Protein AF-A0A3B9WRN7-F1 (afdb_monomer)

pLDDT: mean 87.89, std 11.64, range [26.77, 98.62]

Nearest PDB structures (foldseek):
  2f5t-assembly1_X-2  TM=6.911E-01  e=8.272E-03  Thermococcus litoralis
  3f52-assembly1_A  TM=6.267E-01  e=8.620E-01  Corynebacterium glutamicum
  3f51-assembly1_A  TM=5.979E-01  e=2.015E+00  Corynebacterium glutamicum

Secondary structure (DSSP, 8-state):
-HHHHHHHHHHHT-S-HHHHHHHHTS-HHHHHHHHTTS----TTSHHHHHHHHHHHHHHHHTT-HHHHHHHHT--TTS-HHHHHHHHHHHHHTT-----------------------SHHHHHHHHHHHTT--HHHHHHHHTS-HHHHHHHHHTSS-GGG-HHHHHHHHHHHHHHHHHTT-HHHHHHHHTS-TT---HHHHHHHHHS--TT--HHHHHHHHHHHHHHT--TTS---PPPHHHHS-HHHHT---SEEEHHHHHHHHHHHHHHHHHHHT-SEEEEEE-S-THHHHS-HHHHHHHHHHHHHHHHTT-EEEEEE-----HHHHHHHHHHTHHHHTTT-EEEEE-SSPPPSSEEEEEEEETTTEEEEEEEETT-GGG-EEEEE--HHHHHHHHHHHHHHHTT-EEEEEEESS------SSEEEEE-SSS-GGGS-HHHHHHHHHHHHHHHHHHHHHHHHHHHTTSEEEEEEEPPPHHHHHHT-EEPPPPTT----EE-HHHHHHHHHHHHHHHHH-TTEEEEEESS-S-SSEEEEEETTEEEEEE-SSS--EEEE--HHHHHHHHHHHHHHHHHH---HHHHHHHHHHHH-

Foldseek 3Di:
DLLVLLVVLVVVLVDQLVQLCVQLVHDSVVVVCSNVVVDDDDLPDNNLLSSLRSSCQSCLLVVNNVVLCVSLVHDPLDFSVSSSNSSSCSSCPPPPDPPDDDDDDPPPPPPVDDLQQALLSLLLVLCVLLVHDLVRLCVQLVHDSQVSVCRNLRLDHCPLPVSSLLSSLVSSVVSCVVVVNQQVNCVNLVHDSVDDDSVSSSCSNRPAGPQRDPLLSLLLSLQVLLLPDDPVPDPPQPALVVLQDPCLLPPDDFKAWFLVRVLSLLNNVLSVCLVVLFQEKEWEKPADCCSQVVDPSSVSNNVNSLVSSLVSVYAYEYEDQPPDDSNVVSVVCSVCVVNLLSLRYWYKYAPDHDDQFKIWTWIARQQAWIKTFMDGHPCRRGGMIGIDNDNVVSVVSVVVSVVRVVNIDTQKHKDLDDDADDADAEKEKAAQAQALLLADLVLQCVWDHPPSSVVSVVSVVVVVVCLVHYAYEYEHEDDAPCCQVPPAQWYGADSVRDTTGDHLVSSLNSLVSVLVCLVPRSRYFYFYRNHGSRNQWMWMAHQQWTKIFGRDPVGMIMIGRDRSSNVSSVSSSSSSCVSGGDRSSVVSVVSVVRRD

Mean predicted aligned error: 9.53 Å

Solvent-accessible surface area (backbone atoms only — not comparable to full-atom values): 32231 Å² total; per-residue (Å²): 82,44,39,56,46,48,42,50,55,49,53,72,67,73,60,62,55,52,67,38,18,61,62,27,75,47,62,41,67,58,49,53,32,32,59,70,55,79,43,79,77,56,93,85,37,72,66,47,55,28,49,37,48,5,49,50,54,49,29,54,74,68,71,41,45,61,62,53,20,64,74,46,73,38,66,82,84,56,51,62,67,53,47,39,46,38,43,56,49,50,33,46,51,85,50,88,69,80,88,74,75,87,72,79,80,77,84,67,86,68,70,83,70,79,82,58,67,47,50,7,51,36,45,41,52,50,32,59,75,49,72,47,52,52,62,62,46,13,66,76,61,71,50,57,43,67,57,42,47,23,30,38,73,42,72,40,70,49,74,69,39,61,68,56,38,52,43,50,42,50,56,51,48,54,45,23,54,75,70,68,42,49,51,63,46,10,61,74,70,75,44,60,64,93,63,70,43,73,64,60,49,38,48,67,42,72,46,78,38,100,62,50,47,75,44,19,48,52,36,50,38,50,51,49,55,57,34,70,56,48,84,80,70,64,74,88,56,61,58,57,81,72,62,52,55,69,70,52,62,68,53,79,69,46,73,27,57,17,41,70,22,46,54,51,51,50,50,23,52,40,48,47,35,35,75,69,49,36,70,45,37,44,37,36,50,65,52,83,63,57,71,52,72,75,37,70,67,58,42,43,46,52,51,20,25,53,49,44,23,42,74,62,63,18,33,36,39,35,44,43,72,71,86,65,55,73,65,58,48,44,52,54,52,60,75,42,37,78,55,52,66,64,67,33,50,44,40,27,26,48,86,65,72,78,70,90,58,51,27,44,37,41,41,34,33,80,85,60,38,33,41,42,35,69,38,52,68,94,44,52,67,77,26,64,34,35,48,46,63,54,67,70,60,43,50,52,50,50,53,51,51,49,63,52,53,76,64,33,42,62,42,42,48,62,39,75,59,96,75,82,78,92,61,92,76,34,42,38,38,40,35,48,20,61,53,57,50,57,44,46,66,72,56,36,53,69,74,46,45,78,62,43,34,53,52,30,52,54,42,27,57,51,49,52,62,41,48,76,78,24,44,36,37,42,35,24,25,60,79,49,71,66,44,39,73,75,71,29,42,57,48,54,64,42,97,79,75,59,85,50,61,33,52,58,67,57,45,32,52,33,50,53,37,50,44,49,43,57,74,73,32,92,29,47,41,75,28,64,33,90,49,50,70,37,86,30,30,34,38,46,31,22,80,68,29,28,28,45,32,34,52,45,76,63,50,39,26,42,36,31,50,38,65,74,56,5,47,12,34,43,42,31,52,49,31,55,46,72,74,43,63,61,56,70,61,58,45,46,49,54,52,40,79,75,57,108

Structure (mmCIF, N/CA/C/O backbone):
data_AF-A0A3B9WRN7-F1
#
_entry.id   AF-A0A3B9WRN7-F1
#
loop_
_atom_site.group_PDB
_atom_site.id
_atom_site.type_symbol
_atom_site.label_atom_id
_atom_site.label_alt_id
_atom_site.label_comp_id
_atom_site.label_asym_id
_atom_site.label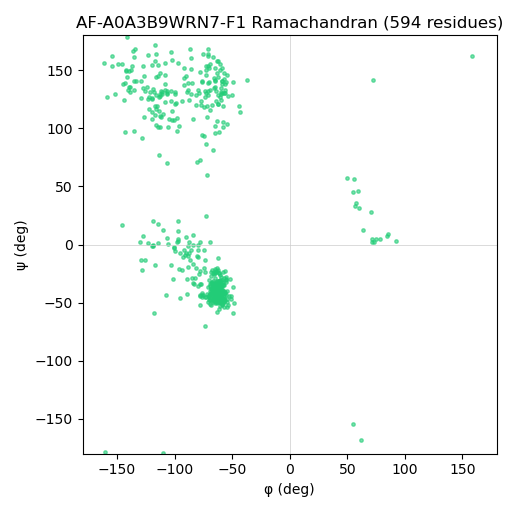_entity_id
_atom_site.label_seq_id
_atom_site.pdbx_PDB_ins_code
_atom_site.Cartn_x
_atom_site.Cartn_y
_atom_site.Cartn_z
_atom_site.occupancy
_atom_site.B_iso_or_equiv
_atom_site.auth_seq_id
_atom_site.auth_comp_id
_atom_site.auth_asym_id
_atom_site.auth_atom_id
_atom_site.pdbx_PDB_model_num
ATOM 1 N N . MET A 1 1 ? -25.344 -28.025 35.408 1.00 82.25 1 MET A N 1
ATOM 2 C CA . MET A 1 1 ? -25.678 -26.597 35.202 1.00 82.25 1 MET A CA 1
ATOM 3 C C . MET A 1 1 ? -24.617 -25.832 34.415 1.00 82.25 1 MET A C 1
ATOM 5 O O . MET A 1 1 ? -24.726 -25.884 33.202 1.00 82.25 1 MET A O 1
ATOM 9 N N . PHE A 1 2 ? -23.573 -25.210 34.998 1.00 90.25 2 PHE A N 1
ATOM 10 C CA . PHE A 1 2 ? -22.609 -24.391 34.206 1.00 90.25 2 PHE A CA 1
ATOM 11 C C . PHE A 1 2 ? -22.060 -25.098 32.955 1.00 90.25 2 PHE A C 1
ATOM 13 O O . PHE A 1 2 ? -22.238 -24.618 31.843 1.00 90.25 2 PHE A O 1
ATOM 20 N N . THR A 1 3 ? -21.402 -26.248 33.136 1.00 89.62 3 THR A N 1
ATOM 21 C CA . THR A 1 3 ? -20.724 -26.973 32.047 1.00 89.62 3 THR A CA 1
ATOM 22 C C . THR A 1 3 ? -21.688 -27.393 30.943 1.00 89.62 3 THR A C 1
ATOM 24 O O . THR A 1 3 ? -21.347 -27.363 29.768 1.00 89.62 3 THR A O 1
ATOM 27 N N . GLU A 1 4 ? -22.902 -27.770 31.324 1.00 90.44 4 GLU A N 1
ATOM 28 C CA . GLU A 1 4 ? -23.959 -28.208 30.418 1.00 90.44 4 GLU A CA 1
ATOM 29 C C . GLU A 1 4 ? -24.466 -27.048 29.559 1.00 90.44 4 GLU A C 1
ATOM 31 O O . GLU A 1 4 ? -24.406 -27.128 28.337 1.00 90.44 4 GLU A O 1
ATOM 36 N N . ARG A 1 5 ? -24.842 -25.929 30.187 1.00 92.38 5 ARG A N 1
ATOM 37 C CA . ARG A 1 5 ? -25.273 -24.704 29.500 1.00 92.38 5 ARG A CA 1
ATOM 38 C C . ARG A 1 5 ? -24.168 -24.109 28.629 1.00 92.38 5 ARG A C 1
ATOM 40 O O . ARG A 1 5 ? -24.400 -23.732 27.485 1.00 92.38 5 ARG A O 1
ATOM 47 N N . PHE A 1 6 ? -22.932 -24.104 29.122 1.00 92.56 6 PHE A N 1
ATOM 48 C CA . PHE A 1 6 ? -21.779 -23.702 28.322 1.00 92.56 6 PHE A CA 1
ATOM 49 C C . PHE A 1 6 ? -21.594 -24.605 27.092 1.00 92.56 6 PHE A C 1
ATOM 51 O O . PHE A 1 6 ? -21.370 -24.108 25.991 1.00 92.56 6 PHE A O 1
ATOM 58 N N . ASN A 1 7 ? -21.733 -25.926 27.248 1.00 92.62 7 ASN A N 1
ATOM 59 C CA . ASN A 1 7 ? -21.677 -26.858 26.123 1.00 92.62 7 ASN A CA 1
ATOM 60 C C . ASN A 1 7 ? -22.858 -26.691 25.154 1.00 92.62 7 ASN A C 1
ATOM 62 O O . ASN A 1 7 ? -22.644 -26.884 23.962 1.00 92.62 7 ASN A O 1
ATOM 66 N N . GLN A 1 8 ? -24.048 -26.292 25.614 1.00 93.00 8 GLN A N 1
ATOM 67 C CA . GLN A 1 8 ? -25.182 -25.961 24.738 1.00 93.00 8 GLN A CA 1
ATOM 68 C C . GLN A 1 8 ? -24.862 -24.756 23.847 1.00 93.00 8 GLN A C 1
ATOM 70 O O . GLN A 1 8 ? -24.997 -24.849 22.628 1.00 93.00 8 GLN A O 1
ATOM 75 N N . ILE A 1 9 ? -24.331 -23.669 24.417 1.00 92.88 9 ILE A N 1
ATOM 76 C CA . ILE A 1 9 ? -23.884 -22.511 23.626 1.00 92.88 9 ILE A CA 1
ATOM 77 C C . ILE A 1 9 ? -22.783 -22.922 22.639 1.00 92.88 9 ILE A C 1
ATOM 79 O O . ILE A 1 9 ? -22.838 -22.584 21.459 1.00 92.88 9 ILE A O 1
ATOM 83 N N . MET A 1 10 ? -21.792 -23.693 23.094 1.00 92.81 10 MET A N 1
ATOM 84 C CA . MET A 1 10 ? -20.704 -24.167 22.232 1.00 92.81 10 MET A CA 1
ATOM 85 C C . MET A 1 10 ? -21.163 -25.163 21.154 1.00 92.81 10 MET A C 1
ATOM 87 O O . MET A 1 10 ? -20.478 -25.311 20.147 1.00 92.81 10 MET A O 1
ATOM 91 N N . ALA A 1 11 ? -22.270 -25.877 21.359 1.00 92.12 11 ALA A N 1
ATOM 92 C CA . ALA A 1 11 ? -22.870 -26.735 20.343 1.00 92.12 11 ALA A CA 1
ATOM 93 C C . ALA A 1 11 ? -23.608 -25.895 19.295 1.00 92.12 11 ALA A C 1
ATOM 95 O O . ALA A 1 11 ? -23.409 -26.109 18.103 1.00 92.12 11 ALA A O 1
ATOM 96 N N . MET A 1 12 ? -24.370 -24.888 19.736 1.00 91.69 12 MET A N 1
ATOM 97 C CA . MET A 1 12 ? -25.051 -23.936 18.857 1.00 91.69 12 MET A CA 1
ATOM 98 C C . MET A 1 12 ? -24.061 -23.214 17.938 1.00 91.69 12 MET A C 1
ATOM 100 O O . MET A 1 12 ? -24.316 -23.077 16.745 1.00 91.69 12 MET A O 1
ATOM 104 N N . THR A 1 13 ? -22.894 -22.808 18.444 1.00 89.25 13 THR A N 1
ATOM 105 C CA . THR A 1 13 ? -21.889 -22.134 17.608 1.00 89.25 13 THR A CA 1
ATOM 106 C C . THR A 1 13 ? -21.346 -23.023 16.480 1.00 89.25 13 THR A C 1
ATOM 108 O O . THR A 1 13 ? -20.862 -22.494 15.485 1.00 89.25 13 THR A O 1
ATOM 111 N N . GLY A 1 14 ? -21.417 -24.357 16.594 1.00 86.75 14 GLY A N 1
ATOM 112 C CA . GLY A 1 14 ? -20.941 -25.297 15.568 1.00 86.75 14 GLY A CA 1
ATOM 113 C C . GLY A 1 14 ? -19.429 -25.244 15.310 1.00 86.75 14 GLY A C 1
ATOM 114 O O . GLY A 1 14 ? -18.943 -25.786 14.319 1.00 86.75 14 GLY A O 1
ATOM 115 N N . THR A 1 15 ? -18.665 -24.579 16.182 1.00 88.81 15 THR A N 1
ATOM 116 C CA . THR A 1 15 ? -17.255 -24.252 15.945 1.00 88.81 15 THR A CA 1
ATOM 117 C C . THR A 1 15 ? -16.308 -24.936 16.925 1.00 88.81 15 THR A C 1
ATOM 119 O O . THR A 1 15 ? -16.688 -25.431 17.989 1.00 88.81 15 THR A O 1
ATOM 122 N N . ARG A 1 16 ? -15.020 -24.958 16.572 1.00 88.19 16 ARG A N 1
ATOM 123 C CA . ARG A 1 16 ? -13.960 -25.459 17.456 1.00 88.19 16 ARG A CA 1
ATOM 124 C C . ARG A 1 16 ? -13.618 -24.406 18.506 1.00 88.19 16 ARG A C 1
ATOM 126 O O . ARG A 1 16 ? -13.606 -23.214 18.215 1.00 88.19 16 ARG A O 1
ATOM 133 N N . ASN A 1 17 ? -13.210 -24.860 19.693 1.00 88.88 17 ASN A N 1
ATOM 134 C CA . ASN A 1 17 ? -12.822 -23.994 20.814 1.00 88.88 17 ASN A CA 1
ATOM 135 C C . ASN A 1 17 ? -11.825 -22.890 20.425 1.00 88.88 17 ASN A C 1
ATOM 137 O O . ASN A 1 17 ? -11.928 -21.786 20.944 1.00 88.88 17 ASN A O 1
ATOM 141 N N . ARG A 1 18 ? -10.887 -23.183 19.511 1.00 85.62 18 ARG A N 1
ATOM 142 C CA . ARG A 1 18 ? -9.842 -22.245 19.079 1.00 85.62 18 ARG A CA 1
ATOM 143 C C . ARG A 1 18 ? -10.411 -20.934 18.527 1.00 85.62 18 ARG A C 1
ATOM 145 O O . ARG A 1 18 ? -10.031 -19.888 19.020 1.00 85.62 18 ARG A O 1
ATOM 152 N N . LYS A 1 19 ? -11.395 -20.988 17.620 1.00 84.75 19 LYS A N 1
ATOM 153 C CA . LYS A 1 19 ? -11.971 -19.778 16.997 1.00 84.75 19 LYS A CA 1
ATOM 154 C C . LYS A 1 19 ? -12.555 -18.801 18.026 1.00 84.75 19 LYS A C 1
ATOM 156 O O . LYS A 1 19 ? -12.357 -17.600 17.916 1.00 84.75 19 LYS A O 1
ATOM 161 N N . ILE A 1 20 ? -13.263 -19.311 19.035 1.00 87.69 20 ILE A N 1
ATOM 162 C CA . ILE A 1 20 ? -13.855 -18.471 20.089 1.00 87.69 20 ILE A CA 1
ATOM 163 C C . ILE A 1 20 ? -12.788 -18.024 21.096 1.00 87.69 20 ILE A C 1
ATOM 165 O O . ILE A 1 20 ? -12.862 -16.916 21.619 1.00 87.69 20 ILE A O 1
ATOM 169 N N . ALA A 1 21 ? -11.789 -18.867 21.361 1.00 84.06 21 ALA A N 1
ATOM 170 C CA . ALA A 1 21 ? -10.680 -18.532 22.246 1.00 84.06 21 ALA A CA 1
ATOM 171 C C . ALA A 1 21 ? -9.842 -17.366 21.694 1.00 84.06 21 ALA A C 1
ATOM 173 O O . ALA A 1 21 ? -9.546 -16.440 22.449 1.00 84.06 21 ALA A O 1
ATOM 174 N N . ASP A 1 22 ? -9.576 -17.366 20.384 1.00 76.50 22 ASP A N 1
ATOM 175 C CA . ASP A 1 22 ? -8.880 -16.283 19.684 1.00 76.50 22 ASP A CA 1
ATOM 176 C C . ASP A 1 22 ? -9.656 -14.957 19.841 1.00 76.50 22 ASP A C 1
ATOM 178 O O . ASP A 1 22 ? -9.102 -13.965 20.308 1.00 76.50 22 ASP A O 1
ATOM 182 N N . LEU A 1 23 ? -10.977 -14.962 19.601 1.00 81.88 23 LEU A N 1
ATOM 183 C CA . LEU A 1 23 ? -11.849 -13.789 19.805 1.00 81.88 23 LEU A CA 1
ATOM 184 C C . LEU A 1 23 ? -11.967 -13.351 21.277 1.00 81.88 23 LEU A C 1
ATOM 186 O O . LEU A 1 23 ? -12.198 -12.179 21.566 1.00 81.88 23 LEU A O 1
ATOM 190 N N . ALA A 1 24 ? -11.827 -14.280 22.224 1.00 83.50 24 ALA A N 1
ATOM 191 C CA . ALA A 1 24 ? -11.827 -13.988 23.656 1.00 83.50 24 ALA A CA 1
ATOM 192 C C . ALA A 1 24 ? -10.465 -13.474 24.169 1.00 83.50 24 ALA A C 1
ATOM 194 O O . ALA A 1 24 ? -10.366 -13.077 25.337 1.00 83.50 24 ALA A O 1
ATOM 195 N N . GLY A 1 25 ? -9.406 -13.528 23.350 1.00 77.12 25 GLY A N 1
ATOM 196 C CA . GLY A 1 25 ? -8.030 -13.270 23.782 1.00 77.12 25 GLY A CA 1
ATOM 197 C C . GLY A 1 25 ? -7.592 -14.240 24.885 1.00 77.12 25 GLY A C 1
ATOM 198 O O . GLY A 1 25 ? -7.112 -13.819 25.948 1.00 77.12 25 GLY A O 1
ATOM 199 N N . MET A 1 26 ? -7.870 -15.532 24.687 1.00 81.06 26 MET A N 1
ATOM 200 C CA . MET A 1 26 ? -7.617 -16.613 25.641 1.00 81.06 26 MET A CA 1
ATOM 201 C C . MET A 1 26 ? -7.034 -17.847 24.950 1.00 81.06 26 MET A C 1
ATOM 203 O O . MET A 1 26 ? -7.324 -18.128 23.797 1.00 81.06 26 MET A O 1
ATOM 207 N N . ASP A 1 27 ? -6.282 -18.656 25.696 1.00 79.38 27 ASP A N 1
ATOM 208 C CA . ASP A 1 27 ? -5.778 -19.933 25.190 1.00 79.38 27 ASP A CA 1
ATOM 209 C C . ASP A 1 27 ? -6.902 -20.981 25.029 1.00 79.38 27 ASP A C 1
ATOM 211 O O . ASP A 1 27 ? -7.761 -21.146 25.908 1.00 79.38 27 ASP A O 1
ATOM 215 N N . ALA A 1 28 ? -6.864 -21.750 23.936 1.00 84.69 28 ALA A N 1
ATOM 216 C CA . ALA A 1 28 ? -7.877 -22.754 23.601 1.00 84.69 28 ALA A CA 1
ATOM 217 C C . ALA A 1 28 ? -8.015 -23.871 24.659 1.00 84.69 28 ALA A C 1
ATOM 219 O O . ALA A 1 28 ? -9.103 -24.441 24.826 1.00 84.69 28 ALA A O 1
ATOM 220 N N . SER A 1 29 ? -6.958 -24.169 25.427 1.00 85.00 29 SER A N 1
ATOM 221 C CA . SER A 1 29 ? -7.025 -25.128 26.537 1.00 85.00 29 SER A CA 1
ATOM 222 C C . SER A 1 29 ? -7.931 -24.638 27.670 1.00 85.00 29 SER A C 1
ATOM 224 O O . SER A 1 29 ? -8.536 -25.460 28.366 1.00 85.00 29 SER A O 1
ATOM 226 N N . SER A 1 30 ? -8.114 -23.319 27.819 1.00 85.25 30 SER A N 1
ATOM 227 C CA . SER A 1 30 ? -9.066 -22.752 28.780 1.00 85.25 30 SER A CA 1
ATOM 228 C C . SER A 1 30 ? -10.490 -23.185 28.445 1.00 85.25 30 SER A C 1
ATOM 230 O O . SER A 1 30 ? -11.188 -23.680 29.327 1.00 85.25 30 SER A O 1
ATOM 232 N N . PHE A 1 31 ? -10.889 -23.105 27.173 1.00 88.00 31 PHE A N 1
ATOM 233 C CA . PHE A 1 31 ? -12.201 -23.565 26.710 1.00 88.00 31 PHE A CA 1
ATOM 234 C C . PHE A 1 31 ? -12.375 -25.076 26.885 1.00 88.00 31 PHE A C 1
ATOM 236 O O . PHE A 1 31 ? -13.417 -25.523 27.358 1.00 88.00 31 PHE A O 1
ATOM 243 N N . SER A 1 32 ? -11.338 -25.870 26.607 1.00 86.62 32 SER A N 1
ATOM 244 C CA . SER A 1 32 ? -11.368 -27.322 26.842 1.00 86.62 32 SER A CA 1
ATOM 245 C C . SER A 1 32 ? -11.634 -27.677 28.318 1.00 86.62 32 SER A C 1
ATOM 247 O O . SER A 1 32 ? -12.463 -28.537 28.636 1.00 86.62 32 SER A O 1
ATOM 249 N N . ARG A 1 33 ? -10.998 -26.957 29.254 1.00 87.00 33 ARG A N 1
ATOM 250 C CA . ARG A 1 33 ? -11.207 -27.146 30.703 1.00 87.00 33 ARG A CA 1
ATOM 251 C C . ARG A 1 33 ? -12.606 -26.727 31.168 1.00 87.00 33 ARG A C 1
ATOM 253 O O . ARG A 1 33 ? -13.130 -27.352 32.085 1.00 87.00 33 ARG A O 1
ATOM 260 N N . LEU A 1 34 ? -13.213 -25.715 30.541 1.00 88.44 34 LEU A N 1
ATOM 261 C CA . LEU A 1 34 ? -14.603 -25.315 30.812 1.00 88.44 34 LEU A CA 1
ATOM 262 C C . LEU A 1 34 ? -15.587 -26.387 30.340 1.00 88.44 34 LEU A C 1
ATOM 264 O O . LEU A 1 34 ? -16.450 -26.807 31.103 1.00 88.44 34 LEU A O 1
ATOM 268 N N . ARG A 1 35 ? -15.416 -26.878 29.105 1.00 88.19 35 ARG A N 1
ATOM 269 C CA . ARG A 1 35 ? -16.296 -27.892 28.495 1.00 88.19 35 ARG A CA 1
ATOM 270 C C . ARG A 1 35 ? -16.284 -29.230 29.227 1.00 88.19 35 ARG A C 1
ATOM 272 O O . ARG A 1 35 ? -17.298 -29.917 29.249 1.00 88.19 35 ARG A O 1
ATOM 279 N N . SER A 1 36 ? -15.149 -29.581 29.831 1.00 89.19 36 SER A N 1
ATOM 280 C CA . SER A 1 36 ? -14.993 -30.781 30.665 1.00 89.19 36 SER A CA 1
ATOM 281 C C . SER A 1 36 ? -15.395 -30.573 32.129 1.00 89.19 36 SER A C 1
ATOM 283 O O . SER A 1 36 ? -15.349 -31.518 32.909 1.00 89.19 36 SER A O 1
ATOM 285 N N . GLY A 1 37 ? -15.738 -29.347 32.542 1.00 84.56 37 GLY A N 1
ATOM 286 C CA . GLY A 1 37 ? -16.050 -29.020 33.936 1.00 84.56 37 GLY A CA 1
ATOM 287 C C . GLY A 1 37 ? -14.845 -29.012 34.884 1.00 84.56 37 GLY A C 1
ATOM 288 O O . GLY A 1 37 ? -15.013 -28.728 36.066 1.00 84.56 37 GLY A O 1
ATOM 289 N N . ARG A 1 38 ? -13.621 -29.249 34.386 1.00 84.00 38 ARG A N 1
ATOM 290 C CA . ARG A 1 38 ? -12.378 -29.178 35.181 1.00 84.00 38 ARG A CA 1
ATOM 291 C C . ARG A 1 38 ? -12.103 -27.775 35.727 1.00 84.00 38 ARG A C 1
ATOM 293 O O . ARG A 1 38 ? -11.324 -27.623 36.664 1.00 84.00 38 ARG A O 1
ATOM 300 N N . ARG A 1 39 ? -12.701 -26.740 35.129 1.00 82.88 39 ARG A N 1
ATOM 301 C CA . ARG A 1 39 ? -12.622 -25.351 35.592 1.00 82.88 39 ARG A CA 1
ATOM 302 C C . ARG A 1 39 ? -13.986 -24.686 35.460 1.00 82.88 39 ARG A C 1
ATOM 304 O O . ARG A 1 39 ? -14.572 -24.716 34.387 1.00 82.88 39 ARG A O 1
ATOM 311 N N . ILE A 1 40 ? -14.436 -24.022 36.522 1.00 86.88 40 ILE A N 1
ATOM 312 C CA . ILE A 1 40 ? -15.608 -23.140 36.504 1.00 86.88 40 ILE A CA 1
ATOM 313 C C . ILE A 1 40 ? -15.155 -21.786 37.065 1.00 86.88 40 ILE A C 1
ATOM 315 O O . ILE A 1 40 ? -14.804 -21.707 38.245 1.00 86.88 40 ILE A O 1
ATOM 319 N N . PRO A 1 41 ? -15.055 -20.731 36.239 1.00 86.44 41 PRO A N 1
ATOM 320 C CA . PRO A 1 41 ? -14.632 -19.423 36.714 1.00 86.44 41 PRO A CA 1
ATOM 321 C C . PRO A 1 41 ? -15.712 -18.805 37.622 1.00 86.44 41 PRO A C 1
ATOM 323 O O . PRO A 1 41 ? -16.891 -19.135 37.496 1.00 86.44 41 PRO A O 1
ATOM 326 N N . PRO A 1 42 ? -15.362 -17.885 38.535 1.00 86.38 42 PRO A N 1
ATOM 327 C CA . PRO A 1 42 ? -16.360 -17.113 39.274 1.00 86.38 42 PRO A CA 1
ATOM 328 C C . PRO A 1 42 ? -17.213 -16.236 38.340 1.00 86.38 42 PRO A C 1
ATOM 330 O O . PRO A 1 42 ? -16.671 -15.658 37.393 1.00 86.38 42 PRO A O 1
ATOM 333 N N . LYS A 1 43 ? -18.511 -16.064 38.651 1.00 86.31 43 LYS A N 1
ATOM 334 C CA . LYS A 1 43 ? -19.472 -15.256 37.860 1.00 86.31 43 LYS A CA 1
ATOM 335 C C . LYS A 1 43 ? -19.012 -13.806 37.635 1.00 86.31 43 LYS A C 1
ATOM 337 O O . LYS A 1 43 ? -19.336 -13.200 36.625 1.00 86.31 43 LYS A O 1
ATOM 342 N N . THR A 1 44 ? -18.233 -13.244 38.557 1.00 84.69 44 THR A N 1
ATOM 343 C CA . THR A 1 44 ? -17.727 -11.861 38.485 1.00 84.69 44 THR A CA 1
ATOM 344 C C . THR A 1 44 ? -16.306 -11.750 37.929 1.00 84.69 44 THR A C 1
ATOM 346 O O . THR A 1 44 ? -15.746 -10.656 37.889 1.00 84.69 44 THR A O 1
ATOM 349 N N . SER A 1 45 ? -15.690 -12.862 37.518 1.00 85.00 45 SER A N 1
ATOM 350 C CA . SER A 1 45 ? -14.291 -12.860 37.086 1.00 85.00 45 SER A CA 1
ATOM 351 C C . SER A 1 45 ? -14.089 -12.196 35.712 1.00 85.00 45 SER A C 1
ATOM 353 O O . SER A 1 45 ? -14.948 -12.308 34.835 1.00 85.00 45 SER A O 1
ATOM 355 N N . PRO A 1 46 ? -12.919 -11.584 35.451 1.00 83.44 46 PRO A N 1
ATOM 356 C CA . PRO A 1 46 ? -12.567 -11.113 34.108 1.00 83.44 46 PRO A CA 1
ATOM 357 C C . PRO A 1 46 ? -12.590 -12.234 33.058 1.00 83.44 46 PRO A C 1
ATOM 359 O O . PRO A 1 46 ? -12.875 -11.996 31.890 1.00 83.44 46 PRO A O 1
ATOM 362 N N . THR A 1 47 ? -12.322 -13.475 33.475 1.00 85.75 47 THR A N 1
ATOM 363 C CA . THR A 1 47 ? -12.319 -14.648 32.596 1.00 85.75 47 THR A CA 1
ATOM 364 C C . THR A 1 47 ? -13.688 -14.908 31.975 1.00 85.75 47 THR A C 1
ATOM 366 O O . THR A 1 47 ? -13.756 -15.109 30.767 1.00 85.75 47 THR A O 1
ATOM 369 N N . ILE A 1 48 ? -14.777 -14.883 32.755 1.00 90.50 48 ILE A N 1
ATOM 370 C CA . ILE A 1 48 ? -16.108 -15.129 32.182 1.00 90.50 48 ILE A CA 1
ATOM 371 C C . ILE A 1 48 ? -16.547 -13.997 31.251 1.00 90.50 48 ILE A C 1
ATOM 373 O O . ILE A 1 48 ? -17.152 -14.276 30.222 1.00 90.50 48 ILE A O 1
ATOM 377 N N . ARG A 1 49 ? -16.146 -12.751 31.538 1.00 88.94 49 ARG A N 1
ATOM 378 C CA . ARG A 1 49 ? -16.377 -11.613 30.636 1.00 88.94 49 ARG A CA 1
ATOM 379 C C . ARG A 1 49 ? -15.665 -11.788 29.293 1.00 88.94 49 ARG A C 1
ATOM 381 O O . ARG A 1 49 ? -16.252 -11.535 28.252 1.00 88.94 49 ARG A O 1
ATOM 388 N N . LYS A 1 50 ? -14.418 -12.269 29.293 1.00 88.25 50 LYS A N 1
ATOM 389 C CA . LYS A 1 50 ? -13.697 -12.586 28.048 1.00 88.25 50 LYS A CA 1
ATOM 390 C C . LYS A 1 50 ? -14.398 -13.681 27.245 1.00 88.25 50 LYS A C 1
ATOM 392 O O . LYS A 1 50 ? -14.568 -13.541 26.040 1.00 88.25 50 LYS A O 1
ATOM 397 N N . ILE A 1 51 ? -14.850 -14.740 27.918 1.00 90.44 51 ILE A N 1
ATOM 398 C CA . ILE A 1 51 ? -15.585 -15.847 27.288 1.00 90.44 51 ILE A CA 1
ATOM 399 C C . ILE A 1 51 ? -16.900 -15.352 26.678 1.00 90.44 51 ILE A C 1
ATOM 401 O O . ILE A 1 51 ? -17.188 -15.674 25.527 1.00 90.44 51 ILE A O 1
ATOM 405 N N . SER A 1 52 ? -17.675 -14.552 27.420 1.00 92.12 52 SER A N 1
ATOM 406 C CA . SER A 1 52 ? -18.924 -13.983 26.915 1.00 92.12 52 SER A CA 1
ATOM 407 C C . SER A 1 52 ? -18.674 -13.072 25.716 1.00 92.12 52 SER A C 1
ATOM 409 O O . SER A 1 52 ? -19.378 -13.171 24.719 1.00 92.12 52 SER A O 1
ATOM 411 N N . THR A 1 53 ? -17.634 -12.239 25.765 1.00 90.00 53 THR A N 1
ATOM 412 C CA . THR A 1 53 ? -17.239 -11.402 24.628 1.00 90.00 53 THR A CA 1
ATOM 413 C C . THR A 1 53 ? -16.864 -12.244 23.410 1.00 90.00 53 THR A C 1
ATOM 415 O O . THR A 1 53 ? -17.396 -11.995 22.335 1.00 90.00 53 THR A O 1
ATOM 418 N N . GLY A 1 54 ? -16.026 -13.275 23.560 1.00 88.81 54 GLY A N 1
ATOM 419 C CA . GLY A 1 54 ? -15.611 -14.117 22.433 1.00 88.81 54 GLY A CA 1
ATOM 420 C C . GLY A 1 54 ? -16.772 -14.862 21.768 1.00 88.81 54 GLY A C 1
ATOM 421 O O . GLY A 1 54 ? -16.842 -14.920 20.543 1.00 88.81 54 GLY A O 1
ATOM 422 N N . ILE A 1 55 ? -17.712 -15.398 22.557 1.00 92.94 55 ILE A N 1
ATOM 423 C CA . ILE A 1 55 ? -18.918 -16.058 22.028 1.00 92.94 55 ILE A CA 1
ATOM 424 C C . ILE A 1 55 ? -19.802 -15.047 21.306 1.00 92.94 55 ILE A C 1
ATOM 426 O O . ILE A 1 55 ? -20.220 -15.300 20.181 1.00 92.94 55 ILE A O 1
ATOM 430 N N . TYR A 1 56 ? -20.071 -13.906 21.941 1.00 93.75 56 TYR A N 1
ATOM 431 C CA . TYR A 1 56 ? -20.899 -12.855 21.363 1.00 93.75 56 TYR A CA 1
ATOM 432 C C . TYR A 1 56 ? -20.332 -12.378 20.018 1.00 93.75 56 TYR A C 1
ATOM 434 O O . TYR A 1 56 ? -21.051 -12.377 19.023 1.00 93.75 56 TYR A O 1
ATOM 442 N N . LEU A 1 57 ? -19.030 -12.069 19.963 1.00 89.06 57 LEU A N 1
ATOM 443 C CA . LEU A 1 57 ? -18.350 -11.642 18.737 1.00 89.06 57 LEU A CA 1
ATOM 444 C C . LEU A 1 57 ? -18.425 -12.706 17.639 1.00 89.06 57 LEU A C 1
ATOM 446 O O . LEU A 1 57 ? -18.625 -12.368 16.477 1.00 89.06 57 LEU A O 1
ATOM 450 N N . TYR A 1 58 ? -18.287 -13.986 17.997 1.00 91.38 58 TYR A N 1
ATOM 451 C CA . TYR A 1 58 ? -18.421 -15.075 17.033 1.00 91.38 58 TYR A CA 1
ATOM 452 C C . TYR A 1 58 ? -19.839 -15.144 16.456 1.00 91.38 58 TYR A C 1
ATOM 454 O O . TYR A 1 58 ? -20.005 -15.237 15.244 1.00 91.38 58 TYR A O 1
ATOM 462 N N . MET A 1 59 ? -20.867 -15.074 17.304 1.00 92.25 59 MET A N 1
ATOM 463 C CA . MET A 1 59 ? -22.258 -15.145 16.848 1.00 92.25 59 MET A CA 1
ATOM 464 C C . MET A 1 59 ? -22.650 -13.923 16.002 1.00 92.25 59 MET A C 1
ATOM 466 O O . MET A 1 59 ? -23.343 -14.088 15.000 1.00 92.25 59 MET A O 1
ATOM 470 N N . ASP A 1 60 ? -22.172 -12.724 16.351 1.00 90.12 60 ASP A N 1
ATOM 471 C CA . ASP A 1 60 ? -22.366 -11.495 15.561 1.00 90.12 60 ASP A CA 1
ATOM 472 C C . ASP A 1 60 ? -21.685 -11.578 14.178 1.00 90.12 60 ASP A C 1
ATOM 474 O O . ASP A 1 60 ? -22.269 -11.240 13.143 1.00 90.12 60 ASP A O 1
ATOM 478 N N . ASP A 1 61 ? -20.463 -12.114 14.129 1.00 85.81 61 ASP A N 1
ATOM 479 C CA . ASP A 1 61 ? -19.713 -12.309 12.883 1.00 85.81 61 ASP A CA 1
ATOM 480 C C . ASP A 1 61 ? -20.378 -13.326 11.944 1.00 85.81 61 ASP A C 1
ATOM 482 O O . ASP A 1 61 ? -20.342 -13.174 10.726 1.00 85.81 61 ASP A O 1
ATOM 486 N N . GLN A 1 62 ? -21.042 -14.338 12.503 1.00 88.81 62 GLN A N 1
ATOM 487 C CA . GLN A 1 62 ? -21.763 -15.349 11.731 1.00 88.81 62 GLN A CA 1
ATOM 488 C C . GLN A 1 62 ? -23.213 -14.959 11.406 1.00 88.81 62 GLN A C 1
ATOM 490 O O . GLN A 1 62 ? -23.905 -15.751 10.777 1.00 88.81 62 GLN A O 1
ATOM 495 N N . ASN A 1 63 ? -23.680 -13.765 11.800 1.00 87.94 63 ASN A N 1
ATOM 496 C CA . ASN A 1 63 ? -25.079 -13.327 11.657 1.00 87.94 63 ASN A CA 1
ATOM 497 C C . ASN A 1 63 ? -26.090 -14.218 12.407 1.00 87.94 63 ASN A C 1
ATOM 499 O O . ASN A 1 63 ? -27.222 -14.385 11.971 1.00 87.94 63 ASN A O 1
ATOM 503 N N . ARG A 1 64 ? -25.683 -14.802 13.539 1.00 90.75 64 ARG A N 1
ATOM 504 C CA . ARG A 1 64 ? -26.484 -15.756 14.331 1.00 90.75 64 ARG A CA 1
ATOM 505 C C . ARG A 1 64 ? -26.773 -15.249 15.747 1.00 90.75 64 ARG A C 1
ATOM 507 O O . ARG A 1 64 ? -27.055 -16.027 16.656 1.00 90.75 64 ARG A O 1
ATOM 514 N N . LEU A 1 65 ? -26.673 -13.938 15.970 1.00 90.88 65 LEU A N 1
ATOM 515 C CA . LEU A 1 65 ? -26.878 -13.346 17.294 1.00 90.88 65 LEU A CA 1
ATOM 516 C C . LEU A 1 65 ? -28.316 -13.544 17.804 1.00 90.88 65 LEU A C 1
ATOM 518 O O . LEU A 1 65 ? -28.509 -13.732 19.003 1.00 90.88 65 LEU A O 1
ATOM 522 N N . GLU A 1 66 ? -29.304 -13.568 16.907 1.00 90.06 66 GLU A N 1
ATOM 523 C CA . GLU A 1 66 ? -30.703 -13.851 17.252 1.00 90.06 66 GLU A CA 1
ATOM 524 C C . GLU A 1 66 ? -30.873 -15.241 17.871 1.00 90.06 66 GLU A C 1
ATOM 526 O O . GLU A 1 66 ? -31.533 -15.372 18.899 1.00 90.06 66 GLU A O 1
ATOM 531 N N . GLU A 1 67 ? -30.204 -16.264 17.329 1.00 92.69 67 GLU A N 1
ATOM 532 C CA . GLU A 1 67 ? -30.230 -17.620 17.894 1.00 92.69 67 GLU A CA 1
ATOM 533 C C . GLU A 1 67 ? -29.693 -17.642 19.332 1.00 92.69 67 GLU A C 1
ATOM 535 O O . GLU A 1 67 ? -30.274 -18.279 20.214 1.00 92.69 67 GLU A O 1
ATOM 540 N N . LEU A 1 68 ? -28.606 -16.899 19.589 1.00 93.00 68 LEU A N 1
ATOM 541 C CA . LEU A 1 68 ? -28.059 -16.752 20.937 1.00 93.00 68 LEU A CA 1
ATOM 542 C C . LEU A 1 68 ? -29.051 -16.044 21.863 1.00 93.00 68 LEU A C 1
ATOM 544 O O . LEU A 1 68 ? -29.227 -16.490 22.994 1.00 93.00 68 LEU A O 1
ATOM 548 N N . CYS A 1 69 ? -29.693 -14.970 21.397 1.00 93.06 69 CYS A N 1
ATOM 549 C CA . CYS A 1 69 ? -30.671 -14.212 22.179 1.00 93.06 69 CYS A CA 1
ATOM 550 C C . CYS A 1 69 ? -31.880 -15.076 22.560 1.00 93.06 69 CYS A C 1
ATOM 552 O O . CYS A 1 69 ? -32.276 -15.076 23.726 1.00 93.06 69 CYS A O 1
ATOM 554 N N . VAL A 1 70 ? -32.394 -15.880 21.622 1.00 93.69 70 VAL A N 1
ATOM 555 C CA . VAL A 1 70 ? -33.474 -16.849 21.868 1.00 93.69 70 VAL A CA 1
ATOM 556 C C . VAL A 1 70 ? -33.060 -17.876 22.923 1.00 93.69 70 VAL A C 1
ATOM 558 O O . VAL A 1 70 ? -33.818 -18.126 23.857 1.00 93.69 70 VAL A O 1
ATOM 561 N N . LEU A 1 71 ? -31.848 -18.437 22.825 1.00 92.62 71 LEU A N 1
ATOM 562 C CA . LEU A 1 71 ? -31.355 -19.440 23.777 1.00 92.62 71 LEU A CA 1
ATOM 563 C C . LEU A 1 71 ? -31.252 -18.895 25.210 1.00 92.62 71 LEU A C 1
ATOM 565 O O . LEU A 1 71 ? -31.600 -19.595 26.162 1.00 92.62 71 LEU A O 1
ATOM 569 N N . ILE A 1 72 ? -30.754 -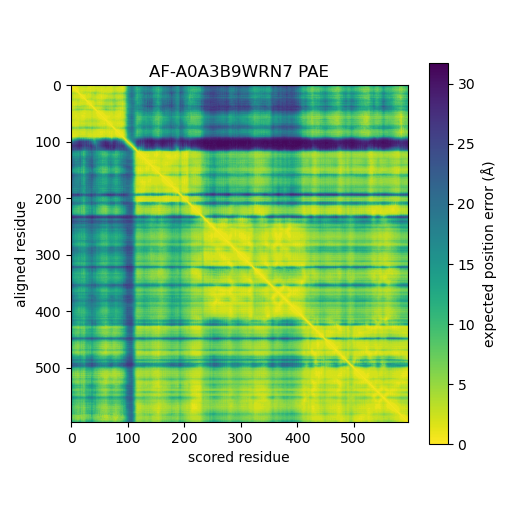17.666 25.368 1.00 93.56 72 ILE A N 1
ATOM 570 C CA . ILE A 1 72 ? -30.507 -17.062 26.687 1.00 93.56 72 ILE A CA 1
ATOM 571 C C . ILE A 1 72 ? -31.697 -16.251 27.223 1.00 93.56 72 ILE A C 1
ATOM 573 O O . ILE A 1 72 ? -31.624 -15.761 28.348 1.00 93.56 72 ILE A O 1
ATOM 577 N N . GLY A 1 73 ? -32.767 -16.089 26.438 1.00 89.69 73 GLY A N 1
ATOM 578 C CA . GLY A 1 73 ? -33.939 -15.286 26.799 1.00 89.69 73 GLY A CA 1
ATOM 579 C C . GLY A 1 73 ? -33.684 -13.773 26.820 1.00 89.69 73 GLY A C 1
ATOM 580 O O . GLY A 1 73 ? -34.328 -13.059 27.585 1.00 89.69 73 GLY A O 1
ATOM 581 N N . ALA A 1 74 ? -32.735 -13.276 26.022 1.00 91.56 74 ALA A N 1
ATOM 582 C CA . ALA A 1 74 ? -32.450 -11.846 25.913 1.00 91.56 74 ALA A CA 1
ATOM 583 C C . ALA A 1 74 ? -33.269 -11.201 24.777 1.00 91.56 74 ALA A C 1
ATOM 585 O O . ALA A 1 74 ? -33.425 -11.823 23.723 1.00 91.56 74 ALA A O 1
ATOM 586 N N . PRO A 1 75 ? -33.746 -9.950 24.933 1.00 86.88 75 PRO A N 1
ATOM 587 C CA . PRO A 1 75 ? -34.353 -9.208 23.832 1.00 86.88 75 PRO A CA 1
ATOM 588 C C . PRO A 1 75 ? -33.361 -9.024 22.677 1.00 86.88 75 PRO A C 1
ATOM 590 O O . PRO A 1 75 ? -32.204 -8.657 22.898 1.00 86.88 75 PRO A O 1
ATOM 593 N N . ALA A 1 76 ? -33.810 -9.261 21.442 1.00 82.19 76 ALA A N 1
ATOM 594 C CA . ALA A 1 76 ? -32.956 -9.170 20.257 1.00 82.19 76 ALA A CA 1
ATOM 595 C C . ALA A 1 76 ? -32.441 -7.743 19.996 1.00 82.19 76 ALA A C 1
ATOM 597 O O . ALA A 1 76 ? -31.392 -7.571 19.381 1.00 82.19 76 ALA A O 1
ATOM 598 N N . ASP A 1 77 ? -33.127 -6.717 20.499 1.00 83.00 77 ASP A N 1
ATOM 599 C CA . ASP A 1 77 ? -32.777 -5.295 20.413 1.00 83.00 77 ASP A CA 1
ATOM 600 C C . ASP A 1 77 ? -31.870 -4.814 21.564 1.00 83.00 77 ASP A C 1
ATOM 602 O O . ASP A 1 77 ? -31.264 -3.749 21.455 1.00 83.00 77 ASP A O 1
ATOM 606 N N . ALA A 1 78 ? -31.660 -5.624 22.608 1.00 87.94 78 ALA A N 1
ATOM 607 C CA . ALA A 1 78 ? -30.843 -5.263 23.768 1.00 87.94 78 ALA A CA 1
ATOM 608 C C . ALA A 1 78 ? -29.387 -4.917 23.402 1.00 87.94 78 ALA A C 1
ATOM 610 O O . ALA A 1 78 ? -28.831 -5.434 22.432 1.00 87.94 78 ALA A O 1
ATOM 611 N N . SER A 1 79 ? -28.732 -4.066 24.198 1.00 88.94 79 SER A N 1
ATOM 612 C CA . SER A 1 79 ? -27.336 -3.670 23.959 1.00 88.94 79 SER A CA 1
ATOM 613 C C . SER A 1 79 ? -26.363 -4.857 24.033 1.00 88.94 79 SER A C 1
ATOM 615 O O . SER A 1 79 ? -26.637 -5.870 24.681 1.00 88.94 79 SER A O 1
ATOM 617 N N . ALA A 1 80 ? -25.184 -4.720 23.415 1.00 89.25 80 ALA A N 1
ATOM 618 C CA . ALA A 1 80 ? -24.141 -5.749 23.446 1.00 89.25 80 ALA A CA 1
ATOM 619 C C . ALA A 1 80 ? -23.792 -6.181 24.883 1.00 89.25 80 ALA A C 1
ATOM 621 O O . ALA A 1 80 ? -23.693 -7.371 25.180 1.00 89.25 80 ALA A O 1
ATOM 622 N N . GLU A 1 81 ? -23.653 -5.219 25.799 1.00 88.31 81 GLU A N 1
ATOM 623 C CA . GLU A 1 81 ? -23.363 -5.495 27.210 1.00 88.31 81 GLU A CA 1
ATOM 624 C C . GLU A 1 81 ? -24.536 -6.153 27.942 1.00 88.31 81 GLU A C 1
ATOM 626 O O . GLU A 1 81 ? -24.311 -7.020 28.791 1.00 88.31 81 GLU A O 1
ATOM 631 N N . ALA A 1 82 ? -25.780 -5.812 27.595 1.00 89.50 82 ALA A N 1
ATOM 632 C CA . ALA A 1 82 ? -26.958 -6.475 28.147 1.00 89.50 82 ALA A CA 1
ATOM 633 C C . ALA A 1 82 ? -27.031 -7.944 27.700 1.00 89.50 82 ALA A C 1
ATOM 635 O O . ALA A 1 82 ? -27.200 -8.820 28.544 1.00 89.50 82 ALA A O 1
ATOM 636 N N . ILE A 1 83 ? -26.795 -8.237 26.415 1.00 92.44 83 ILE A N 1
ATOM 637 C CA . ILE A 1 83 ? -26.756 -9.612 25.882 1.00 92.44 83 ILE A CA 1
ATOM 638 C C . ILE A 1 83 ? -25.623 -10.414 26.536 1.00 92.44 83 ILE A C 1
ATOM 640 O O . ILE A 1 83 ? -25.837 -11.538 26.994 1.00 92.44 83 ILE A O 1
ATOM 644 N N . LYS A 1 84 ? -24.416 -9.840 26.643 1.00 93.44 84 LYS A N 1
ATOM 645 C CA . LYS A 1 84 ? -23.285 -10.487 27.334 1.00 93.44 84 LYS A CA 1
ATOM 646 C C . LYS A 1 84 ? -23.620 -10.770 28.801 1.00 93.44 84 LYS A C 1
ATOM 648 O O . LYS A 1 84 ? -23.288 -11.844 29.300 1.00 93.44 84 LYS A O 1
ATOM 653 N N . THR A 1 85 ? -24.293 -9.839 29.479 1.00 92.00 85 THR A N 1
ATOM 654 C CA . THR A 1 85 ? -24.721 -10.004 30.876 1.00 92.00 85 THR A CA 1
ATOM 655 C C . THR A 1 85 ? -25.774 -11.100 31.005 1.00 92.00 85 THR A C 1
ATOM 657 O O . THR A 1 85 ? -25.568 -12.021 31.792 1.00 92.00 85 THR A O 1
ATOM 660 N N . ALA A 1 86 ? -26.825 -11.077 30.183 1.00 92.19 86 ALA A N 1
ATOM 661 C CA . ALA A 1 86 ? -27.865 -12.104 30.144 1.00 92.19 86 ALA A CA 1
ATOM 662 C C . ALA A 1 86 ? -27.277 -13.495 29.865 1.00 92.19 86 ALA A C 1
ATOM 664 O O . ALA A 1 86 ? -27.633 -14.468 30.522 1.00 92.19 86 ALA A O 1
ATOM 665 N N . MET A 1 87 ? -26.287 -13.594 28.974 1.00 94.38 87 MET A N 1
ATOM 666 C CA . MET A 1 87 ? -25.586 -14.851 28.717 1.00 94.38 87 MET A CA 1
ATOM 667 C C . MET A 1 87 ? -24.810 -15.337 29.948 1.00 94.38 87 MET A C 1
ATOM 669 O O . MET A 1 87 ? -24.848 -16.524 30.266 1.00 94.38 87 MET A O 1
ATOM 673 N N . ILE A 1 88 ? -24.113 -14.447 30.665 1.00 92.69 88 ILE A N 1
ATOM 674 C CA . ILE A 1 88 ? -23.447 -14.809 31.927 1.00 92.69 88 ILE A CA 1
ATOM 675 C C . ILE A 1 88 ? -24.485 -15.257 32.963 1.00 92.69 88 ILE A C 1
ATOM 677 O O . ILE A 1 88 ? -24.246 -16.215 33.692 1.00 92.69 88 ILE A O 1
ATOM 681 N N . GLU A 1 89 ? -25.632 -14.595 33.060 1.00 92.25 89 GLU A N 1
ATOM 682 C CA . GLU A 1 89 ? -26.693 -14.988 33.990 1.00 92.25 89 GLU A CA 1
ATOM 683 C C . GLU A 1 89 ? -27.262 -16.358 33.652 1.00 92.25 89 GLU A C 1
ATOM 685 O O . GLU A 1 89 ? -27.296 -17.230 34.522 1.00 92.25 89 GLU A O 1
ATOM 690 N N . TRP A 1 90 ? -27.579 -16.581 32.382 1.00 93.94 90 TRP A N 1
ATOM 691 C CA . TRP A 1 90 ? -28.087 -17.843 31.880 1.00 93.94 90 TRP A CA 1
ATOM 692 C C . TRP A 1 90 ? -27.083 -18.982 32.083 1.00 93.94 90 TRP A C 1
ATOM 694 O O . TRP A 1 90 ? -27.448 -20.034 32.594 1.00 93.94 90 TRP A O 1
ATOM 704 N N . ILE A 1 91 ? -25.791 -18.800 31.794 1.00 92.44 91 ILE A N 1
ATOM 705 C CA . ILE A 1 91 ? -24.786 -19.861 32.002 1.00 92.44 91 ILE A CA 1
ATOM 706 C C . ILE A 1 91 ? -24.700 -20.292 33.486 1.00 92.44 91 ILE A C 1
ATOM 708 O O . ILE A 1 91 ? -24.394 -21.452 33.778 1.00 92.44 91 ILE A O 1
ATOM 712 N N . TYR A 1 92 ? -24.967 -19.383 34.430 1.00 91.12 92 TYR A N 1
ATOM 713 C CA . TYR A 1 92 ? -24.875 -19.640 35.875 1.00 91.12 92 TYR A CA 1
ATOM 714 C C . TYR A 1 92 ? -26.222 -19.902 36.556 1.00 91.12 92 TYR A C 1
ATOM 716 O O . TYR A 1 92 ? -26.246 -20.166 37.759 1.00 91.12 92 TYR A O 1
ATOM 724 N N . GLU A 1 93 ? -27.346 -19.848 35.852 1.00 86.12 93 GLU A N 1
ATOM 725 C CA . GLU A 1 93 ? -28.637 -20.155 36.462 1.00 86.12 93 GLU A CA 1
ATOM 726 C C . GLU A 1 93 ? -28.681 -21.633 36.909 1.00 86.12 93 GLU A C 1
ATOM 728 O O . GLU A 1 93 ? -28.239 -22.553 36.213 1.00 86.12 93 GLU A O 1
ATOM 733 N N . GLY A 1 94 ? -29.135 -21.854 38.147 1.00 73.62 94 GLY A N 1
ATOM 734 C CA . GLY A 1 94 ? -29.131 -23.168 38.799 1.00 73.62 94 GLY A CA 1
ATOM 735 C C . GLY A 1 94 ? -27.759 -23.658 39.296 1.00 73.62 94 GLY A C 1
ATOM 736 O O . GLY A 1 94 ? -27.656 -24.787 39.776 1.00 73.62 94 GLY A O 1
ATOM 737 N N . GLN A 1 95 ? -26.684 -22.861 39.205 1.00 76.88 95 GLN A N 1
ATOM 738 C CA . GLN A 1 95 ? -25.411 -23.177 39.870 1.00 76.88 95 GLN A CA 1
ATOM 739 C C . GLN A 1 95 ? -25.486 -22.870 41.371 1.00 76.88 95 GLN A C 1
ATOM 741 O O . GLN A 1 95 ? -25.695 -21.724 41.769 1.00 76.88 95 GLN A O 1
ATOM 746 N N . ASN A 1 96 ? -25.208 -23.871 42.210 1.00 61.50 96 ASN A N 1
ATOM 747 C CA . ASN A 1 96 ? -24.911 -23.654 43.626 1.00 61.50 96 ASN A CA 1
ATOM 748 C C . ASN A 1 96 ? -23.519 -23.027 43.756 1.00 61.50 96 ASN A C 1
ATOM 750 O O . ASN A 1 96 ? -22.511 -23.715 43.909 1.00 61.50 96 ASN A O 1
ATOM 754 N N . ILE A 1 97 ? -23.462 -21.700 43.669 1.00 58.09 97 ILE A N 1
ATOM 755 C CA . ILE A 1 97 ? -22.243 -20.940 43.930 1.00 58.09 97 ILE A CA 1
ATOM 756 C C . ILE A 1 97 ? -22.065 -20.888 45.456 1.00 58.09 97 ILE A C 1
ATOM 758 O O . ILE A 1 97 ? -22.930 -20.334 46.139 1.00 58.09 97 ILE A O 1
ATOM 762 N N . PRO A 1 98 ? -20.965 -21.409 46.031 1.00 46.59 98 PRO A N 1
ATOM 763 C CA . PRO A 1 98 ? -20.687 -21.210 47.446 1.00 46.59 98 PRO A CA 1
ATOM 764 C C . PRO A 1 98 ? -20.607 -19.705 47.729 1.00 46.59 98 PRO A C 1
ATOM 766 O O . PRO A 1 98 ? -19.757 -19.014 47.159 1.00 46.59 98 PRO A O 1
ATOM 769 N N . LYS A 1 99 ? -21.481 -19.182 48.601 1.00 40.34 99 LYS A N 1
ATOM 770 C CA . LYS A 1 99 ? -21.362 -17.815 49.130 1.00 40.34 99 LYS A CA 1
ATOM 771 C C . LYS A 1 99 ? -20.034 -17.723 49.885 1.00 40.34 99 LYS A C 1
ATOM 773 O O . LYS A 1 99 ? -19.955 -18.133 51.038 1.00 40.34 99 LYS A O 1
ATOM 778 N N . LYS A 1 100 ? -18.976 -17.215 49.248 1.00 41.66 100 LYS A N 1
ATOM 779 C CA . LYS A 1 100 ? -17.745 -16.865 49.963 1.00 41.66 100 LYS A CA 1
ATOM 780 C C . LYS A 1 100 ? -17.832 -15.436 50.488 1.00 41.66 100 LYS A C 1
ATOM 782 O O . LYS A 1 100 ? -18.072 -14.488 49.746 1.00 41.66 100 LYS A O 1
ATOM 787 N N . THR A 1 101 ? -17.626 -15.363 51.796 1.00 32.56 101 THR A N 1
ATOM 788 C CA . THR A 1 101 ? -17.383 -14.221 52.677 1.00 32.56 101 THR A CA 1
ATOM 789 C C . THR A 1 101 ? -16.506 -13.155 52.006 1.00 32.56 101 THR A C 1
ATOM 791 O O . THR A 1 101 ? -15.554 -13.523 51.312 1.00 32.56 101 THR A O 1
ATOM 794 N N . PRO A 1 102 ? -16.770 -11.849 52.212 1.00 33.16 102 PRO A N 1
ATOM 795 C CA . PRO A 1 102 ? -15.949 -10.780 51.652 1.00 33.16 102 PRO A CA 1
ATOM 796 C C . PRO A 1 102 ? -14.500 -10.928 52.133 1.00 33.16 102 PRO A C 1
ATOM 798 O O . PRO A 1 102 ? -14.173 -10.640 53.284 1.00 33.16 102 PRO A O 1
ATOM 801 N N . GLN A 1 103 ? -13.613 -11.387 51.250 1.00 37.94 103 GLN A N 1
ATOM 802 C CA . GLN A 1 103 ? -12.180 -11.276 51.481 1.00 37.94 103 GLN A CA 1
ATOM 803 C C . GLN A 1 103 ? -11.837 -9.790 51.603 1.00 37.94 103 GLN A C 1
ATOM 805 O O . GLN A 1 103 ? -12.203 -8.980 50.747 1.00 37.94 103 GLN A O 1
ATOM 810 N N . LYS A 1 104 ? -11.160 -9.446 52.705 1.00 30.72 104 LYS A N 1
ATOM 811 C CA . LYS A 1 104 ? -10.627 -8.111 52.983 1.00 30.72 104 LYS A CA 1
ATOM 812 C C . LYS A 1 104 ? -9.962 -7.562 51.724 1.00 30.72 104 LYS A C 1
ATOM 814 O O . LYS A 1 104 ? -8.989 -8.126 51.231 1.00 30.72 104 LYS A O 1
ATOM 819 N N . ARG A 1 105 ? -10.488 -6.440 51.231 1.00 31.58 105 ARG A N 1
ATOM 820 C CA . ARG A 1 105 ? -9.832 -5.606 50.227 1.00 31.58 105 ARG A CA 1
ATOM 821 C C . ARG A 1 105 ? -8.479 -5.174 50.793 1.00 31.58 105 ARG A C 1
ATOM 823 O O . ARG A 1 105 ? -8.424 -4.234 51.581 1.00 31.58 105 ARG A O 1
ATOM 830 N N . SER A 1 106 ? -7.390 -5.813 50.374 1.00 30.12 106 SER A N 1
ATOM 831 C CA . SER A 1 106 ? -6.111 -5.115 50.322 1.00 30.12 106 SER A CA 1
ATOM 832 C C . SER A 1 106 ? -6.283 -4.018 49.275 1.00 30.12 106 SER A C 1
ATOM 834 O O . SER A 1 106 ? -6.308 -4.283 48.074 1.00 30.12 106 SER A O 1
ATOM 836 N N . ARG A 1 107 ? -6.493 -2.779 49.727 1.00 33.00 107 ARG A N 1
ATOM 837 C CA . ARG A 1 107 ? -6.346 -1.599 48.877 1.00 33.00 107 ARG A CA 1
ATOM 838 C C . ARG A 1 107 ? -4.862 -1.480 48.515 1.00 33.00 107 ARG A C 1
ATOM 840 O O . ARG A 1 107 ? -4.142 -0.715 49.138 1.00 33.00 107 ARG A O 1
ATOM 847 N N . SER A 1 108 ? -4.402 -2.230 47.518 1.00 27.80 108 SER A N 1
ATOM 848 C CA . SER A 1 108 ? -3.371 -1.712 46.630 1.00 27.80 108 SER A CA 1
ATOM 849 C C . SER A 1 108 ? -4.112 -1.163 45.419 1.00 27.80 108 SER A C 1
ATOM 851 O O . SER A 1 108 ? -4.616 -1.883 44.561 1.00 27.80 108 SER A O 1
ATOM 853 N N . SER A 1 109 ? -4.249 0.156 45.371 1.00 26.77 109 SER A N 1
ATOM 854 C CA . SER A 1 109 ? -4.617 0.869 44.155 1.00 26.77 109 SER A CA 1
ATOM 855 C C . SER A 1 109 ? -3.430 0.843 43.190 1.00 26.77 109 SER A C 1
ATOM 857 O O . SER A 1 109 ? -2.902 1.883 42.815 1.00 26.77 109 SER A O 1
ATOM 859 N N . HIS A 1 110 ? -2.977 -0.343 42.790 1.00 31.42 110 HIS A N 1
ATOM 860 C CA . HIS A 1 110 ? -2.349 -0.453 41.487 1.00 31.42 110 HIS A CA 1
ATOM 861 C C . HIS A 1 110 ? -3.511 -0.421 40.504 1.00 31.42 110 HIS A C 1
ATOM 863 O O . HIS A 1 110 ? -4.155 -1.440 40.258 1.00 31.42 110 HIS A O 1
ATOM 869 N N . LYS A 1 111 ? -3.830 0.779 39.988 1.00 32.88 111 LYS A N 1
ATOM 870 C CA . LYS A 1 111 ? -4.486 0.880 38.679 1.00 32.88 111 LYS A CA 1
ATOM 871 C C . LYS A 1 111 ? -3.733 -0.114 37.799 1.00 32.88 111 LYS A C 1
ATOM 873 O O . LYS A 1 111 ? -2.526 0.054 37.637 1.00 32.88 111 LYS A O 1
ATOM 878 N N . GLN A 1 112 ? -4.392 -1.181 37.346 1.00 34.09 112 GLN A N 1
ATOM 879 C CA . GLN A 1 112 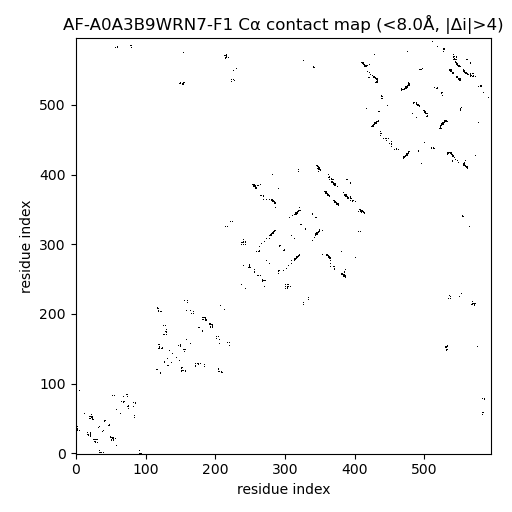? -3.816 -2.064 36.338 1.00 34.09 112 GLN A CA 1
ATOM 880 C C . GLN A 1 112 ? -3.432 -1.151 35.175 1.00 34.09 112 GLN A C 1
ATOM 882 O O . GLN A 1 112 ? -4.309 -0.602 34.509 1.00 34.09 112 GLN A O 1
ATOM 887 N N . LYS A 1 113 ? -2.131 -0.867 35.043 1.00 44.06 113 LYS A N 1
ATOM 888 C CA . LYS A 1 113 ? -1.609 -0.067 33.940 1.00 44.06 113 LYS A CA 1
ATOM 889 C C . LYS A 1 113 ? -1.849 -0.871 32.655 1.00 44.06 113 LYS A C 1
ATOM 891 O O . LYS A 1 113 ? -1.779 -2.101 32.712 1.00 44.06 113 LYS A O 1
ATOM 896 N N . PRO A 1 114 ? -2.213 -0.204 31.551 1.00 43.16 114 PRO A N 1
ATOM 897 C CA . PRO A 1 114 ? -2.590 -0.878 30.318 1.00 43.16 114 PRO A CA 1
ATOM 898 C C . PRO A 1 114 ? -1.444 -1.763 29.825 1.00 43.16 114 PRO A C 1
ATOM 900 O O . PRO A 1 114 ? -0.299 -1.325 29.743 1.00 43.16 114 PRO A O 1
ATOM 903 N N . ASP A 1 115 ? -1.772 -3.014 29.515 1.00 59.59 115 ASP A N 1
ATOM 904 C CA . ASP A 1 115 ? -0.890 -3.940 28.807 1.00 59.59 115 ASP A CA 1
ATOM 905 C C . ASP A 1 115 ? -0.627 -3.349 27.410 1.00 59.59 115 ASP A C 1
ATOM 907 O O . ASP A 1 115 ? -1.541 -3.257 26.586 1.00 59.59 115 ASP A O 1
ATOM 911 N N . CYS A 1 116 ? 0.581 -2.826 27.183 1.00 66.31 116 CYS A N 1
ATOM 912 C CA . CYS A 1 116 ? 0.941 -2.078 25.976 1.00 66.31 116 CYS A CA 1
ATOM 913 C C . CYS A 1 116 ? 1.267 -3.035 24.826 1.00 66.31 116 CYS A C 1
ATOM 915 O O . CYS A 1 116 ? 2.421 -3.194 24.432 1.00 66.31 116 CYS A O 1
ATOM 917 N N . LYS A 1 117 ? 0.233 -3.694 24.301 1.00 76.44 117 LYS A N 1
ATOM 918 C CA . LYS A 1 117 ? 0.387 -4.757 23.303 1.00 76.44 117 LYS A CA 1
ATOM 919 C C . LYS A 1 117 ? 0.795 -4.240 21.928 1.00 76.44 117 LYS A C 1
ATOM 921 O O . LYS A 1 117 ? 1.681 -4.812 21.302 1.00 76.44 117 LYS A O 1
ATOM 926 N N . THR A 1 118 ? 0.190 -3.147 21.469 1.00 83.75 118 THR A N 1
ATOM 927 C CA . THR A 1 118 ? 0.437 -2.617 20.120 1.00 83.75 118 THR A CA 1
ATOM 928 C C . THR A 1 118 ? 1.470 -1.498 20.113 1.00 83.75 118 THR A C 1
ATOM 930 O O . THR A 1 118 ? 1.642 -0.801 21.117 1.00 83.75 118 THR A O 1
ATOM 933 N N . PHE A 1 119 ? 2.126 -1.287 18.968 1.00 88.12 119 PHE A N 1
ATOM 934 C CA . PHE A 1 119 ? 3.030 -0.148 18.754 1.00 88.12 119 PHE A CA 1
ATOM 935 C C . PHE A 1 119 ? 2.404 1.191 19.195 1.00 88.12 119 PHE A C 1
ATOM 937 O O . PHE A 1 119 ? 3.006 1.926 19.975 1.00 88.12 119 PHE A O 1
ATOM 944 N N . GLY A 1 120 ? 1.175 1.488 18.753 1.00 90.06 120 GLY A N 1
ATOM 945 C CA . GLY A 1 120 ? 0.505 2.756 19.066 1.00 90.06 120 GLY A CA 1
ATOM 946 C C . GLY A 1 120 ? 0.309 2.968 20.568 1.00 90.06 120 GLY A C 1
ATOM 947 O O . GLY A 1 120 ? 0.617 4.037 21.085 1.00 90.06 120 GLY A O 1
ATOM 948 N N . MET A 1 121 ? -0.086 1.920 21.304 1.00 89.31 121 MET A N 1
ATOM 949 C CA . MET A 1 121 ? -0.222 1.982 22.767 1.00 89.31 121 MET A CA 1
ATOM 950 C C . MET A 1 121 ? 1.120 2.214 23.469 1.00 89.31 121 MET A C 1
ATOM 952 O O . MET A 1 121 ? 1.186 2.973 24.440 1.00 89.31 121 MET A O 1
ATOM 956 N N . ARG A 1 122 ? 2.190 1.571 22.982 1.00 92.19 122 ARG A N 1
ATOM 957 C CA . ARG A 1 122 ? 3.554 1.767 23.494 1.00 92.19 122 ARG A CA 1
ATOM 958 C C . ARG A 1 122 ? 4.018 3.202 23.255 1.00 92.19 122 ARG A C 1
ATOM 960 O O . ARG A 1 122 ? 4.508 3.841 24.186 1.00 92.19 122 ARG A O 1
ATOM 967 N N . LEU A 1 123 ? 3.804 3.728 22.048 1.00 94.50 123 LEU A N 1
ATOM 968 C CA . LEU A 1 123 ? 4.159 5.098 21.689 1.00 94.50 123 LEU A CA 1
ATOM 969 C C . LEU A 1 123 ? 3.355 6.126 22.490 1.00 94.50 123 LEU A C 1
ATOM 971 O O . LEU A 1 123 ? 3.949 7.037 23.058 1.00 94.50 123 LEU A O 1
ATOM 975 N N . ASP A 1 124 ? 2.032 5.972 22.577 1.00 94.81 124 ASP A N 1
ATOM 976 C CA . ASP A 1 124 ? 1.162 6.853 23.362 1.00 94.81 124 ASP A CA 1
ATOM 977 C C . ASP A 1 124 ? 1.595 6.888 24.830 1.00 94.81 124 ASP A C 1
ATOM 979 O O . ASP A 1 124 ? 1.809 7.962 25.390 1.00 94.81 124 ASP A O 1
ATOM 983 N N . SER A 1 125 ? 1.837 5.721 25.428 1.00 94.38 125 SER A N 1
ATOM 984 C CA . SER A 1 125 ? 2.300 5.624 26.814 1.00 94.38 125 SER A CA 1
ATOM 985 C C . SER A 1 125 ? 3.674 6.273 27.012 1.00 94.38 125 SER A C 1
ATOM 987 O O . SER A 1 125 ? 3.884 6.987 27.995 1.00 94.38 125 SER A O 1
ATOM 989 N N . ALA A 1 126 ? 4.605 6.080 26.072 1.00 95.12 126 ALA A N 1
ATOM 990 C CA . ALA A 1 126 ? 5.921 6.713 26.112 1.00 95.12 126 ALA A CA 1
ATOM 991 C C . ALA A 1 126 ? 5.839 8.241 25.943 1.00 95.12 126 ALA A C 1
ATOM 993 O O . ALA A 1 126 ? 6.530 8.968 26.654 1.00 95.12 126 ALA A O 1
ATOM 994 N N . MET A 1 127 ? 4.975 8.744 25.056 1.00 96.56 127 MET A N 1
ATOM 995 C CA . MET A 1 127 ? 4.746 10.180 24.855 1.00 96.56 127 MET A CA 1
ATOM 996 C C . MET A 1 127 ? 4.065 10.835 26.060 1.00 96.56 127 MET A C 1
ATOM 998 O O . MET A 1 127 ? 4.471 11.924 26.466 1.00 96.56 127 MET A O 1
ATOM 1002 N N . GLN A 1 128 ? 3.078 10.169 26.667 1.00 96.06 128 GLN A N 1
ATOM 1003 C CA . GLN A 1 128 ? 2.448 10.620 27.911 1.00 96.06 128 GLN A CA 1
ATOM 1004 C C . GLN A 1 128 ? 3.473 10.695 29.043 1.00 96.06 128 GLN A C 1
ATOM 1006 O O . GLN A 1 128 ? 3.534 11.693 29.761 1.00 96.06 128 GLN A O 1
ATOM 1011 N N . LEU A 1 129 ? 4.326 9.674 29.171 1.00 94.94 129 LEU A N 1
ATOM 1012 C CA . LEU A 1 129 ? 5.410 9.680 30.146 1.00 94.94 129 LEU A CA 1
ATOM 1013 C C . LEU A 1 129 ? 6.409 10.811 29.854 1.00 94.94 129 LEU A C 1
ATOM 1015 O O . LEU A 1 129 ? 6.834 11.500 30.776 1.00 94.94 129 LEU A O 1
ATOM 1019 N N . ALA A 1 130 ? 6.726 11.066 28.585 1.00 95.88 130 ALA A N 1
ATOM 1020 C CA . ALA A 1 130 ? 7.614 12.143 28.148 1.00 95.88 130 ALA A CA 1
ATOM 1021 C C . ALA A 1 130 ? 6.990 13.556 28.209 1.00 95.88 130 ALA A C 1
ATOM 1023 O O . ALA A 1 130 ? 7.701 14.535 27.958 1.00 95.88 130 ALA A O 1
ATOM 1024 N N . GLU A 1 131 ? 5.697 13.662 28.548 1.00 96.19 131 GLU A N 1
ATOM 1025 C CA . GLU A 1 131 ? 4.910 14.904 28.567 1.00 96.19 131 GLU A CA 1
ATOM 1026 C C . GLU A 1 131 ? 4.953 15.648 27.223 1.00 96.19 131 GLU A C 1
ATOM 1028 O O . GLU A 1 131 ? 5.176 16.858 27.164 1.00 96.19 131 GLU A O 1
ATOM 1033 N N . LEU A 1 132 ? 4.779 14.908 26.122 1.00 95.88 132 LEU A N 1
ATOM 1034 C CA . LEU A 1 132 ? 4.807 15.454 24.767 1.00 95.88 132 LEU A CA 1
ATOM 1035 C C . LEU A 1 132 ? 3.432 15.382 24.097 1.00 95.88 132 LEU A C 1
ATOM 1037 O O . LEU A 1 132 ? 2.826 14.315 23.992 1.00 95.88 132 LEU A O 1
ATOM 1041 N N . SER A 1 133 ? 2.973 16.520 23.574 1.00 94.75 133 SER A N 1
ATOM 1042 C CA . SER A 1 133 ? 1.869 16.567 22.607 1.00 94.75 133 SER A CA 1
ATOM 1043 C C . SER A 1 133 ? 2.322 16.114 21.212 1.00 94.75 133 SER A C 1
ATOM 1045 O O . SER A 1 133 ? 3.518 16.096 20.912 1.00 94.75 133 SER A O 1
ATOM 1047 N N . ASN A 1 134 ? 1.364 15.802 20.328 1.00 94.75 134 ASN A N 1
ATOM 1048 C CA . ASN A 1 134 ? 1.664 15.434 18.938 1.00 94.75 134 ASN A CA 1
ATOM 1049 C C . ASN A 1 134 ? 2.456 16.538 18.219 1.00 94.75 134 ASN A C 1
ATOM 1051 O O . ASN A 1 134 ? 3.428 16.227 17.542 1.00 94.75 134 ASN A O 1
ATOM 1055 N N . ILE A 1 135 ? 2.085 17.811 18.415 1.00 94.62 135 ILE A N 1
ATOM 1056 C CA . ILE A 1 135 ? 2.745 18.975 17.797 1.00 94.62 135 ILE A CA 1
ATOM 1057 C C . ILE A 1 135 ? 4.187 19.110 18.297 1.00 94.62 135 ILE A C 1
ATOM 1059 O O . ILE A 1 135 ? 5.128 19.211 17.515 1.00 94.62 135 ILE A O 1
ATOM 1063 N N . GLN A 1 136 ? 4.392 19.073 19.617 1.00 95.25 136 GLN A N 1
ATOM 1064 C CA . GLN A 1 136 ? 5.740 19.179 20.184 1.00 95.25 136 GLN A CA 1
ATOM 1065 C C . GLN A 1 136 ? 6.633 18.035 19.701 1.00 95.25 136 GLN A C 1
ATOM 1067 O O . GLN A 1 136 ? 7.781 18.261 19.321 1.00 95.25 136 GLN A O 1
ATOM 1072 N N . PHE A 1 137 ? 6.108 16.809 19.691 1.00 96.38 137 PHE A N 1
ATOM 1073 C CA . PHE A 1 137 ? 6.878 15.652 19.260 1.00 96.38 137 PHE A CA 1
ATOM 1074 C C . PHE A 1 137 ? 7.184 15.676 17.759 1.00 96.38 137 PHE A C 1
ATOM 1076 O O . PHE A 1 137 ? 8.305 15.352 17.365 1.00 96.38 137 PHE A O 1
ATOM 1083 N N . SER A 1 138 ? 6.238 16.128 16.931 1.00 95.19 138 SER A N 1
ATOM 1084 C CA . SER A 1 138 ? 6.424 16.232 15.483 1.00 95.19 138 SER A CA 1
ATOM 1085 C C . SER A 1 138 ? 7.544 17.211 15.123 1.00 95.19 138 SER A C 1
ATOM 1087 O O . SER A 1 138 ? 8.385 16.888 14.288 1.00 95.19 138 SER A O 1
ATOM 1089 N N . HIS A 1 139 ? 7.649 18.347 15.824 1.00 94.69 139 HIS A N 1
ATOM 1090 C CA . HIS A 1 139 ? 8.770 19.280 15.654 1.00 94.69 139 HIS A CA 1
ATOM 1091 C C . HIS A 1 139 ? 10.123 18.674 16.055 1.00 94.69 139 HIS A C 1
ATOM 1093 O O . HIS A 1 139 ? 11.113 18.876 15.355 1.00 94.69 139 HIS A O 1
ATOM 1099 N N . LEU A 1 140 ? 10.184 17.897 17.143 1.00 94.12 140 LEU A N 1
ATOM 1100 C CA . LEU A 1 140 ? 11.433 17.265 17.595 1.00 94.12 140 LEU A CA 1
ATOM 1101 C C . LEU A 1 140 ? 11.921 16.165 16.635 1.00 94.12 140 LEU A C 1
ATOM 1103 O O . LEU A 1 140 ? 13.124 16.006 16.412 1.00 94.12 140 LEU A O 1
ATOM 1107 N N . VAL A 1 141 ? 10.991 15.399 16.062 1.00 93.56 141 VAL A N 1
ATOM 1108 C CA . VAL A 1 141 ? 11.288 14.321 15.103 1.00 93.56 141 VAL A CA 1
ATOM 1109 C C . VAL A 1 141 ? 11.392 14.850 13.662 1.00 93.56 141 VAL A C 1
ATOM 1111 O O . VAL A 1 141 ? 11.955 14.168 12.808 1.00 93.56 141 VAL A O 1
ATOM 1114 N N . ASN A 1 142 ? 10.947 16.083 13.402 1.00 92.31 142 ASN A N 1
ATOM 1115 C CA . ASN A 1 142 ? 10.870 16.711 12.079 1.00 92.31 142 ASN A CA 1
ATOM 1116 C C . ASN A 1 142 ? 10.051 15.872 11.084 1.00 92.31 142 ASN A C 1
ATOM 1118 O O . ASN A 1 142 ? 10.542 15.462 10.032 1.00 92.31 142 ASN A O 1
ATOM 1122 N N . VAL A 1 143 ? 8.811 15.595 11.473 1.00 90.31 143 VAL A N 1
ATOM 1123 C CA . VAL A 1 143 ? 7.784 14.934 10.657 1.00 90.31 143 VAL A CA 1
ATOM 1124 C C . VAL A 1 143 ? 6.458 15.667 10.837 1.00 90.31 143 VAL A C 1
ATOM 1126 O O . VAL A 1 143 ? 6.313 16.454 11.774 1.00 90.31 143 VAL A O 1
ATOM 1129 N N . ASP A 1 144 ? 5.481 15.397 9.978 1.00 88.25 144 ASP A N 1
ATOM 1130 C CA . ASP A 1 144 ? 4.161 16.016 10.088 1.00 88.25 144 ASP A CA 1
ATOM 1131 C C . ASP A 1 144 ? 3.419 15.575 11.358 1.00 88.25 144 ASP A C 1
ATOM 1133 O O . ASP A 1 144 ? 3.469 14.414 11.779 1.00 88.25 144 ASP A O 1
ATOM 1137 N N . THR A 1 145 ? 2.673 16.499 11.968 1.00 91.12 145 THR A N 1
ATOM 1138 C CA . THR A 1 145 ? 1.871 16.218 13.170 1.00 91.12 145 THR A CA 1
ATOM 1139 C C . THR A 1 145 ? 0.820 15.132 12.924 1.00 91.12 145 THR A C 1
ATOM 1141 O O . THR A 1 145 ? 0.572 14.308 13.807 1.00 91.12 145 THR A O 1
ATOM 1144 N N . SER A 1 146 ? 0.243 15.081 11.719 1.00 89.56 146 SER A N 1
ATOM 1145 C CA . SER A 1 146 ? -0.703 14.035 11.312 1.00 89.56 146 SER A CA 1
ATOM 1146 C C . SER A 1 146 ? -0.049 12.651 11.286 1.00 89.56 146 SER A C 1
ATOM 1148 O O . SER A 1 146 ? -0.652 11.682 11.736 1.00 89.56 146 SER A O 1
ATOM 1150 N N . LEU A 1 147 ? 1.213 12.543 10.859 1.00 90.31 147 LEU A N 1
ATOM 1151 C CA . LEU A 1 147 ? 1.940 11.274 10.878 1.00 90.31 147 LEU A CA 1
ATOM 1152 C C . LEU A 1 147 ? 2.176 10.781 12.315 1.00 90.31 147 LEU A C 1
ATOM 1154 O O . LEU A 1 147 ? 1.978 9.601 12.598 1.00 90.31 147 LEU A O 1
ATOM 1158 N N . ILE A 1 148 ? 2.504 11.685 13.248 1.00 93.69 148 ILE A N 1
ATOM 1159 C CA . ILE A 1 148 ? 2.594 11.344 14.679 1.00 93.69 148 ILE A CA 1
ATOM 1160 C C . ILE A 1 148 ? 1.246 10.863 15.227 1.00 93.69 148 ILE A C 1
ATOM 1162 O O . ILE A 1 148 ? 1.215 9.879 15.963 1.00 93.69 148 ILE A O 1
ATOM 1166 N N . SER A 1 149 ? 0.136 11.510 14.858 1.00 92.19 149 SER A N 1
ATOM 1167 C CA . SER A 1 149 ? -1.216 11.065 15.235 1.00 92.19 149 SER A CA 1
ATOM 1168 C C . SER A 1 149 ? -1.497 9.631 14.767 1.00 92.19 149 SER A C 1
ATOM 1170 O O . SER A 1 149 ? -1.919 8.777 15.554 1.00 92.19 149 SER A O 1
ATOM 1172 N N . ARG A 1 150 ? -1.161 9.323 13.509 1.00 92.00 150 ARG A N 1
ATOM 1173 C CA . ARG A 1 150 ? -1.321 7.986 12.915 1.00 92.00 150 ARG A CA 1
ATOM 1174 C C . ARG A 1 150 ? -0.449 6.926 13.590 1.00 92.00 150 ARG A C 1
ATOM 1176 O O . ARG A 1 150 ? -0.911 5.811 13.828 1.00 92.00 150 ARG A O 1
ATOM 1183 N N . PHE A 1 151 ? 0.787 7.272 13.951 1.00 92.38 151 PHE A N 1
ATOM 1184 C CA . PHE A 1 151 ? 1.663 6.399 14.736 1.00 92.38 151 PHE A CA 1
ATOM 1185 C C . PHE A 1 151 ? 1.105 6.145 16.137 1.00 92.38 151 PHE A C 1
ATOM 1187 O O . PHE A 1 151 ? 1.065 5.006 16.598 1.00 92.38 151 PHE A O 1
ATOM 1194 N N . ARG A 1 152 ? 0.637 7.195 16.812 1.00 92.06 152 ARG A N 1
ATOM 1195 C CA . ARG A 1 152 ? 0.142 7.126 18.190 1.00 92.06 152 ARG A CA 1
ATOM 1196 C C . ARG A 1 152 ? -1.175 6.355 18.301 1.00 92.06 152 ARG A C 1
ATOM 1198 O O . ARG A 1 152 ? -1.369 5.615 19.259 1.00 92.06 152 ARG A O 1
ATOM 1205 N N . SER A 1 153 ? -2.054 6.469 17.307 1.00 88.88 153 SER A N 1
ATOM 1206 C CA . SER A 1 153 ? -3.280 5.663 17.218 1.00 88.88 153 SER A CA 1
ATOM 1207 C C . SER A 1 153 ? -3.022 4.211 16.796 1.00 88.88 153 SER A C 1
ATOM 1209 O O . SER A 1 153 ? -3.855 3.341 17.060 1.00 88.88 153 SER A O 1
ATOM 1211 N N . GLY A 1 154 ? -1.868 3.934 16.178 1.00 87.44 154 GLY A N 1
ATOM 1212 C CA . GLY A 1 154 ? -1.449 2.609 15.722 1.00 87.44 154 GLY A CA 1
ATOM 1213 C C . GLY A 1 154 ? -1.976 2.205 14.341 1.00 87.44 154 GLY A C 1
ATOM 1214 O O . GLY A 1 154 ? -1.764 1.059 13.939 1.00 87.44 154 GLY A O 1
ATOM 1215 N N . VAL A 1 155 ? -2.637 3.115 13.609 1.00 87.88 155 VAL A N 1
ATOM 1216 C CA . VAL A 1 155 ? -3.061 2.851 12.219 1.00 87.88 155 VAL A CA 1
ATOM 1217 C C . VAL A 1 155 ? -1.850 2.738 11.293 1.00 87.88 155 VAL A C 1
ATOM 1219 O O . VAL A 1 155 ? -1.856 1.926 10.367 1.00 87.88 155 VAL A O 1
ATOM 1222 N N . ARG A 1 156 ? -0.792 3.502 11.602 1.00 87.38 156 ARG A N 1
ATOM 1223 C CA . ARG A 1 156 ? 0.523 3.449 10.958 1.00 87.38 156 ARG A CA 1
ATOM 1224 C C . ARG A 1 156 ? 1.599 3.043 11.959 1.00 87.38 156 ARG A C 1
ATOM 1226 O O . ARG A 1 156 ? 1.453 3.280 13.160 1.00 87.38 156 ARG A O 1
ATOM 1233 N N . THR A 1 157 ? 2.713 2.520 11.465 1.00 86.81 157 THR A N 1
ATOM 1234 C CA . THR A 1 157 ? 3.941 2.347 12.259 1.00 86.81 157 THR A CA 1
ATOM 1235 C C . THR A 1 157 ? 5.145 2.976 11.552 1.00 86.81 157 THR A C 1
ATOM 1237 O O . THR A 1 157 ? 5.149 3.072 10.329 1.00 86.81 157 THR A O 1
ATOM 1240 N N . PRO A 1 158 ? 6.190 3.408 12.283 1.00 86.00 158 PRO A N 1
ATOM 1241 C CA . PRO A 1 158 ? 7.379 4.004 11.684 1.00 86.00 158 PRO A CA 1
ATOM 1242 C C . PRO A 1 158 ? 8.342 2.954 11.130 1.00 86.00 158 PRO A C 1
ATOM 1244 O O . PRO A 1 158 ? 9.403 3.317 10.631 1.00 86.00 158 PRO A O 1
ATOM 1247 N N . ASN A 1 159 ? 8.021 1.661 11.255 1.00 78.31 159 ASN A N 1
ATOM 1248 C CA . ASN A 1 159 ? 8.931 0.580 10.890 1.00 78.31 159 ASN A CA 1
ATOM 1249 C C . ASN A 1 159 ? 9.318 0.644 9.412 1.00 78.31 159 ASN A C 1
ATOM 1251 O O . ASN A 1 159 ? 10.424 0.240 9.070 1.00 78.31 159 ASN A O 1
ATOM 1255 N N . SER A 1 160 ? 8.446 1.207 8.567 1.00 70.88 160 SER A N 1
ATOM 1256 C CA . SER A 1 160 ? 8.622 1.340 7.114 1.00 70.88 160 SER A CA 1
ATOM 1257 C C . SER A 1 160 ? 9.786 2.256 6.768 1.00 70.88 160 SER A C 1
ATOM 1259 O O . SER A 1 160 ? 10.367 2.159 5.688 1.00 70.88 160 SER A O 1
ATOM 1261 N N . ASN A 1 161 ? 10.161 3.112 7.717 1.00 79.88 161 ASN A N 1
ATOM 1262 C CA . ASN A 1 161 ? 11.296 3.999 7.643 1.00 79.88 161 ASN A CA 1
ATOM 1263 C C . ASN A 1 161 ? 12.172 3.825 8.901 1.00 79.88 161 ASN A C 1
ATOM 1265 O O . ASN A 1 161 ? 11.983 4.526 9.903 1.00 79.88 161 ASN A O 1
ATOM 1269 N N . PRO A 1 162 ? 13.185 2.936 8.854 1.00 83.19 162 PRO A N 1
ATOM 1270 C CA . PRO A 1 162 ? 14.074 2.676 9.986 1.00 83.19 162 PRO A CA 1
ATOM 1271 C C . PRO A 1 162 ? 14.757 3.936 10.536 1.00 83.19 162 PRO A C 1
ATOM 1273 O O . PRO A 1 162 ? 15.018 4.022 11.737 1.00 83.19 162 PRO A O 1
ATOM 1276 N N . VAL A 1 163 ? 15.012 4.936 9.683 1.00 87.25 163 VAL A N 1
ATOM 1277 C CA . VAL A 1 163 ? 15.591 6.226 10.089 1.00 87.25 163 VAL A CA 1
ATOM 1278 C C . VAL A 1 163 ? 14.612 6.991 10.979 1.00 87.25 163 VAL A C 1
ATOM 1280 O O . VAL A 1 163 ? 14.993 7.442 12.062 1.00 87.25 163 VAL A O 1
ATOM 1283 N N . ILE A 1 164 ? 13.343 7.094 10.572 1.00 89.94 164 ILE A N 1
ATOM 1284 C CA . ILE A 1 164 ? 12.288 7.717 11.385 1.00 89.94 164 ILE A CA 1
ATOM 1285 C C . ILE A 1 164 ? 12.077 6.927 12.678 1.00 89.94 164 ILE A C 1
ATOM 1287 O O . ILE A 1 164 ? 12.056 7.534 13.749 1.00 89.94 164 ILE A O 1
ATOM 1291 N N . ALA A 1 165 ? 11.995 5.593 12.618 1.00 91.25 165 ALA A N 1
ATOM 1292 C CA . ALA A 1 165 ? 11.836 4.750 13.804 1.00 91.25 165 ALA A CA 1
ATOM 1293 C C . ALA A 1 165 ? 12.955 4.993 14.832 1.00 91.25 165 ALA A C 1
ATOM 1295 O O . ALA A 1 165 ? 12.690 5.243 16.010 1.00 91.25 165 ALA A O 1
ATOM 1296 N N . ARG A 1 166 ? 14.217 5.008 14.385 1.00 93.06 166 ARG A N 1
ATOM 1297 C CA . ARG A 1 166 ? 15.380 5.292 15.241 1.00 93.06 166 ARG A CA 1
ATOM 1298 C C . ARG A 1 166 ? 15.370 6.719 15.786 1.00 93.06 166 ARG A C 1
ATOM 1300 O O . ARG A 1 166 ? 15.756 6.931 16.941 1.00 93.06 166 ARG A O 1
ATOM 1307 N N . ARG A 1 167 ? 14.911 7.696 14.998 1.00 94.56 167 ARG A N 1
ATOM 1308 C CA . ARG A 1 167 ? 14.779 9.093 15.432 1.00 94.56 167 ARG A CA 1
ATOM 1309 C C . ARG A 1 167 ? 13.709 9.253 16.511 1.00 94.56 167 ARG A C 1
ATOM 1311 O O . ARG A 1 167 ? 14.002 9.857 17.539 1.00 94.56 167 ARG A O 1
ATOM 1318 N N . ILE A 1 168 ? 12.529 8.658 16.322 1.00 94.94 168 ILE A N 1
ATOM 1319 C CA . ILE A 1 168 ? 11.439 8.601 17.312 1.00 94.94 168 ILE A CA 1
ATOM 1320 C C . ILE A 1 168 ? 11.961 8.036 18.634 1.00 94.94 168 ILE A C 1
ATOM 1322 O O . ILE A 1 168 ? 11.826 8.684 19.673 1.00 94.94 168 ILE A O 1
ATOM 1326 N N . THR A 1 169 ? 12.618 6.870 18.592 1.00 95.69 169 THR A N 1
ATOM 1327 C CA . THR A 1 169 ? 13.203 6.252 19.789 1.00 95.69 169 THR A CA 1
ATOM 1328 C C . THR A 1 169 ? 14.214 7.181 20.456 1.00 95.69 169 THR A C 1
ATOM 1330 O O . THR A 1 169 ? 14.160 7.372 21.667 1.00 95.69 169 THR A O 1
ATOM 1333 N N . SER A 1 170 ? 15.128 7.776 19.687 1.00 95.69 170 SER A N 1
ATOM 1334 C CA . SER A 1 170 ? 16.203 8.610 20.238 1.00 95.69 170 SER A CA 1
ATOM 1335 C C . SER A 1 170 ? 15.669 9.878 20.906 1.00 95.69 170 SER A C 1
ATOM 1337 O O . SER A 1 170 ? 16.084 10.195 22.017 1.00 95.69 170 SER A O 1
ATOM 1339 N N . VAL A 1 171 ? 14.717 10.573 20.273 1.00 96.50 171 VAL A N 1
ATOM 1340 C CA . VAL A 1 171 ? 14.093 11.784 20.832 1.00 96.50 171 VAL A CA 1
ATOM 1341 C C . VAL A 1 171 ? 13.352 11.467 22.133 1.00 96.50 171 VAL A C 1
ATOM 1343 O O . VAL A 1 171 ? 13.535 12.170 23.128 1.00 96.50 171 VAL A O 1
ATOM 1346 N N . LEU A 1 172 ? 12.545 10.399 22.153 1.00 96.94 172 LEU A N 1
ATOM 1347 C CA . LEU A 1 172 ? 11.821 9.986 23.359 1.00 96.94 172 LEU A CA 1
ATOM 1348 C C . LEU A 1 172 ? 12.772 9.554 24.471 1.00 96.94 172 LEU A C 1
ATOM 1350 O O . LEU A 1 172 ? 12.581 9.947 25.618 1.00 96.94 172 LEU A O 1
ATOM 1354 N N . TRP A 1 173 ? 13.809 8.791 24.134 1.00 96.31 173 TRP A N 1
ATOM 1355 C CA . TRP A 1 173 ? 14.808 8.327 25.089 1.00 96.31 173 TRP A CA 1
ATOM 1356 C C . TRP A 1 173 ? 15.506 9.493 25.794 1.00 96.31 173 TRP A C 1
ATOM 1358 O O . TRP A 1 173 ? 15.533 9.546 27.024 1.00 96.31 173 TRP A O 1
ATOM 1368 N N . GLU A 1 174 ? 16.018 10.463 25.030 1.00 96.56 174 GLU A N 1
ATOM 1369 C CA . GLU A 1 174 ? 16.682 11.637 25.606 1.00 96.56 174 GLU A CA 1
ATOM 1370 C C . GLU A 1 174 ? 15.715 12.490 26.434 1.00 96.56 174 GLU A C 1
ATOM 1372 O O . GLU A 1 174 ? 16.067 12.947 27.526 1.00 96.56 174 GLU A O 1
ATOM 1377 N N . ARG A 1 175 ? 14.461 12.641 25.985 1.00 96.44 175 ARG A N 1
ATOM 1378 C CA . ARG A 1 175 ? 13.434 13.354 26.754 1.00 96.44 175 ARG A CA 1
ATOM 1379 C C . ARG A 1 175 ? 13.135 12.659 28.081 1.00 96.44 175 ARG A C 1
ATOM 1381 O O . ARG A 1 175 ? 13.167 13.314 29.122 1.00 96.44 175 ARG A O 1
ATOM 1388 N N . LEU A 1 176 ? 12.893 11.352 28.072 1.00 95.62 176 LEU A N 1
ATOM 1389 C CA . LEU A 1 176 ? 12.601 10.570 29.277 1.00 95.62 176 LEU A CA 1
ATOM 1390 C C . LEU A 1 176 ? 13.778 10.573 30.256 1.00 95.62 176 LEU A C 1
ATOM 1392 O O . LEU A 1 176 ? 13.570 10.736 31.459 1.00 95.62 176 LEU A O 1
ATOM 1396 N N . LYS A 1 177 ? 15.012 10.491 29.746 1.00 94.50 177 LYS A N 1
ATOM 1397 C CA . LYS A 1 177 ? 16.230 10.620 30.552 1.00 94.50 177 LYS A CA 1
ATOM 1398 C C . LYS A 1 177 ? 16.339 12.004 31.198 1.00 94.50 177 LYS A C 1
ATOM 1400 O O . LYS A 1 177 ? 16.617 12.092 32.391 1.00 94.50 177 LYS A O 1
ATOM 1405 N N . SER A 1 178 ? 16.061 13.075 30.448 1.00 95.44 178 SER A N 1
ATOM 1406 C CA . SER A 1 178 ? 16.083 14.453 30.972 1.00 95.44 178 SER A CA 1
ATOM 1407 C C . SER A 1 178 ? 15.055 14.678 32.089 1.00 95.44 178 SER A C 1
ATOM 1409 O O . SER A 1 178 ? 15.334 15.390 33.051 1.00 95.44 178 SER A O 1
ATOM 1411 N N . LEU A 1 179 ? 13.900 14.008 32.005 1.00 95.75 179 LEU A N 1
ATOM 1412 C CA . LEU A 1 179 ? 12.842 14.043 33.017 1.00 95.75 179 LEU A CA 1
ATOM 1413 C C . LEU A 1 179 ? 13.063 13.054 34.173 1.00 95.75 179 LEU A C 1
ATOM 1415 O O . LEU A 1 179 ? 12.238 13.005 35.079 1.00 95.75 179 LEU A O 1
ATOM 1419 N N . LYS A 1 180 ? 14.152 12.269 34.154 1.00 93.81 180 LYS A N 1
ATOM 1420 C CA . LYS A 1 180 ? 14.434 11.187 35.115 1.00 93.81 180 LYS A CA 1
ATOM 1421 C C . LYS A 1 180 ? 13.328 10.122 35.190 1.00 93.81 180 LYS A C 1
ATOM 1423 O O . LYS A 1 180 ? 13.123 9.535 36.243 1.00 93.81 180 LYS A O 1
ATOM 1428 N N . LYS A 1 181 ? 12.648 9.849 34.069 1.00 94.06 181 LYS A N 1
ATOM 1429 C CA . LYS A 1 181 ? 11.523 8.897 33.981 1.00 94.06 181 LYS A CA 1
ATOM 1430 C C . LYS A 1 181 ? 11.903 7.493 33.487 1.00 94.06 181 LYS A C 1
ATOM 1432 O O . LYS A 1 181 ? 11.081 6.755 32.942 1.00 94.06 181 LYS A O 1
ATOM 1437 N N . THR A 1 182 ? 13.182 7.130 33.589 1.00 90.38 182 THR A N 1
ATOM 1438 C CA . THR A 1 182 ? 13.704 5.849 33.084 1.00 90.38 182 THR A CA 1
ATOM 1439 C C . THR A 1 182 ? 13.223 4.656 33.909 1.00 90.38 182 THR A C 1
ATOM 1441 O O . THR A 1 182 ? 13.021 3.581 33.352 1.00 90.38 182 THR A O 1
ATOM 1444 N N . GLU A 1 183 ? 12.978 4.841 35.208 1.00 89.31 183 GLU A N 1
ATOM 1445 C CA . GLU A 1 183 ? 12.418 3.796 36.073 1.00 89.31 183 GLU A CA 1
ATOM 1446 C C . GLU A 1 183 ? 10.947 3.512 35.732 1.00 89.31 183 GLU A C 1
ATOM 1448 O O . GLU A 1 183 ? 10.555 2.352 35.595 1.00 89.31 183 GLU A O 1
ATOM 1453 N N . GLU A 1 184 ? 10.124 4.546 35.513 1.00 91.50 184 GLU A N 1
ATOM 1454 C CA . GLU A 1 184 ? 8.741 4.347 35.070 1.00 91.50 184 GLU A CA 1
ATOM 1455 C C . GLU A 1 184 ? 8.665 3.714 33.681 1.00 91.50 184 GLU A C 1
ATOM 1457 O O . GLU A 1 184 ? 7.770 2.901 33.432 1.00 91.50 184 GLU A O 1
ATOM 1462 N N . LEU A 1 185 ? 9.605 4.057 32.795 1.00 91.62 185 LEU A N 1
ATOM 1463 C CA . LEU A 1 185 ? 9.731 3.422 31.489 1.00 91.62 185 LEU A CA 1
ATOM 1464 C C . LEU A 1 185 ? 10.074 1.932 31.628 1.00 91.62 185 LEU A C 1
ATOM 1466 O O . LEU A 1 185 ? 9.444 1.111 30.968 1.00 91.62 185 LEU A O 1
ATOM 1470 N N . ALA A 1 186 ? 11.005 1.558 32.511 1.00 90.19 186 ALA A N 1
ATOM 1471 C CA . ALA A 1 186 ? 11.345 0.153 32.741 1.00 90.19 186 ALA A CA 1
ATOM 1472 C C . ALA A 1 186 ? 10.128 -0.668 33.200 1.00 90.19 186 ALA A C 1
ATOM 1474 O O . ALA A 1 186 ? 9.886 -1.768 32.698 1.00 90.19 186 ALA A O 1
ATOM 1475 N N . ILE A 1 187 ? 9.303 -0.094 34.086 1.00 89.19 187 ILE A N 1
ATOM 1476 C CA . ILE A 1 187 ? 8.037 -0.700 34.526 1.00 89.19 187 ILE A CA 1
ATOM 1477 C C . ILE A 1 187 ? 7.077 -0.888 33.344 1.00 89.19 187 ILE A C 1
ATOM 1479 O O . ILE A 1 187 ? 6.444 -1.938 33.241 1.00 89.19 187 ILE A O 1
ATOM 1483 N N . LEU A 1 188 ? 6.963 0.113 32.465 1.00 88.81 188 LEU A N 1
ATOM 1484 C CA . LEU A 1 188 ? 6.107 0.068 31.274 1.00 88.81 188 LEU A CA 1
ATOM 1485 C C . LEU A 1 188 ? 6.569 -0.998 30.266 1.00 88.81 188 LEU A C 1
ATOM 1487 O O . LEU A 1 188 ? 5.747 -1.663 29.643 1.00 88.81 188 LEU A O 1
ATOM 1491 N N . MET A 1 189 ? 7.884 -1.172 30.138 1.00 89.06 189 MET A N 1
ATOM 1492 C CA . MET A 1 189 ? 8.519 -2.164 29.270 1.00 89.06 189 MET A CA 1
ATOM 1493 C C . MET A 1 189 ? 8.536 -3.579 29.861 1.00 89.06 189 MET A C 1
ATOM 1495 O O . MET A 1 189 ? 8.889 -4.524 29.160 1.00 89.06 189 MET A O 1
ATOM 1499 N N . HIS A 1 190 ? 8.196 -3.732 31.145 1.00 86.75 190 HIS A N 1
ATOM 1500 C CA . HIS A 1 190 ? 8.389 -4.963 31.916 1.00 86.75 190 HIS A CA 1
ATOM 1501 C C . HIS A 1 190 ? 9.853 -5.445 31.965 1.00 86.75 190 HIS A C 1
ATOM 1503 O O . HIS A 1 190 ? 10.116 -6.647 32.001 1.00 86.75 190 HIS A O 1
ATOM 1509 N N . VAL A 1 191 ? 10.810 -4.511 32.009 1.00 84.25 191 VAL A N 1
ATOM 1510 C CA . VAL A 1 191 ? 12.245 -4.802 32.179 1.00 84.25 191 VAL A CA 1
ATOM 1511 C C . VAL A 1 191 ? 12.729 -4.389 33.577 1.00 84.25 191 VAL A C 1
ATOM 1513 O O . VAL A 1 191 ? 12.109 -3.532 34.211 1.00 84.25 191 VAL A O 1
ATOM 1516 N N . PRO A 1 192 ? 13.821 -4.982 34.098 1.00 80.75 192 PRO A N 1
ATOM 1517 C CA . PRO A 1 192 ? 14.415 -4.559 35.366 1.00 80.75 192 PRO A CA 1
ATOM 1518 C C . PRO A 1 192 ? 14.776 -3.064 35.370 1.00 80.75 192 PRO A C 1
ATOM 1520 O O . PRO A 1 192 ? 15.273 -2.542 34.372 1.00 80.75 192 PRO A O 1
ATOM 1523 N N . ALA A 1 193 ? 14.533 -2.381 36.494 1.00 70.75 193 ALA A N 1
ATOM 1524 C CA . ALA A 1 193 ? 14.685 -0.925 36.624 1.00 70.75 193 ALA A CA 1
ATOM 1525 C C . ALA A 1 193 ? 16.124 -0.415 36.408 1.00 70.75 193 ALA A C 1
ATOM 1527 O O . ALA A 1 193 ? 16.321 0.742 36.051 1.00 70.75 193 ALA A O 1
ATOM 1528 N N . ASP A 1 194 ? 17.120 -1.283 36.579 1.00 67.75 194 ASP A N 1
ATOM 1529 C CA . ASP A 1 194 ? 18.548 -1.019 36.385 1.00 67.75 194 ASP A CA 1
ATOM 1530 C C . ASP A 1 194 ? 19.034 -1.256 34.941 1.00 67.75 194 ASP A C 1
ATOM 1532 O O . ASP A 1 194 ? 20.215 -1.062 34.655 1.00 67.75 194 ASP A O 1
ATOM 1536 N N . LYS A 1 195 ? 18.149 -1.683 34.027 1.00 69.50 195 LYS A N 1
ATOM 1537 C CA . LYS A 1 195 ? 18.508 -2.140 32.673 1.00 69.50 195 LYS A CA 1
ATOM 1538 C C . LYS A 1 195 ? 17.790 -1.499 31.476 1.00 69.50 195 LYS A C 1
ATOM 1540 O O . LYS A 1 195 ? 18.006 -2.011 30.376 1.00 69.50 195 LYS A O 1
ATOM 1545 N N . PRO A 1 196 ? 16.951 -0.445 31.567 1.00 77.88 196 PRO A N 1
ATOM 1546 C CA . PRO A 1 196 ? 16.480 0.167 30.335 1.00 77.88 196 PRO A CA 1
ATOM 1547 C C . PRO A 1 196 ? 17.681 0.843 29.657 1.00 77.88 196 PRO A C 1
ATOM 1549 O O . PRO A 1 196 ? 18.307 1.740 30.222 1.00 77.88 196 PRO A O 1
ATOM 1552 N N . ASP A 1 197 ? 18.007 0.413 28.444 1.00 88.38 197 ASP A N 1
ATOM 1553 C CA . ASP A 1 197 ? 18.874 1.153 27.535 1.00 88.38 197 ASP A CA 1
ATOM 1554 C C . ASP A 1 197 ? 18.093 1.551 26.276 1.00 88.38 197 ASP A C 1
ATOM 1556 O O . ASP A 1 197 ? 16.938 1.156 26.069 1.00 88.38 197 ASP A O 1
ATOM 1560 N N . ARG A 1 198 ? 18.714 2.380 25.431 1.00 91.38 198 ARG A N 1
ATOM 1561 C CA . ARG A 1 198 ? 18.065 2.884 24.217 1.00 91.38 198 ARG A CA 1
ATOM 1562 C C . ARG A 1 198 ? 17.710 1.755 23.242 1.00 91.38 198 ARG A C 1
ATOM 1564 O O . ARG A 1 198 ? 16.721 1.885 22.525 1.00 91.38 198 ARG A O 1
ATOM 1571 N N . GLU A 1 199 ? 18.488 0.676 23.198 1.00 91.00 199 GLU A N 1
ATOM 1572 C CA . GLU A 1 199 ? 18.251 -0.437 22.277 1.00 91.00 199 GLU A CA 1
ATOM 1573 C C . GLU A 1 199 ? 17.090 -1.307 22.755 1.00 91.00 199 GLU A C 1
ATOM 1575 O O . GLU A 1 199 ? 16.183 -1.597 21.980 1.00 91.00 199 GLU A O 1
ATOM 1580 N N . ALA A 1 200 ? 17.046 -1.636 24.045 1.00 89.56 200 ALA A N 1
ATOM 1581 C CA . ALA A 1 200 ? 15.912 -2.305 24.665 1.00 89.56 200 ALA A CA 1
ATOM 1582 C C . ALA A 1 200 ? 14.628 -1.479 24.496 1.00 89.56 200 ALA A C 1
ATOM 1584 O O . ALA A 1 200 ? 13.572 -2.031 24.188 1.00 89.56 200 ALA A O 1
ATOM 1585 N N . PHE A 1 201 ? 14.711 -0.149 24.635 1.00 92.88 201 PHE A N 1
ATOM 1586 C CA . PHE A 1 201 ? 13.578 0.740 24.372 1.00 92.88 201 PHE A CA 1
ATOM 1587 C C . PHE A 1 201 ? 13.168 0.736 22.896 1.00 92.88 201 PHE A C 1
ATOM 1589 O O . PHE A 1 201 ? 11.975 0.706 22.608 1.00 92.88 201 PHE A O 1
ATOM 1596 N N . HIS A 1 202 ? 14.122 0.714 21.960 1.00 92.00 202 HIS A N 1
ATOM 1597 C CA . HIS A 1 202 ? 13.829 0.580 20.531 1.00 92.00 202 HIS A CA 1
ATOM 1598 C C . HIS A 1 202 ? 13.095 -0.729 20.227 1.00 92.00 202 HIS A C 1
ATOM 1600 O O . HIS A 1 202 ? 12.056 -0.714 19.571 1.00 92.00 202 HIS A O 1
ATOM 1606 N N . GLN A 1 203 ? 13.609 -1.849 20.737 1.00 89.00 203 GLN A N 1
ATOM 1607 C CA . GLN A 1 203 ? 13.027 -3.176 20.543 1.00 89.00 203 GLN A CA 1
ATOM 1608 C C . GLN A 1 203 ? 11.636 -3.276 21.163 1.00 89.00 203 GLN A C 1
ATOM 1610 O O . GLN A 1 203 ? 10.716 -3.783 20.527 1.00 89.00 203 GLN A O 1
ATOM 1615 N N . TRP A 1 204 ? 11.452 -2.746 22.375 1.00 89.88 204 TRP A N 1
ATOM 1616 C CA . TRP A 1 204 ? 10.136 -2.692 22.996 1.00 89.88 204 TRP A CA 1
ATOM 1617 C C . TRP A 1 204 ? 9.185 -1.787 22.224 1.00 89.88 204 TRP A C 1
ATOM 1619 O O . TRP A 1 204 ? 8.046 -2.175 22.021 1.00 89.88 204 TRP A O 1
ATOM 1629 N N . LEU A 1 205 ? 9.611 -0.604 21.779 1.00 90.19 205 LEU A N 1
ATOM 1630 C CA . LEU A 1 205 ? 8.727 0.339 21.099 1.00 90.19 205 LEU A CA 1
ATOM 1631 C C . LEU A 1 205 ? 8.325 -0.177 19.714 1.00 90.19 205 LEU A C 1
ATOM 1633 O O . LEU A 1 205 ? 7.138 -0.230 19.423 1.00 90.19 205 LEU A O 1
ATOM 1637 N N . CYS A 1 206 ? 9.299 -0.583 18.897 1.00 87.44 206 CYS A N 1
ATOM 1638 C CA . CYS A 1 206 ? 9.133 -0.891 17.473 1.00 87.44 206 CYS A CA 1
ATOM 1639 C C . CYS A 1 206 ? 9.015 -2.392 17.151 1.00 87.44 206 CYS A C 1
ATOM 1641 O O . CYS A 1 206 ? 8.782 -2.749 15.997 1.00 87.44 206 CYS A O 1
ATOM 1643 N N . GLY A 1 207 ? 9.179 -3.278 18.138 1.00 79.62 207 GLY A N 1
ATOM 1644 C CA . GLY A 1 207 ? 9.099 -4.725 17.935 1.00 79.62 207 GLY A CA 1
ATOM 1645 C C . GLY A 1 207 ? 7.717 -5.199 17.477 1.00 79.62 207 GLY A C 1
ATOM 1646 O O . GLY A 1 207 ? 6.693 -4.634 17.881 1.00 79.62 207 GLY A O 1
ATOM 1647 N N . PHE A 1 208 ? 7.706 -6.258 16.662 1.00 69.62 208 PHE A N 1
ATOM 1648 C CA . PHE A 1 208 ? 6.496 -6.943 16.201 1.00 69.62 208 PHE A CA 1
ATOM 1649 C C . PHE A 1 208 ? 5.639 -7.413 17.393 1.00 69.62 208 PHE A C 1
ATOM 1651 O O . PHE A 1 208 ? 6.171 -7.897 18.394 1.00 69.62 208 PHE A O 1
ATOM 1658 N N . ASP A 1 209 ? 4.318 -7.256 17.295 1.00 68.25 209 ASP A N 1
ATOM 1659 C CA . ASP A 1 209 ? 3.343 -7.791 18.255 1.00 68.25 209 ASP A CA 1
ATOM 1660 C C . ASP A 1 209 ? 2.520 -8.937 17.656 1.00 68.25 209 ASP A C 1
ATOM 1662 O O . ASP A 1 209 ? 2.718 -9.323 16.510 1.00 68.25 209 ASP A O 1
ATOM 1666 N N . GLU A 1 210 ? 1.589 -9.496 18.438 1.00 62.97 210 GLU A N 1
ATOM 1667 C CA . GLU A 1 210 ? 0.710 -10.598 18.012 1.00 62.97 210 GLU A CA 1
ATOM 1668 C C . GLU A 1 210 ? -0.108 -10.281 16.743 1.00 62.97 210 GLU A C 1
ATOM 1670 O O . GLU A 1 210 ? -0.547 -11.209 16.065 1.00 62.97 210 GLU A O 1
ATOM 1675 N N . LEU A 1 211 ? -0.334 -9.000 16.425 1.00 65.06 211 LEU A N 1
ATOM 1676 C CA . LEU A 1 211 ? -1.105 -8.554 15.261 1.00 65.06 211 LEU A CA 1
ATOM 1677 C C . LEU A 1 211 ? -0.214 -8.053 14.112 1.00 65.06 211 LEU A C 1
ATOM 1679 O O . LEU A 1 211 ? -0.690 -7.934 12.984 1.00 65.06 211 LEU A O 1
ATOM 1683 N N . TYR A 1 212 ? 1.052 -7.736 14.379 1.00 73.00 212 TYR A N 1
ATOM 1684 C CA . TYR A 1 212 ? 1.982 -7.133 13.428 1.00 73.00 212 TYR A CA 1
ATOM 1685 C C . TYR A 1 212 ? 2.944 -8.208 12.889 1.00 73.00 212 TYR A C 1
ATOM 1687 O O . TYR A 1 212 ? 3.832 -8.656 13.609 1.00 73.00 212 TYR A O 1
ATOM 1695 N N . THR A 1 213 ? 2.776 -8.632 11.628 1.00 80.12 213 THR A N 1
ATOM 1696 C CA . THR A 1 213 ? 3.651 -9.620 10.956 1.00 80.12 213 THR A CA 1
ATOM 1697 C C . THR A 1 213 ? 4.620 -8.961 9.965 1.00 80.12 213 THR A C 1
ATOM 1699 O O . THR A 1 213 ? 4.443 -7.800 9.588 1.00 80.12 213 THR A O 1
ATOM 1702 N N . ILE A 1 214 ? 5.645 -9.699 9.516 1.00 81.62 214 ILE A N 1
ATOM 1703 C CA . ILE A 1 214 ? 6.603 -9.233 8.491 1.00 81.62 214 ILE A CA 1
ATOM 1704 C C . ILE A 1 214 ? 5.880 -8.967 7.162 1.00 81.62 214 ILE A C 1
ATOM 1706 O O . ILE A 1 214 ? 6.188 -8.018 6.445 1.00 81.62 214 ILE A O 1
ATOM 1710 N N . GLU A 1 215 ? 4.873 -9.774 6.846 1.00 87.88 215 GLU A N 1
ATOM 1711 C CA . GLU A 1 215 ? 4.060 -9.634 5.646 1.00 87.88 215 GLU A CA 1
ATOM 1712 C C . GLU A 1 215 ? 3.184 -8.375 5.720 1.00 87.88 215 GLU A C 1
ATOM 1714 O O . GLU A 1 215 ? 3.202 -7.561 4.797 1.00 87.88 215 GLU A O 1
ATOM 1719 N N . ALA A 1 216 ? 2.484 -8.147 6.838 1.00 87.12 216 ALA A N 1
ATOM 1720 C CA . ALA A 1 216 ? 1.690 -6.930 7.028 1.00 87.12 216 ALA A CA 1
ATO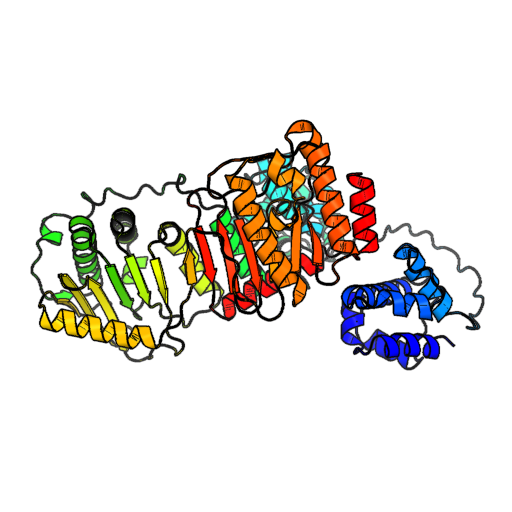M 1721 C C . ALA A 1 216 ? 2.556 -5.664 6.902 1.00 87.12 216 ALA A C 1
ATOM 1723 O O . ALA A 1 216 ? 2.160 -4.684 6.269 1.00 87.12 216 ALA A O 1
ATOM 1724 N N . TYR A 1 217 ? 3.762 -5.717 7.466 1.00 84.88 217 TYR A N 1
ATOM 1725 C CA . TYR A 1 217 ? 4.761 -4.664 7.367 1.00 84.88 217 TYR A CA 1
ATOM 1726 C C . TYR A 1 217 ? 5.173 -4.365 5.916 1.00 84.88 217 TYR A C 1
ATOM 1728 O O . TYR A 1 217 ? 5.213 -3.208 5.494 1.00 84.88 217 TYR A O 1
ATOM 1736 N N . ALA A 1 218 ? 5.439 -5.408 5.130 1.00 88.69 218 ALA A N 1
ATOM 1737 C CA . ALA A 1 218 ? 5.828 -5.266 3.736 1.00 88.69 218 ALA A CA 1
ATOM 1738 C C . ALA A 1 218 ? 4.746 -4.541 2.910 1.00 88.69 218 ALA A C 1
ATOM 1740 O O . ALA A 1 218 ? 5.066 -3.628 2.147 1.00 88.69 218 ALA A O 1
ATOM 1741 N N . ALA A 1 219 ? 3.469 -4.893 3.082 1.00 92.19 219 ALA A N 1
ATOM 1742 C CA . ALA A 1 219 ? 2.369 -4.204 2.402 1.00 92.19 219 ALA A CA 1
ATOM 1743 C C . ALA A 1 219 ? 2.213 -2.741 2.855 1.00 92.19 219 ALA A C 1
ATOM 1745 O O . ALA A 1 219 ? 1.954 -1.869 2.022 1.00 92.19 219 ALA A O 1
ATOM 1746 N N . GLU A 1 220 ? 2.415 -2.452 4.146 1.00 91.12 220 GLU A N 1
ATOM 1747 C CA . GLU A 1 220 ? 2.389 -1.083 4.676 1.00 91.12 220 GLU A CA 1
ATOM 1748 C C . GLU A 1 220 ? 3.479 -0.210 4.042 1.00 91.12 220 GLU A C 1
ATOM 1750 O O . GLU A 1 220 ? 3.172 0.866 3.530 1.00 91.12 220 GLU A O 1
ATOM 1755 N N . ARG A 1 221 ? 4.730 -0.694 4.007 1.00 89.62 221 ARG A N 1
ATOM 1756 C CA . ARG A 1 221 ? 5.870 0.020 3.403 1.00 89.62 221 ARG A CA 1
ATOM 1757 C C . ARG A 1 221 ? 5.641 0.310 1.922 1.00 89.62 221 ARG A C 1
ATOM 1759 O O . ARG A 1 221 ? 5.919 1.417 1.454 1.00 89.62 221 ARG A O 1
ATOM 1766 N N . LEU A 1 222 ? 5.139 -0.683 1.184 1.00 92.06 222 LEU A N 1
ATOM 1767 C CA . LEU A 1 222 ? 4.820 -0.508 -0.228 1.00 92.06 222 LEU A CA 1
ATOM 1768 C C . LEU A 1 222 ? 3.757 0.582 -0.390 1.00 92.06 222 LEU A C 1
ATOM 1770 O O . LEU A 1 222 ? 3.993 1.562 -1.088 1.00 92.06 222 LEU A O 1
ATOM 1774 N N . SER A 1 223 ? 2.641 0.466 0.329 1.00 93.50 223 SER A N 1
ATOM 1775 C CA . SER A 1 223 ? 1.525 1.418 0.270 1.00 93.50 223 SER A CA 1
ATOM 1776 C C . SER A 1 223 ? 1.930 2.841 0.673 1.00 93.50 223 SER A C 1
ATOM 1778 O O . SER A 1 223 ? 1.477 3.802 0.063 1.00 93.50 223 SER A O 1
ATOM 1780 N N . GLU A 1 224 ? 2.826 3.001 1.650 1.00 91.19 224 GLU A N 1
ATOM 1781 C CA . GLU A 1 224 ? 3.340 4.315 2.055 1.00 91.19 224 GLU A CA 1
ATOM 1782 C C . GLU A 1 224 ? 4.196 4.976 0.969 1.00 91.19 224 GLU A C 1
ATOM 1784 O O . GLU A 1 224 ? 4.143 6.195 0.785 1.00 91.19 224 GLU A O 1
ATOM 1789 N N . SER A 1 225 ? 4.953 4.178 0.215 1.00 90.50 225 SER A N 1
ATOM 1790 C CA . SER A 1 225 ? 5.741 4.686 -0.911 1.00 90.50 225 SER A CA 1
ATOM 1791 C C . SER A 1 225 ? 4.836 5.251 -2.011 1.00 90.50 225 SER A C 1
ATOM 1793 O O . SER A 1 225 ? 5.151 6.290 -2.581 1.00 90.50 225 SER A O 1
ATOM 1795 N N . PHE A 1 226 ? 3.682 4.621 -2.259 1.00 91.31 226 PHE A N 1
ATOM 1796 C CA . PHE A 1 226 ? 2.660 5.148 -3.172 1.00 91.31 226 PHE A CA 1
ATOM 1797 C C . PHE A 1 226 ? 1.952 6.387 -2.609 1.00 91.31 226 PHE A C 1
ATOM 1799 O O . PHE A 1 226 ? 1.811 7.376 -3.313 1.00 91.31 226 PHE A O 1
ATOM 1806 N N . ASP A 1 227 ? 1.558 6.365 -1.336 1.00 91.62 227 ASP A N 1
ATOM 1807 C CA . ASP A 1 227 ? 0.845 7.461 -0.659 1.00 91.62 227 ASP A CA 1
ATOM 1808 C C . ASP A 1 227 ? 1.656 8.764 -0.572 1.00 91.62 227 ASP A C 1
ATOM 1810 O O . ASP A 1 227 ? 1.108 9.866 -0.643 1.00 91.62 227 ASP A O 1
ATOM 1814 N N . SER A 1 228 ? 2.976 8.640 -0.418 1.00 88.44 228 SER A N 1
ATOM 1815 C CA . SER A 1 228 ? 3.911 9.769 -0.374 1.00 88.44 228 SER A CA 1
ATOM 1816 C C . SER A 1 228 ? 4.418 10.203 -1.754 1.00 88.44 228 SER A C 1
ATOM 1818 O O . SER A 1 228 ? 5.103 11.228 -1.857 1.00 88.44 228 SER A O 1
ATOM 1820 N N . PHE A 1 229 ? 4.095 9.457 -2.817 1.00 88.12 229 PHE A N 1
ATOM 1821 C CA . PHE A 1 229 ? 4.540 9.789 -4.161 1.00 88.12 229 PHE A CA 1
ATOM 1822 C C . PHE A 1 229 ? 3.919 11.107 -4.628 1.00 88.12 229 PHE A C 1
ATOM 1824 O O . PHE A 1 229 ? 2.724 11.357 -4.508 1.00 88.12 229 PHE A O 1
ATOM 1831 N N . SER A 1 230 ? 4.748 11.963 -5.216 1.00 80.81 230 SER A N 1
ATOM 1832 C CA . SER A 1 230 ? 4.299 13.201 -5.836 1.00 80.81 230 SER A CA 1
ATOM 1833 C C . SER A 1 230 ? 5.132 13.458 -7.073 1.00 80.81 230 SER A C 1
ATOM 1835 O O . SER A 1 230 ? 6.352 13.591 -6.987 1.00 80.81 230 SER A O 1
ATOM 1837 N N . ALA A 1 231 ? 4.468 13.622 -8.218 1.00 71.31 231 ALA A N 1
ATOM 1838 C CA . ALA A 1 231 ? 5.131 13.997 -9.466 1.00 71.31 231 ALA A CA 1
ATOM 1839 C C . ALA A 1 231 ? 5.816 15.377 -9.398 1.00 71.31 231 ALA A C 1
ATOM 1841 O O . ALA A 1 231 ? 6.565 15.728 -10.301 1.00 71.31 231 ALA A O 1
ATOM 1842 N N . LYS A 1 232 ? 5.551 16.173 -8.348 1.00 64.50 232 LYS A N 1
ATOM 1843 C CA . LYS A 1 232 ? 6.194 17.475 -8.108 1.00 64.50 232 LYS A CA 1
ATOM 1844 C C . LYS A 1 232 ? 7.494 17.365 -7.307 1.00 64.50 232 LYS A C 1
ATOM 1846 O O . LYS A 1 232 ? 8.298 18.294 -7.353 1.00 64.50 232 LYS A O 1
ATOM 1851 N N . ASN A 1 233 ? 7.709 16.260 -6.587 1.00 60.91 233 ASN A N 1
ATOM 1852 C CA . ASN A 1 233 ? 8.965 15.987 -5.889 1.00 60.91 233 ASN A CA 1
ATOM 1853 C C . ASN A 1 233 ? 9.991 15.496 -6.919 1.00 60.91 233 ASN A C 1
ATOM 1855 O O . ASN A 1 233 ? 10.286 14.308 -7.025 1.00 60.91 233 ASN A O 1
ATOM 1859 N N . ASN A 1 234 ? 10.476 16.424 -7.741 1.00 53.88 234 ASN A N 1
ATOM 1860 C CA . ASN A 1 234 ? 11.398 16.125 -8.824 1.00 53.88 234 ASN A CA 1
ATOM 1861 C C . ASN A 1 234 ? 12.763 15.724 -8.258 1.00 53.88 234 ASN A C 1
ATOM 1863 O O . ASN A 1 234 ? 13.487 16.554 -7.710 1.00 53.88 234 ASN A O 1
ATOM 1867 N N . VAL A 1 235 ? 13.170 14.479 -8.503 1.00 63.75 235 VAL A N 1
ATOM 1868 C CA . VAL A 1 235 ? 14.583 14.244 -8.804 1.00 63.75 235 VAL A CA 1
ATOM 1869 C C . VAL A 1 235 ? 14.858 15.027 -10.089 1.00 63.75 235 VAL A C 1
ATOM 1871 O O . VAL A 1 235 ? 14.173 14.812 -11.090 1.00 63.75 235 VAL A O 1
ATOM 1874 N N . LEU A 1 236 ? 15.795 15.980 -10.056 1.00 72.81 236 LEU A N 1
ATOM 1875 C CA . LEU A 1 236 ? 16.265 16.649 -11.270 1.00 72.81 236 LEU A CA 1
ATOM 1876 C C . LEU A 1 236 ? 16.961 15.600 -12.137 1.00 72.81 236 LEU A C 1
ATOM 1878 O O . LEU A 1 236 ? 18.119 15.257 -11.911 1.00 72.81 236 LEU A O 1
ATOM 1882 N N . LEU A 1 237 ? 16.210 15.048 -13.085 1.00 82.31 237 LEU A N 1
ATOM 1883 C CA . LEU A 1 237 ? 16.764 14.202 -14.125 1.00 82.31 237 LEU A CA 1
ATOM 1884 C C . LEU A 1 237 ? 17.456 15.099 -15.160 1.00 82.31 237 LEU A C 1
ATOM 1886 O O . LEU A 1 237 ? 16.923 16.169 -15.472 1.00 82.31 237 LEU A O 1
ATOM 1890 N N . PRO A 1 238 ? 18.623 14.685 -15.677 1.00 85.38 238 PRO A N 1
ATOM 1891 C CA . PRO A 1 238 ? 19.298 15.409 -16.747 1.00 85.38 238 PRO A CA 1
ATOM 1892 C C . PRO A 1 238 ? 18.420 15.472 -18.008 1.00 85.38 238 PRO A C 1
ATOM 1894 O O . PRO A 1 238 ? 17.539 14.627 -18.200 1.00 85.38 238 PRO A O 1
ATOM 1897 N N . ASP A 1 239 ? 18.645 16.480 -18.857 1.00 84.75 239 ASP A N 1
ATOM 1898 C CA . ASP A 1 239 ? 17.908 16.622 -20.115 1.00 84.75 239 ASP A CA 1
ATOM 1899 C C . ASP A 1 239 ? 18.194 15.408 -21.021 1.00 84.75 239 ASP A C 1
ATOM 1901 O O . ASP A 1 239 ? 19.355 15.179 -21.369 1.00 84.75 239 ASP A O 1
ATOM 1905 N N . PRO A 1 240 ? 17.176 14.623 -21.426 1.00 82.69 240 PRO A N 1
ATOM 1906 C CA . PRO A 1 240 ? 17.363 13.464 -22.296 1.00 82.69 240 PRO A CA 1
ATOM 1907 C C . PRO A 1 240 ? 18.150 13.752 -23.584 1.00 82.69 240 PRO A C 1
ATOM 1909 O O . PRO A 1 240 ? 18.833 12.851 -24.077 1.00 82.69 240 PRO A O 1
ATOM 1912 N N . ASP A 1 241 ? 18.072 14.974 -24.123 1.00 79.81 241 ASP A N 1
ATOM 1913 C CA . ASP A 1 241 ? 18.810 15.373 -25.325 1.00 79.81 241 ASP A CA 1
ATOM 1914 C C . ASP A 1 241 ? 20.296 15.674 -25.048 1.00 79.81 241 ASP A C 1
ATOM 1916 O O . ASP A 1 241 ? 21.121 15.546 -25.956 1.00 79.81 241 ASP A O 1
ATOM 1920 N N . GLU A 1 242 ? 20.655 15.997 -23.801 1.00 84.12 242 GLU A N 1
ATOM 1921 C CA . GLU A 1 242 ? 22.034 16.232 -23.346 1.00 84.12 242 GLU A CA 1
ATOM 1922 C C . GLU A 1 242 ? 22.694 14.967 -22.765 1.00 84.12 242 GLU A C 1
ATOM 1924 O O . GLU A 1 242 ? 23.919 14.848 -22.764 1.00 84.12 242 GLU A O 1
ATOM 1929 N N . VAL A 1 243 ? 21.891 13.995 -22.316 1.00 84.81 243 VAL A N 1
ATOM 1930 C CA . VAL A 1 243 ? 22.343 12.750 -21.668 1.00 84.81 243 VAL A CA 1
ATOM 1931 C C . VAL A 1 243 ? 23.155 11.844 -22.593 1.00 84.81 243 VAL A C 1
ATOM 1933 O O . VAL A 1 243 ? 24.064 11.149 -22.137 1.00 84.81 243 VAL A O 1
ATOM 1936 N N . VAL A 1 244 ? 22.823 11.801 -23.887 1.00 87.31 244 VAL A N 1
ATOM 1937 C CA . VAL A 1 244 ? 23.475 10.889 -24.838 1.00 87.31 244 VAL A CA 1
ATOM 1938 C C . VAL A 1 244 ? 24.164 11.677 -25.950 1.00 87.31 244 VAL A C 1
ATOM 1940 O O . VAL A 1 244 ? 23.492 12.184 -26.854 1.00 87.31 244 VAL A O 1
ATOM 1943 N N . PRO A 1 245 ? 25.509 11.729 -25.958 1.00 87.38 245 PRO A N 1
ATOM 1944 C CA . PRO A 1 245 ? 26.269 12.349 -27.034 1.00 87.38 245 PRO A CA 1
ATOM 1945 C C . PRO A 1 245 ? 25.910 11.791 -28.417 1.00 87.38 245 PRO A C 1
ATOM 1947 O O . PRO A 1 245 ? 25.692 10.590 -28.592 1.00 87.38 245 PRO A O 1
ATOM 1950 N N . ALA A 1 246 ? 25.957 12.649 -29.441 1.00 89.38 246 ALA A N 1
ATOM 1951 C CA . ALA A 1 246 ? 25.627 12.270 -30.818 1.00 89.38 246 ALA A CA 1
ATOM 1952 C C . ALA A 1 246 ? 26.454 11.080 -31.345 1.00 89.38 246 ALA A C 1
ATOM 1954 O O . ALA A 1 246 ? 25.944 10.275 -32.121 1.00 89.38 246 ALA A O 1
ATOM 1955 N N . HIS A 1 247 ? 27.709 10.930 -30.906 1.00 91.88 247 HIS A N 1
ATOM 1956 C CA . HIS A 1 247 ? 28.559 9.809 -31.315 1.00 91.88 247 HIS A CA 1
ATOM 1957 C C . HIS A 1 247 ? 28.090 8.454 -30.755 1.00 91.88 247 HIS A C 1
ATOM 1959 O O . HIS A 1 247 ? 28.337 7.437 -31.392 1.00 91.88 247 HIS A O 1
ATOM 1965 N N . ILE A 1 248 ? 27.399 8.426 -29.605 1.00 93.44 248 ILE A N 1
ATOM 1966 C CA . ILE A 1 248 ? 26.816 7.197 -29.042 1.00 93.44 248 ILE A CA 1
ATOM 1967 C C . ILE A 1 248 ? 25.551 6.816 -29.816 1.00 93.44 248 ILE A C 1
ATOM 1969 O O . ILE A 1 248 ? 25.364 5.653 -30.164 1.00 93.44 248 ILE A O 1
ATOM 1973 N N . LEU A 1 249 ? 24.695 7.793 -30.132 1.00 93.38 249 LEU A N 1
ATOM 1974 C CA . LEU A 1 249 ? 23.459 7.562 -30.893 1.00 93.38 249 LEU A CA 1
ATOM 1975 C C . LEU A 1 249 ? 23.737 7.048 -32.311 1.00 93.38 249 LEU A C 1
ATOM 1977 O O . LEU A 1 249 ? 23.061 6.130 -32.779 1.00 93.38 249 LEU A O 1
ATOM 1981 N N . ASN A 1 250 ? 24.762 7.620 -32.950 1.00 93.69 250 ASN A N 1
ATOM 1982 C CA . ASN A 1 250 ? 25.203 7.293 -34.307 1.00 93.69 250 ASN A CA 1
ATOM 1983 C C . ASN A 1 250 ? 26.257 6.176 -34.359 1.00 93.69 250 ASN A C 1
ATOM 1985 O O . ASN A 1 250 ? 26.817 5.917 -35.425 1.00 93.69 250 ASN A O 1
ATOM 1989 N N . ASP A 1 251 ? 26.565 5.533 -33.229 1.00 94.38 251 ASP A N 1
ATOM 1990 C CA . ASP A 1 251 ? 27.472 4.389 -33.207 1.00 94.38 251 ASP A CA 1
ATOM 1991 C C . ASP A 1 251 ? 26.931 3.293 -34.145 1.00 94.38 251 ASP A C 1
ATOM 1993 O O . ASP A 1 251 ? 25.723 3.149 -34.329 1.00 94.38 251 ASP A O 1
ATOM 1997 N N . THR A 1 252 ? 27.819 2.528 -34.770 1.00 93.31 252 THR A N 1
ATOM 1998 C CA . THR A 1 252 ? 27.485 1.431 -35.697 1.00 93.31 252 THR A CA 1
ATOM 1999 C C . THR A 1 252 ? 28.084 0.101 -35.255 1.00 93.31 252 THR A C 1
ATOM 2001 O O . THR A 1 252 ? 27.872 -0.919 -35.910 1.00 93.31 252 THR A O 1
ATOM 2004 N N . ARG A 1 253 ? 28.795 0.077 -34.119 1.00 95.69 253 ARG A N 1
ATOM 2005 C CA . ARG A 1 253 ? 29.377 -1.145 -33.571 1.00 95.69 253 ARG A CA 1
ATOM 2006 C C . ARG A 1 253 ? 28.297 -2.183 -33.289 1.00 95.69 253 ARG A C 1
ATOM 2008 O O . ARG A 1 253 ? 27.230 -1.883 -32.750 1.00 95.69 253 ARG A O 1
ATOM 2015 N N . TYR A 1 254 ? 28.638 -3.418 -33.639 1.00 96.12 254 TYR A N 1
ATOM 2016 C CA . TYR A 1 254 ? 27.856 -4.609 -33.334 1.00 96.12 254 TYR A CA 1
ATOM 2017 C C . TYR A 1 254 ? 28.168 -5.167 -31.941 1.00 96.12 254 TYR A C 1
ATOM 2019 O O . TYR A 1 254 ? 27.309 -5.789 -31.328 1.00 96.12 254 TYR A O 1
ATOM 2027 N N . LEU A 1 255 ? 29.388 -4.967 -31.434 1.00 97.62 255 LEU A N 1
ATOM 2028 C CA . LEU A 1 255 ? 29.872 -5.593 -30.207 1.00 97.62 255 LEU A CA 1
ATOM 2029 C C . LEU A 1 255 ? 30.230 -4.546 -29.152 1.00 97.62 255 LEU A C 1
ATOM 2031 O O . LEU A 1 255 ? 30.948 -3.589 -29.441 1.00 97.62 255 LEU A O 1
ATOM 2035 N N . TYR A 1 256 ? 29.770 -4.789 -27.931 1.00 98.12 256 TYR A N 1
ATOM 2036 C CA . TYR A 1 256 ? 30.054 -4.007 -26.738 1.00 98.12 256 TYR A CA 1
ATOM 2037 C C . TYR A 1 256 ? 30.609 -4.941 -25.654 1.00 98.12 256 TYR A C 1
ATOM 2039 O O . TYR A 1 256 ? 30.057 -6.019 -25.428 1.00 98.12 256 TYR A O 1
ATOM 2047 N N . GLU A 1 257 ? 31.715 -4.562 -25.014 1.00 97.25 257 GLU A N 1
ATOM 2048 C CA . GLU A 1 257 ? 32.425 -5.418 -24.054 1.00 97.25 257 GLU A CA 1
ATOM 2049 C C . GLU A 1 257 ? 32.247 -4.929 -22.612 1.00 97.25 257 GLU A C 1
ATOM 2051 O O . GLU A 1 257 ? 32.390 -3.742 -22.316 1.00 97.25 257 GLU A O 1
ATOM 2056 N N . GLY A 1 258 ? 31.937 -5.872 -21.726 1.00 96.00 258 GLY A N 1
ATOM 2057 C CA . GLY A 1 258 ? 31.759 -5.667 -20.297 1.00 96.00 258 GLY A CA 1
ATOM 2058 C C . GLY A 1 258 ? 30.620 -4.722 -19.921 1.00 96.00 258 GLY A C 1
ATOM 2059 O O . GLY A 1 258 ? 29.783 -4.344 -20.745 1.00 96.00 258 GLY A O 1
ATOM 2060 N N . TYR A 1 259 ? 30.591 -4.333 -18.646 1.00 95.12 259 TYR A N 1
ATOM 2061 C CA . TYR A 1 259 ? 29.571 -3.425 -18.114 1.00 95.12 259 TYR A CA 1
ATOM 2062 C C . TYR A 1 259 ? 29.611 -2.038 -18.766 1.00 95.12 259 TYR A C 1
ATOM 2064 O O . TYR A 1 259 ? 28.555 -1.504 -19.090 1.00 95.12 259 TYR A O 1
ATOM 2072 N N . GLU A 1 260 ? 30.792 -1.485 -19.053 1.00 95.38 260 GLU A N 1
ATOM 2073 C CA . GLU A 1 260 ? 30.914 -0.203 -19.771 1.00 95.38 260 GLU A CA 1
ATOM 2074 C C . GLU A 1 260 ? 30.351 -0.275 -21.195 1.00 95.38 260 GLU A C 1
ATOM 2076 O O . GLU A 1 260 ? 29.643 0.626 -21.664 1.00 95.38 260 GLU A O 1
ATOM 2081 N N . GLY A 1 261 ? 30.610 -1.389 -21.883 1.00 96.62 261 GLY A N 1
ATOM 2082 C CA . GLY A 1 261 ? 30.015 -1.667 -23.177 1.00 96.62 261 GLY A CA 1
ATOM 2083 C C . GLY A 1 261 ? 28.493 -1.748 -23.091 1.00 96.62 261 GLY A C 1
ATOM 2084 O O . GLY A 1 261 ? 27.809 -1.087 -23.874 1.00 96.62 261 GLY A O 1
ATOM 2085 N N . LEU A 1 262 ? 27.955 -2.514 -22.137 1.00 96.88 262 LEU A N 1
ATOM 2086 C CA . LEU A 1 262 ? 26.511 -2.622 -21.924 1.00 96.88 262 LEU A CA 1
ATOM 2087 C C . LEU A 1 262 ? 25.878 -1.258 -21.625 1.00 96.88 262 LEU A C 1
ATOM 2089 O O . LEU A 1 262 ? 24.883 -0.909 -22.256 1.00 96.88 262 LEU A O 1
ATOM 2093 N N . ARG A 1 263 ? 26.464 -0.463 -20.721 1.00 96.50 263 ARG A N 1
ATOM 2094 C CA . ARG A 1 263 ? 26.002 0.899 -20.399 1.00 96.50 263 ARG A CA 1
ATOM 2095 C C . ARG A 1 263 ? 25.921 1.755 -21.661 1.00 96.50 263 ARG A C 1
ATOM 2097 O O . ARG A 1 263 ? 24.870 2.323 -21.952 1.00 96.50 263 ARG A O 1
ATOM 2104 N N . THR A 1 264 ? 26.979 1.761 -22.473 1.00 96.56 264 THR A N 1
ATOM 2105 C CA . THR A 1 264 ? 27.010 2.492 -23.751 1.00 96.56 264 THR A CA 1
ATOM 2106 C C . THR A 1 264 ? 25.930 1.997 -24.723 1.00 96.56 264 THR A C 1
ATOM 2108 O O . THR A 1 264 ? 25.225 2.804 -25.335 1.00 96.56 264 THR A O 1
ATOM 2111 N N . ALA A 1 265 ? 25.756 0.677 -24.850 1.00 97.88 265 ALA A N 1
ATOM 2112 C CA . ALA A 1 265 ? 24.725 0.077 -25.695 1.00 97.88 265 ALA A CA 1
ATOM 2113 C C . ALA A 1 265 ? 23.312 0.471 -25.237 1.00 97.88 265 ALA A C 1
ATOM 2115 O O . ALA A 1 265 ? 22.470 0.805 -26.071 1.00 97.88 265 ALA A O 1
ATOM 2116 N N . VAL A 1 266 ? 23.057 0.482 -23.925 1.00 97.62 266 VAL A N 1
ATOM 2117 C CA . VAL A 1 266 ? 21.773 0.877 -23.330 1.00 97.62 266 VAL A CA 1
ATOM 2118 C C . VAL A 1 266 ? 21.489 2.363 -23.552 1.00 97.62 266 VAL A C 1
ATOM 2120 O O . VAL A 1 266 ? 20.366 2.698 -23.929 1.00 97.62 266 VAL A O 1
ATOM 2123 N N . LEU A 1 267 ? 22.482 3.250 -23.406 1.00 96.88 267 LEU A N 1
ATOM 2124 C CA . LEU A 1 267 ? 22.320 4.678 -23.725 1.00 96.88 267 LEU A CA 1
ATOM 2125 C C . LEU A 1 267 ? 21.971 4.884 -25.202 1.00 96.88 267 LEU A C 1
ATOM 2127 O O . LEU A 1 267 ? 21.029 5.610 -25.516 1.00 96.88 267 LEU A O 1
ATOM 2131 N N . ARG A 1 268 ? 22.669 4.194 -26.115 1.00 97.50 268 ARG A N 1
ATOM 2132 C CA . ARG A 1 268 ? 22.344 4.199 -27.551 1.00 97.50 268 ARG A CA 1
ATOM 2133 C C . ARG A 1 268 ? 20.924 3.694 -27.806 1.00 97.50 268 ARG A C 1
ATOM 2135 O O . ARG A 1 268 ? 20.177 4.307 -28.562 1.00 97.50 268 ARG A O 1
ATOM 2142 N N . PHE A 1 269 ? 20.548 2.576 -27.189 1.00 98.38 269 PHE A N 1
ATOM 2143 C CA . PHE A 1 269 ? 19.238 1.945 -27.345 1.00 98.38 269 PHE A CA 1
ATOM 2144 C C . PHE A 1 269 ? 18.094 2.851 -26.878 1.00 98.38 269 PHE A C 1
ATOM 2146 O O . PHE A 1 269 ? 17.197 3.151 -27.666 1.00 98.38 269 PHE A O 1
ATOM 2153 N N . LEU A 1 270 ? 18.142 3.328 -25.631 1.00 97.56 270 LEU A N 1
ATOM 2154 C CA . LEU A 1 270 ? 17.088 4.170 -25.065 1.00 97.56 270 LEU A CA 1
ATOM 2155 C C . LEU A 1 270 ? 17.083 5.574 -25.679 1.00 97.56 270 LEU A C 1
ATOM 2157 O O . LEU A 1 270 ? 16.011 6.118 -25.927 1.00 97.56 270 LEU A O 1
ATOM 2161 N N . GLY A 1 271 ? 18.252 6.141 -25.989 1.00 96.38 271 GLY A N 1
ATOM 2162 C CA . GLY A 1 271 ? 18.361 7.427 -26.677 1.00 96.38 271 GLY A CA 1
ATOM 2163 C C . GLY A 1 271 ? 17.718 7.398 -28.064 1.00 96.38 271 GLY A C 1
ATOM 2164 O O . GLY A 1 271 ? 16.910 8.267 -28.394 1.00 96.38 271 GLY A O 1
ATOM 2165 N N . ASN A 1 272 ? 17.991 6.355 -28.856 1.00 96.25 272 ASN A N 1
ATOM 2166 C CA . ASN A 1 272 ? 17.346 6.176 -30.158 1.00 96.25 272 ASN A CA 1
ATOM 2167 C C . ASN A 1 272 ? 15.842 5.895 -30.021 1.00 96.25 272 ASN A C 1
ATOM 2169 O O . ASN A 1 272 ? 15.054 6.438 -30.797 1.00 96.25 272 ASN A O 1
ATOM 2173 N N . ALA A 1 273 ? 15.415 5.112 -29.026 1.00 96.88 273 ALA A N 1
ATOM 2174 C CA . ALA A 1 273 ? 13.996 4.875 -28.753 1.00 96.88 273 ALA A CA 1
ATOM 2175 C C . ALA A 1 273 ? 13.244 6.164 -28.371 1.00 96.88 273 ALA A C 1
ATOM 2177 O O . ALA A 1 273 ? 12.161 6.423 -28.898 1.00 96.88 273 ALA A O 1
ATOM 2178 N N . ALA A 1 274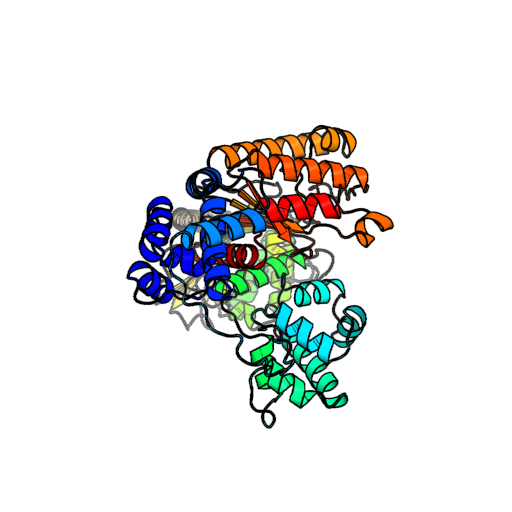 ? 13.837 7.003 -27.518 1.00 95.12 274 ALA A N 1
ATOM 2179 C CA . ALA A 1 274 ? 13.266 8.283 -27.117 1.00 95.12 274 ALA A CA 1
ATOM 2180 C C . ALA A 1 274 ? 13.146 9.243 -28.312 1.00 95.12 274 ALA A C 1
ATOM 2182 O O . ALA A 1 274 ? 12.060 9.777 -28.550 1.00 95.12 274 ALA A O 1
ATOM 2183 N N . LYS A 1 275 ? 14.219 9.408 -29.105 1.00 92.94 275 LYS A N 1
ATOM 2184 C CA . LYS A 1 275 ? 14.241 10.297 -30.285 1.00 92.94 275 LYS A CA 1
ATOM 2185 C C . LYS A 1 275 ? 13.281 9.859 -31.385 1.00 92.94 275 LYS A C 1
ATOM 2187 O O . LYS A 1 275 ? 12.604 10.692 -31.980 1.00 92.94 275 LYS A O 1
ATOM 2192 N N . SER A 1 276 ? 13.198 8.555 -31.639 1.00 93.69 276 SER A N 1
ATOM 2193 C CA . SER A 1 276 ? 12.290 7.992 -32.648 1.00 93.69 276 SER A CA 1
ATOM 2194 C C . SER A 1 276 ? 10.839 7.870 -32.174 1.00 93.69 276 SER A C 1
ATOM 2196 O O . SER A 1 276 ? 9.982 7.504 -32.976 1.00 93.69 276 SER A O 1
ATOM 2198 N N . ARG A 1 277 ? 10.547 8.183 -30.898 1.00 94.94 277 ARG A N 1
ATOM 2199 C CA . ARG A 1 277 ? 9.244 7.946 -30.255 1.00 94.94 277 ARG A CA 1
ATOM 2200 C C . ARG A 1 277 ? 8.775 6.506 -30.472 1.00 94.94 277 ARG A C 1
ATOM 2202 O O . ARG A 1 277 ? 7.709 6.261 -31.039 1.00 94.94 277 ARG A O 1
ATOM 2209 N N . ALA A 1 278 ? 9.609 5.557 -30.047 1.00 96.75 278 ALA A N 1
ATOM 2210 C CA . ALA A 1 278 ? 9.329 4.131 -30.165 1.00 96.75 278 ALA A CA 1
ATOM 2211 C C . ALA A 1 278 ? 7.926 3.798 -29.633 1.00 96.75 278 ALA A C 1
ATOM 2213 O O . ALA A 1 278 ? 7.496 4.324 -28.606 1.00 96.75 278 ALA A O 1
ATOM 2214 N N . LYS A 1 279 ? 7.207 2.911 -30.326 1.00 96.38 279 LYS A N 1
ATOM 2215 C CA . LYS A 1 279 ? 5.864 2.488 -29.896 1.00 96.38 279 LYS A CA 1
ATOM 2216 C C . LYS A 1 279 ? 5.934 1.636 -28.636 1.00 96.38 279 LYS A C 1
ATOM 2218 O O . LYS A 1 279 ? 5.172 1.857 -27.697 1.00 96.38 279 LYS A O 1
ATOM 2223 N N . GLU A 1 280 ? 6.860 0.684 -28.623 1.00 97.25 280 GLU A N 1
ATOM 2224 C CA . GLU A 1 280 ? 7.051 -0.227 -27.507 1.00 97.25 280 GLU A CA 1
ATOM 2225 C C . GLU A 1 280 ? 8.522 -0.601 -27.305 1.00 97.25 280 GLU A C 1
ATOM 2227 O O . GLU A 1 280 ? 9.314 -0.561 -28.246 1.00 97.25 280 GLU A O 1
ATOM 2232 N N . LEU A 1 281 ? 8.864 -0.985 -26.078 1.00 98.25 281 LEU A N 1
ATOM 2233 C CA . LEU A 1 281 ? 10.133 -1.602 -25.706 1.00 98.25 281 LEU A CA 1
ATOM 2234 C C . LEU A 1 281 ? 9.846 -2.899 -24.952 1.00 98.25 281 LEU A C 1
ATOM 2236 O O . LEU A 1 281 ? 9.004 -2.922 -24.055 1.00 98.25 281 LEU A O 1
ATOM 2240 N N . LEU A 1 282 ? 10.555 -3.965 -25.307 1.00 98.12 282 LEU A N 1
ATOM 2241 C CA . LEU A 1 282 ? 10.397 -5.301 -24.742 1.00 98.12 282 LEU A CA 1
ATOM 2242 C C . LEU A 1 282 ? 11.704 -5.685 -24.051 1.00 98.12 282 LEU A C 1
ATOM 2244 O O . LEU A 1 282 ? 12.735 -5.833 -24.709 1.00 98.12 282 LEU A O 1
ATOM 2248 N N . LEU A 1 283 ? 11.684 -5.769 -22.722 1.00 96.81 283 LEU A N 1
ATOM 2249 C CA . LEU A 1 283 ? 12.882 -5.903 -21.899 1.00 96.81 283 LEU A CA 1
ATOM 2250 C C . LEU A 1 283 ? 12.837 -7.196 -21.082 1.00 96.81 283 LEU A C 1
ATOM 2252 O O . LEU A 1 283 ? 11.907 -7.435 -20.313 1.00 96.81 283 LEU A O 1
ATOM 2256 N N . TYR A 1 284 ? 13.875 -8.010 -21.213 1.00 94.88 284 TYR A N 1
ATOM 2257 C CA . TYR A 1 284 ? 14.120 -9.174 -20.373 1.00 94.88 284 TYR A CA 1
ATOM 2258 C C . TYR A 1 284 ? 15.607 -9.260 -20.028 1.00 94.88 284 TYR A C 1
ATOM 2260 O O . TYR A 1 284 ? 16.472 -9.063 -20.882 1.00 94.88 284 TYR A O 1
ATOM 2268 N N . SER A 1 285 ? 15.900 -9.533 -18.761 1.00 90.69 285 SER A N 1
ATOM 2269 C CA . SER A 1 285 ? 17.251 -9.812 -18.284 1.00 90.69 285 SER A CA 1
ATOM 2270 C C . SER A 1 285 ? 17.174 -10.571 -16.965 1.00 90.69 285 SER A C 1
ATOM 2272 O O . SER A 1 285 ? 16.538 -10.099 -16.023 1.00 90.69 285 SER A O 1
ATOM 2274 N N . ASP A 1 286 ? 17.854 -11.708 -16.875 1.00 88.75 286 ASP A N 1
ATOM 2275 C CA . ASP A 1 286 ? 18.040 -12.466 -15.629 1.00 88.75 286 ASP A CA 1
ATOM 2276 C C . ASP A 1 286 ? 19.470 -12.348 -15.059 1.00 88.75 286 ASP A C 1
ATOM 2278 O O . ASP A 1 286 ? 19.781 -12.968 -14.043 1.00 88.75 286 ASP A O 1
ATOM 2282 N N . GLN A 1 287 ? 20.311 -11.502 -15.666 1.00 88.56 287 GLN A N 1
ATOM 2283 C CA . GLN A 1 287 ? 21.652 -11.158 -15.182 1.00 88.56 287 GLN A CA 1
ATOM 2284 C C . GLN A 1 287 ? 21.632 -10.267 -13.918 1.00 88.56 287 GLN A C 1
ATOM 2286 O O . GLN A 1 287 ? 20.626 -9.613 -13.617 1.00 88.56 287 GLN A O 1
ATOM 2291 N N . SER A 1 288 ? 22.770 -10.174 -13.216 1.00 83.88 288 SER A N 1
ATOM 2292 C CA . SER A 1 288 ? 22.948 -9.248 -12.082 1.00 83.88 288 SER A CA 1
ATOM 2293 C C . SER A 1 288 ? 22.731 -7.784 -12.492 1.00 83.88 288 SER A C 1
ATOM 2295 O O . SER A 1 288 ? 23.171 -7.346 -13.550 1.00 83.88 288 SER A O 1
ATOM 2297 N N . MET A 1 289 ? 22.088 -6.987 -11.633 1.00 84.69 289 MET A N 1
ATOM 2298 C CA . MET A 1 289 ? 21.879 -5.546 -11.863 1.00 84.69 289 MET A CA 1
ATOM 2299 C C . MET A 1 289 ? 23.080 -4.681 -11.435 1.00 84.69 289 MET A C 1
ATOM 2301 O O . MET A 1 289 ? 22.973 -3.455 -11.434 1.00 84.69 289 MET A O 1
ATOM 2305 N N . GLU A 1 290 ? 24.220 -5.277 -11.074 1.00 86.19 290 GLU A N 1
ATOM 2306 C CA . GLU A 1 290 ? 25.454 -4.562 -10.693 1.00 86.19 290 GLU A CA 1
ATOM 2307 C C . GLU A 1 290 ? 25.865 -3.503 -11.719 1.00 86.19 290 GLU A C 1
ATOM 2309 O O . GLU A 1 290 ? 26.116 -2.355 -11.354 1.00 86.19 290 GLU A O 1
ATOM 2314 N N . TRP A 1 291 ? 25.806 -3.832 -13.014 1.00 89.31 291 TRP A N 1
ATOM 2315 C CA . TRP A 1 291 ? 26.113 -2.889 -14.093 1.00 89.31 291 TRP A CA 1
ATOM 2316 C C . TRP A 1 291 ? 25.274 -1.605 -14.020 1.00 89.31 291 TRP A C 1
ATOM 2318 O O . TRP A 1 291 ? 25.737 -0.546 -14.433 1.00 89.31 291 TRP A O 1
ATOM 2328 N N . MET A 1 292 ? 24.066 -1.661 -13.462 1.00 85.81 292 MET A N 1
ATOM 2329 C CA . MET A 1 292 ? 23.216 -0.496 -13.239 1.00 85.81 292 MET A CA 1
ATOM 2330 C C . MET A 1 292 ? 23.487 0.142 -11.866 1.00 85.81 292 MET A C 1
ATOM 2332 O O . MET A 1 292 ? 23.556 1.361 -11.756 1.00 85.81 292 MET A O 1
ATOM 2336 N N . VAL A 1 293 ? 23.651 -0.647 -10.801 1.00 83.69 293 VAL A N 1
ATOM 2337 C CA . VAL A 1 293 ? 23.726 -0.156 -9.407 1.00 83.69 293 VAL A CA 1
ATOM 2338 C C . VAL A 1 293 ? 25.113 0.373 -9.003 1.00 83.69 293 VAL A C 1
ATOM 2340 O O . VAL A 1 293 ? 25.218 1.191 -8.087 1.00 83.69 293 VAL A O 1
ATOM 2343 N N . GLU A 1 294 ? 26.180 0.012 -9.704 1.00 87.75 294 GLU A N 1
ATOM 2344 C CA . GLU A 1 294 ? 27.533 0.483 -9.371 1.00 87.75 294 GLU A CA 1
ATOM 2345 C C . GLU A 1 294 ? 27.830 1.912 -9.844 1.00 87.75 294 GLU A C 1
ATOM 2347 O O . GLU A 1 294 ? 28.643 2.590 -9.224 1.00 87.75 294 GLU A O 1
ATOM 2352 N N . ASP A 1 295 ? 27.144 2.399 -10.883 1.00 89.38 295 ASP A N 1
ATOM 2353 C CA . ASP A 1 295 ? 27.392 3.717 -11.483 1.00 89.38 295 ASP A CA 1
ATOM 2354 C C . ASP A 1 295 ? 26.186 4.663 -11.286 1.00 89.38 295 ASP A C 1
ATOM 2356 O O . ASP A 1 295 ? 25.170 4.540 -11.983 1.00 89.38 295 ASP A O 1
ATOM 2360 N N . PRO A 1 296 ? 26.250 5.593 -10.309 1.00 88.94 296 PRO A N 1
ATOM 2361 C CA . PRO A 1 296 ? 25.174 6.546 -10.045 1.00 88.94 296 PRO A CA 1
ATOM 2362 C C . PRO A 1 296 ? 24.880 7.501 -11.204 1.00 88.94 296 PRO A C 1
ATOM 2364 O O . PRO A 1 296 ? 23.719 7.865 -11.391 1.00 88.94 296 PRO A O 1
ATOM 2367 N N . GLU A 1 297 ? 25.895 7.902 -11.972 1.00 90.44 297 GLU A N 1
ATOM 2368 C CA . GLU A 1 297 ? 25.731 8.820 -13.103 1.00 90.44 297 GLU A CA 1
ATOM 2369 C C . GLU A 1 297 ? 24.977 8.119 -14.232 1.00 90.44 297 GLU A C 1
ATOM 2371 O O . GLU A 1 297 ? 23.955 8.617 -14.716 1.00 90.44 297 GLU A O 1
ATOM 2376 N N . PHE A 1 298 ? 25.394 6.895 -14.566 1.00 91.62 298 PHE A N 1
ATOM 2377 C CA . PHE A 1 298 ? 24.674 6.059 -15.517 1.00 91.62 298 PHE A CA 1
ATOM 2378 C C . PHE A 1 298 ? 23.211 5.839 -15.104 1.00 91.62 298 PHE A C 1
ATOM 2380 O O . PHE A 1 298 ? 22.325 5.909 -15.957 1.00 91.62 298 PHE A O 1
ATOM 2387 N N . ARG A 1 299 ? 22.914 5.620 -13.813 1.00 88.62 299 ARG A N 1
ATOM 2388 C CA . ARG A 1 299 ? 21.518 5.465 -13.352 1.00 88.62 299 ARG A CA 1
ATOM 2389 C C . ARG A 1 299 ? 20.659 6.689 -13.612 1.00 88.62 299 ARG A C 1
ATOM 2391 O O . ARG A 1 299 ? 19.505 6.525 -14.001 1.00 88.62 299 ARG A O 1
ATOM 2398 N N . LEU A 1 300 ? 21.193 7.890 -13.395 1.00 88.44 300 LEU A N 1
ATOM 2399 C CA . LEU A 1 300 ? 20.466 9.131 -13.672 1.00 88.44 300 LEU A CA 1
ATOM 2400 C C . LEU A 1 300 ? 20.191 9.277 -15.171 1.00 88.44 300 LEU A C 1
ATOM 2402 O O . LEU A 1 300 ? 19.062 9.579 -15.558 1.00 88.44 300 LEU A O 1
ATOM 2406 N N . ASN A 1 301 ? 21.185 8.970 -16.003 1.00 92.25 301 ASN A N 1
ATOM 2407 C CA . ASN A 1 301 ? 21.067 8.978 -17.460 1.00 92.25 301 ASN A CA 1
ATOM 2408 C C . ASN A 1 301 ? 20.034 7.955 -17.957 1.00 92.25 301 ASN A C 1
ATOM 2410 O O . ASN A 1 301 ? 19.138 8.278 -18.738 1.00 92.25 301 ASN A O 1
ATOM 2414 N N . TRP A 1 302 ? 20.097 6.725 -17.450 1.00 93.19 302 TRP A N 1
ATOM 2415 C CA . TRP A 1 302 ? 19.123 5.676 -17.734 1.00 93.19 302 TRP A CA 1
ATOM 2416 C C . TRP A 1 302 ? 17.702 6.089 -17.317 1.00 93.19 302 TRP A C 1
ATOM 2418 O O . TRP A 1 302 ? 16.767 5.969 -18.111 1.00 93.19 302 TRP A O 1
ATOM 2428 N N . ALA A 1 303 ? 17.536 6.641 -16.110 1.00 89.81 303 ALA A N 1
ATOM 2429 C CA . ALA A 1 303 ? 16.242 7.093 -15.602 1.00 89.81 303 ALA A CA 1
ATOM 2430 C C . ALA A 1 303 ? 15.665 8.249 -16.434 1.00 89.81 303 ALA A C 1
ATOM 2432 O O . ALA A 1 303 ? 14.465 8.253 -16.723 1.00 89.81 303 ALA A O 1
ATOM 2433 N N . ALA A 1 304 ? 16.505 9.195 -16.870 1.00 91.19 304 ALA A N 1
ATOM 2434 C CA . ALA A 1 304 ? 16.114 10.282 -17.765 1.00 91.19 304 ALA A CA 1
ATOM 2435 C C . ALA A 1 304 ? 15.585 9.749 -19.102 1.00 91.19 304 ALA A C 1
ATOM 2437 O O . ALA A 1 304 ? 14.502 10.143 -19.537 1.00 91.19 304 ALA A O 1
ATOM 2438 N N . LEU A 1 305 ? 16.287 8.792 -19.716 1.00 94.62 305 LEU A N 1
ATOM 2439 C CA . LEU A 1 305 ? 15.886 8.211 -20.998 1.00 94.62 305 LEU A CA 1
ATOM 2440 C C . LEU A 1 305 ? 14.623 7.343 -20.897 1.00 94.62 305 LEU A C 1
ATOM 2442 O O . LEU A 1 305 ? 13.746 7.438 -21.756 1.00 94.62 305 LEU A O 1
ATOM 2446 N N . MET A 1 306 ? 14.478 6.542 -19.838 1.00 93.62 306 MET A N 1
ATOM 2447 C CA . MET A 1 306 ? 13.245 5.787 -19.569 1.00 93.62 306 MET A CA 1
ATOM 2448 C C . MET A 1 306 ? 12.052 6.727 -19.353 1.00 93.62 306 MET A C 1
ATOM 2450 O O . MET A 1 306 ? 10.961 6.510 -19.889 1.00 93.62 306 MET A O 1
ATOM 2454 N N . THR A 1 307 ? 12.269 7.819 -18.616 1.00 90.38 307 THR A N 1
ATOM 2455 C CA . THR A 1 307 ? 11.262 8.868 -18.417 1.00 90.38 307 THR A CA 1
ATOM 2456 C C . THR A 1 307 ? 10.911 9.559 -19.737 1.00 90.38 307 THR A C 1
ATOM 2458 O O . THR A 1 307 ? 9.740 9.819 -20.000 1.00 90.38 307 THR A O 1
ATOM 2461 N N . ALA A 1 308 ? 11.890 9.822 -20.606 1.00 92.62 308 ALA A N 1
ATOM 2462 C CA . ALA A 1 308 ? 11.655 10.396 -21.929 1.00 92.62 308 ALA A CA 1
ATOM 2463 C C . ALA A 1 308 ? 10.815 9.468 -22.821 1.00 92.62 308 ALA A C 1
ATOM 2465 O O . ALA A 1 308 ? 9.855 9.919 -23.445 1.00 92.62 308 ALA A O 1
ATOM 2466 N N . CYS A 1 309 ? 11.124 8.167 -22.832 1.00 94.81 309 CYS A N 1
ATOM 2467 C CA . CYS A 1 309 ? 10.347 7.164 -23.564 1.00 94.81 309 CYS A CA 1
ATOM 2468 C C . CYS A 1 309 ? 8.887 7.141 -23.082 1.00 94.81 309 CYS A C 1
ATOM 2470 O O . CYS A 1 309 ? 7.961 7.296 -23.878 1.00 94.81 309 CYS A O 1
ATOM 2472 N N . THR A 1 310 ? 8.666 7.021 -21.770 1.00 92.12 310 THR A N 1
ATOM 2473 C CA . THR A 1 310 ? 7.306 6.965 -21.204 1.00 92.12 310 THR A CA 1
ATOM 2474 C C . THR A 1 310 ? 6.520 8.265 -21.427 1.00 92.12 310 THR A C 1
ATOM 2476 O O . THR A 1 310 ? 5.348 8.203 -21.801 1.00 92.12 310 THR A O 1
ATOM 2479 N N . LYS A 1 311 ? 7.158 9.443 -21.320 1.00 89.50 311 LYS A N 1
ATOM 2480 C CA . LYS A 1 311 ? 6.547 10.745 -21.669 1.00 89.50 311 LYS A CA 1
ATOM 2481 C C . LYS A 1 311 ? 6.153 10.849 -23.145 1.00 89.50 311 LYS A C 1
ATOM 2483 O O . LYS A 1 311 ? 5.131 11.456 -23.453 1.00 89.50 311 LYS A O 1
ATOM 2488 N N . ASN A 1 312 ? 6.918 10.232 -24.045 1.00 90.75 312 ASN A N 1
ATOM 2489 C CA . ASN A 1 312 ? 6.601 10.165 -25.475 1.00 90.75 312 ASN A CA 1
ATOM 2490 C C . ASN A 1 312 ? 5.522 9.121 -25.817 1.00 90.75 312 ASN A C 1
ATOM 2492 O O . ASN A 1 312 ? 5.182 8.957 -26.989 1.00 90.75 312 ASN A O 1
ATOM 2496 N N . GLY A 1 313 ? 4.964 8.432 -24.817 1.00 91.38 313 GLY A N 1
ATOM 2497 C CA . GLY A 1 313 ? 3.924 7.423 -24.997 1.00 91.38 313 GLY A CA 1
ATOM 2498 C C . GLY A 1 313 ? 4.449 6.025 -25.325 1.00 91.38 313 GLY A C 1
ATOM 2499 O O . GLY A 1 313 ? 3.639 5.153 -25.636 1.00 91.38 313 GLY A O 1
ATOM 2500 N N . THR A 1 314 ? 5.763 5.786 -25.241 1.00 96.06 314 THR A N 1
ATOM 2501 C CA . THR A 1 314 ? 6.354 4.456 -25.431 1.00 96.06 314 THR A CA 1
ATOM 2502 C C . THR A 1 314 ? 5.880 3.510 -24.334 1.00 96.06 314 THR A C 1
ATOM 2504 O O . THR A 1 314 ? 6.091 3.770 -23.148 1.00 96.06 314 THR A O 1
ATOM 2507 N N . LYS A 1 315 ? 5.274 2.389 -24.730 1.00 95.38 315 LYS A N 1
ATOM 2508 C CA . LYS A 1 315 ? 4.892 1.308 -23.819 1.00 95.38 315 LYS A CA 1
ATOM 2509 C C . LYS A 1 315 ? 6.101 0.422 -23.516 1.00 95.38 315 LYS A C 1
ATOM 2511 O O . LYS A 1 315 ? 6.758 -0.045 -24.436 1.00 95.38 315 LYS A O 1
ATOM 2516 N N . ILE A 1 316 ? 6.404 0.151 -22.254 1.00 95.69 316 ILE A N 1
ATOM 2517 C CA . ILE A 1 316 ? 7.564 -0.671 -21.882 1.00 95.69 316 ILE A CA 1
ATOM 2518 C C . ILE A 1 316 ? 7.069 -1.935 -21.189 1.00 95.69 316 ILE A C 1
ATOM 2520 O O . ILE A 1 316 ? 6.474 -1.858 -20.119 1.00 95.69 316 ILE A O 1
ATOM 2524 N N . SER A 1 317 ? 7.333 -3.092 -21.790 1.00 95.44 317 SER A N 1
ATOM 2525 C CA . SER A 1 317 ? 7.003 -4.402 -21.226 1.00 95.44 317 SER A CA 1
ATOM 2526 C C . SER A 1 317 ? 8.263 -5.046 -20.668 1.00 95.44 317 SER A C 1
ATOM 2528 O O . SER A 1 317 ? 9.243 -5.215 -21.394 1.00 95.44 317 SER A O 1
ATOM 2530 N N . ILE A 1 318 ? 8.245 -5.406 -19.388 1.00 93.12 318 ILE A N 1
ATOM 2531 C CA . ILE A 1 318 ? 9.401 -5.941 -18.671 1.00 93.12 318 ILE A CA 1
ATOM 2532 C C . ILE A 1 318 ? 9.046 -7.307 -18.097 1.00 93.12 318 ILE A C 1
ATOM 2534 O O . ILE A 1 318 ? 8.085 -7.434 -17.340 1.00 93.12 318 ILE A O 1
ATOM 2538 N N . ILE A 1 319 ? 9.838 -8.324 -18.425 1.00 92.06 319 ILE A N 1
ATOM 2539 C CA . ILE A 1 319 ? 9.761 -9.636 -17.781 1.00 92.06 319 ILE A CA 1
ATOM 2540 C C . ILE A 1 319 ? 10.847 -9.683 -16.704 1.00 92.06 319 ILE A C 1
ATOM 2542 O O . ILE A 1 319 ? 12.040 -9.733 -17.003 1.00 92.06 319 ILE A O 1
ATOM 2546 N N . HIS A 1 320 ? 10.426 -9.644 -15.442 1.00 86.19 320 HIS A N 1
ATOM 2547 C CA . HIS A 1 320 ? 11.303 -9.698 -14.277 1.00 86.19 320 HIS A CA 1
ATOM 2548 C C . HIS A 1 320 ? 11.632 -11.144 -13.914 1.00 86.19 320 HIS A C 1
ATOM 2550 O O . HIS A 1 320 ? 10.753 -12.008 -13.873 1.00 86.19 320 HIS A O 1
ATOM 2556 N N . ASN A 1 321 ? 12.892 -11.392 -13.563 1.00 79.00 321 ASN A N 1
ATOM 2557 C CA . ASN A 1 321 ? 13.282 -12.610 -12.865 1.00 79.00 321 ASN A CA 1
ATOM 2558 C C . ASN A 1 321 ? 13.041 -12.433 -11.354 1.00 79.00 321 ASN A C 1
ATOM 2560 O O . ASN A 1 321 ? 13.749 -11.669 -10.686 1.00 79.00 321 ASN A O 1
ATOM 2564 N N . ILE A 1 322 ? 12.021 -13.112 -10.824 1.00 70.88 322 ILE A N 1
ATOM 2565 C CA . ILE A 1 322 ? 11.597 -13.005 -9.424 1.00 70.88 322 ILE A CA 1
ATOM 2566 C C . ILE A 1 322 ? 11.859 -14.331 -8.707 1.00 70.88 322 ILE A C 1
ATOM 2568 O O . ILE A 1 322 ? 10.944 -15.103 -8.444 1.00 70.88 322 ILE A O 1
ATOM 2572 N N . ASP A 1 323 ? 13.120 -14.575 -8.362 1.00 68.56 323 ASP A N 1
ATOM 2573 C CA . ASP A 1 323 ? 13.496 -15.534 -7.317 1.00 68.56 323 ASP A CA 1
ATOM 2574 C C . ASP A 1 323 ? 13.951 -14.750 -6.080 1.00 68.56 323 ASP A C 1
ATOM 2576 O O . ASP A 1 323 ? 15.140 -14.565 -5.821 1.00 68.56 323 ASP A O 1
ATOM 2580 N N . ARG A 1 324 ? 12.989 -14.092 -5.425 1.00 69.12 324 ARG A N 1
ATOM 2581 C CA . ARG A 1 324 ? 13.258 -13.027 -4.451 1.00 69.12 324 ARG A CA 1
ATOM 2582 C C . ARG A 1 324 ? 12.346 -13.117 -3.239 1.00 69.12 324 ARG A C 1
ATOM 2584 O O . ARG A 1 324 ? 11.187 -13.518 -3.339 1.00 69.12 324 ARG A O 1
ATOM 2591 N N . SER A 1 325 ? 12.856 -12.672 -2.092 1.00 80.31 325 SER A N 1
ATOM 2592 C CA . SER A 1 325 ? 12.029 -12.485 -0.898 1.00 80.31 325 SER A CA 1
ATOM 2593 C C . SER A 1 325 ? 11.010 -11.355 -1.102 1.00 80.31 325 SER A C 1
ATOM 2595 O O . SER A 1 325 ? 11.172 -10.491 -1.969 1.00 80.31 325 SER A O 1
ATOM 2597 N N . LEU A 1 326 ? 9.960 -11.330 -0.274 1.00 82.88 326 LEU A N 1
ATOM 2598 C CA . LEU A 1 326 ? 8.949 -10.267 -0.294 1.00 82.88 326 LEU A CA 1
ATOM 2599 C C . LEU A 1 326 ? 9.572 -8.869 -0.159 1.00 82.88 326 LEU A C 1
ATOM 2601 O O . LEU A 1 326 ? 9.185 -7.944 -0.871 1.00 82.88 326 LEU A O 1
ATOM 2605 N N . ASP A 1 327 ? 10.590 -8.730 0.692 1.00 79.12 327 ASP A N 1
ATOM 2606 C CA . ASP A 1 327 ? 11.282 -7.459 0.871 1.00 79.12 327 ASP A CA 1
ATOM 2607 C C . ASP A 1 327 ? 12.015 -6.999 -0.383 1.00 79.12 327 ASP A C 1
ATOM 2609 O O . ASP A 1 327 ? 11.908 -5.831 -0.751 1.00 79.12 327 ASP A O 1
ATOM 2613 N N . GLN A 1 328 ? 12.716 -7.912 -1.057 1.00 78.81 328 GLN A N 1
ATOM 2614 C CA . GLN A 1 328 ? 13.428 -7.619 -2.299 1.00 78.81 328 GLN A CA 1
ATOM 2615 C C . GLN A 1 328 ? 12.469 -7.267 -3.443 1.00 78.81 328 GLN A C 1
ATOM 2617 O O . GLN A 1 328 ? 12.799 -6.415 -4.268 1.00 78.81 328 GLN A O 1
ATOM 2622 N N . MET A 1 329 ? 11.288 -7.897 -3.500 1.00 84.62 329 MET A N 1
ATOM 2623 C CA . MET A 1 329 ? 10.241 -7.517 -4.455 1.00 84.62 329 MET A CA 1
ATOM 2624 C C . MET A 1 329 ? 9.740 -6.097 -4.198 1.00 84.62 329 MET A C 1
ATOM 2626 O O . MET A 1 329 ? 9.660 -5.305 -5.131 1.00 84.62 329 MET A O 1
ATOM 2630 N N . ASN A 1 330 ? 9.451 -5.752 -2.944 1.00 86.25 330 ASN A N 1
ATOM 2631 C CA . ASN A 1 330 ? 8.988 -4.413 -2.595 1.00 86.25 330 ASN A CA 1
ATOM 2632 C C . ASN A 1 330 ? 10.021 -3.331 -2.916 1.00 86.25 330 ASN A C 1
ATOM 2634 O O . ASN A 1 330 ? 9.666 -2.335 -3.535 1.00 86.25 330 ASN A O 1
ATOM 2638 N N . GLU A 1 331 ? 11.293 -3.534 -2.564 1.00 81.75 331 GLU A N 1
ATOM 2639 C CA . GLU A 1 331 ? 12.368 -2.590 -2.914 1.00 81.75 331 GLU A CA 1
ATOM 2640 C C . GLU A 1 331 ? 12.501 -2.423 -4.439 1.00 81.75 331 GLU A C 1
ATOM 2642 O O . GLU A 1 331 ? 12.665 -1.312 -4.954 1.00 81.75 331 GLU A O 1
ATOM 2647 N N . ALA A 1 332 ? 12.355 -3.517 -5.194 1.00 81.00 332 ALA A N 1
ATOM 2648 C CA . ALA A 1 332 ? 12.339 -3.458 -6.651 1.00 81.00 332 ALA A CA 1
ATOM 2649 C C . ALA A 1 332 ? 11.127 -2.670 -7.183 1.00 81.00 332 ALA A C 1
ATOM 2651 O O . ALA A 1 332 ? 11.281 -1.860 -8.089 1.00 81.00 332 ALA A O 1
ATOM 2652 N N . ILE A 1 333 ? 9.931 -2.842 -6.616 1.00 87.19 333 ILE A N 1
ATOM 2653 C CA . ILE A 1 333 ? 8.749 -2.076 -7.039 1.00 87.19 333 ILE A CA 1
ATOM 2654 C C . ILE A 1 333 ? 8.913 -0.585 -6.708 1.00 87.19 333 ILE A C 1
ATOM 2656 O O . ILE A 1 333 ? 8.657 0.261 -7.564 1.00 87.19 333 ILE A O 1
ATOM 2660 N N . ILE A 1 334 ? 9.384 -0.264 -5.500 1.00 86.00 334 ILE A N 1
ATOM 2661 C CA . ILE A 1 334 ? 9.572 1.114 -5.021 1.00 86.00 334 ILE A CA 1
ATOM 2662 C C . ILE A 1 334 ? 10.616 1.854 -5.867 1.00 86.00 334 ILE A C 1
ATOM 2664 O O . ILE A 1 334 ? 10.396 2.999 -6.253 1.00 86.00 334 ILE A O 1
ATOM 2668 N N . SER A 1 335 ? 11.725 1.204 -6.229 1.00 80.38 335 SER A N 1
ATOM 2669 C CA . SER A 1 335 ? 12.763 1.829 -7.070 1.00 80.38 335 SER A CA 1
ATOM 2670 C C . SER A 1 335 ? 12.295 2.165 -8.493 1.00 80.38 335 SER A C 1
ATOM 2672 O O . SER A 1 335 ? 12.823 3.087 -9.110 1.00 80.38 335 SER A O 1
ATOM 2674 N N . TRP A 1 336 ? 11.272 1.471 -8.997 1.00 84.12 336 TRP A N 1
ATOM 2675 C CA . TRP A 1 336 ? 10.655 1.724 -10.304 1.00 84.12 336 TRP A CA 1
ATOM 2676 C C . TRP A 1 336 ? 9.376 2.562 -10.215 1.00 84.12 336 TRP A C 1
ATOM 2678 O O . TRP A 1 336 ? 8.753 2.848 -11.241 1.00 84.12 336 TRP A O 1
ATOM 2688 N N . LEU A 1 337 ? 8.991 2.990 -9.008 1.00 87.00 337 LEU A N 1
ATOM 2689 C CA . LEU A 1 337 ? 7.739 3.691 -8.745 1.00 87.00 337 LEU A CA 1
ATOM 2690 C C . LEU A 1 337 ? 7.505 4.895 -9.675 1.00 87.00 337 LEU A C 1
ATOM 2692 O O . LEU A 1 337 ? 6.429 4.945 -10.269 1.00 87.00 337 LEU A O 1
ATOM 2696 N N . PRO A 1 338 ? 8.473 5.806 -9.922 1.00 85.06 338 PRO A N 1
ATOM 2697 C CA . PRO A 1 338 ? 8.250 6.925 -10.843 1.00 85.06 338 PRO A CA 1
ATOM 2698 C C . PRO A 1 338 ? 7.853 6.491 -12.261 1.00 85.06 338 PRO A C 1
ATOM 2700 O O . PRO A 1 338 ? 7.042 7.155 -12.904 1.00 85.06 338 PRO A O 1
ATOM 2703 N N . LEU A 1 339 ? 8.388 5.364 -12.740 1.00 86.69 339 LEU A N 1
ATOM 2704 C CA . LEU A 1 339 ? 8.058 4.813 -14.053 1.00 86.69 339 LEU A CA 1
ATOM 2705 C C . LEU A 1 339 ? 6.689 4.134 -14.038 1.00 86.69 339 LEU A C 1
ATOM 2707 O O . LEU A 1 339 ? 5.907 4.346 -14.962 1.00 86.69 339 LEU A O 1
ATOM 2711 N N . TYR A 1 340 ? 6.347 3.375 -12.993 1.00 89.56 340 TYR A N 1
ATOM 2712 C CA . TYR A 1 340 ? 5.003 2.799 -12.851 1.00 89.56 340 TYR A CA 1
ATOM 2713 C C . TYR A 1 340 ? 3.918 3.878 -12.818 1.00 89.56 340 TYR A C 1
ATOM 2715 O O . TYR A 1 340 ? 2.887 3.743 -13.476 1.00 89.56 340 TYR A O 1
ATOM 2723 N N . MET A 1 341 ? 4.209 5.003 -12.164 1.00 88.00 341 MET A N 1
ATOM 2724 C CA . MET A 1 341 ? 3.336 6.174 -12.103 1.00 88.00 341 MET A CA 1
ATOM 2725 C C . MET A 1 341 ? 3.205 6.930 -13.445 1.00 88.00 341 MET A C 1
ATOM 2727 O O . MET A 1 341 ? 2.492 7.928 -13.518 1.00 88.00 341 MET A O 1
ATOM 2731 N N . SER A 1 342 ? 3.840 6.462 -14.529 1.00 87.25 342 SER A N 1
ATOM 2732 C CA . SER A 1 342 ? 3.567 6.936 -15.898 1.00 87.25 342 SER A CA 1
ATOM 2733 C C . SER A 1 342 ? 2.376 6.237 -16.567 1.00 87.25 342 SER A C 1
ATOM 2735 O O . SER A 1 342 ? 1.901 6.699 -17.602 1.00 87.25 342 SER A O 1
ATOM 2737 N N . GLY A 1 343 ? 1.933 5.087 -16.041 1.00 88.94 343 GLY A N 1
ATOM 2738 C CA . GLY A 1 343 ? 0.912 4.251 -16.682 1.00 88.94 343 GLY A CA 1
ATOM 2739 C C . GLY A 1 343 ? 1.384 3.509 -17.941 1.00 88.94 343 GLY A C 1
ATOM 2740 O O . GLY A 1 343 ? 0.573 2.874 -18.609 1.00 88.94 343 GLY A O 1
ATOM 2741 N N . LYS A 1 344 ? 2.675 3.588 -18.304 1.00 91.12 344 LYS A N 1
ATOM 2742 C CA . LYS A 1 344 ? 3.226 3.000 -19.544 1.00 91.12 344 LYS A CA 1
ATOM 2743 C C . LYS A 1 344 ? 4.064 1.740 -19.344 1.00 91.12 344 LYS A C 1
ATOM 2745 O O . LYS A 1 344 ? 4.566 1.198 -20.328 1.00 91.12 344 LYS A O 1
ATOM 2750 N N . ILE A 1 345 ? 4.226 1.278 -18.107 1.00 91.94 345 ILE A N 1
ATOM 2751 C CA . ILE A 1 345 ? 5.001 0.075 -17.793 1.00 91.94 345 ILE A CA 1
ATOM 2752 C C . ILE A 1 345 ? 4.065 -1.117 -17.598 1.00 91.94 345 ILE A C 1
ATOM 2754 O O . ILE A 1 345 ? 3.118 -1.045 -16.819 1.00 91.94 345 ILE A O 1
ATOM 2758 N N . GLU A 1 346 ? 4.375 -2.233 -18.248 1.00 91.62 346 GLU A N 1
ATOM 2759 C CA . GLU A 1 346 ? 3.789 -3.539 -17.957 1.00 91.62 346 GLU A CA 1
ATOM 2760 C C . GLU A 1 346 ? 4.865 -4.468 -17.407 1.00 91.62 346 GLU A C 1
ATOM 2762 O O . GLU A 1 346 ? 5.913 -4.651 -18.025 1.00 91.62 346 GLU A O 1
ATOM 2767 N N . SER A 1 347 ? 4.604 -5.062 -16.245 1.00 90.81 347 SER A N 1
ATOM 2768 C CA . SER A 1 347 ? 5.554 -5.946 -15.572 1.00 90.81 347 SER A CA 1
ATOM 2769 C C . SER A 1 347 ? 5.002 -7.360 -15.486 1.00 90.81 347 SER A C 1
ATOM 2771 O O . SER A 1 347 ? 3.905 -7.592 -14.974 1.00 90.81 347 SER A O 1
ATOM 2773 N N 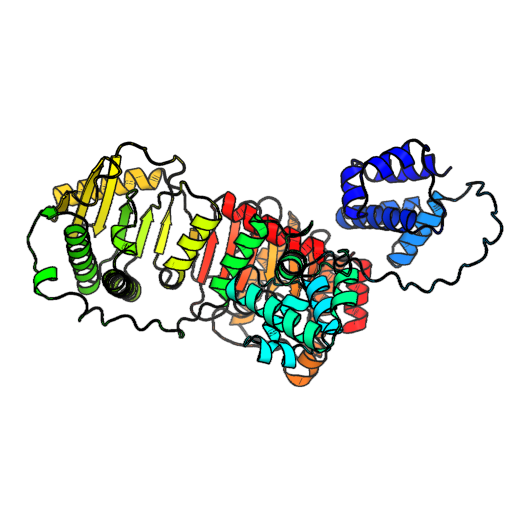. TYR A 1 348 ? 5.816 -8.310 -15.919 1.00 91.00 348 TYR A N 1
ATOM 2774 C CA . TYR A 1 348 ? 5.535 -9.738 -15.937 1.00 91.00 348 TYR A CA 1
ATOM 2775 C C . TYR A 1 348 ? 6.612 -10.487 -15.156 1.00 91.00 348 TYR A C 1
ATOM 2777 O O . TYR A 1 348 ? 7.693 -9.956 -14.907 1.00 91.00 348 TYR A O 1
ATOM 2785 N N . TYR A 1 349 ? 6.330 -11.727 -14.778 1.00 89.00 349 TYR A N 1
ATOM 2786 C CA . TYR A 1 349 ? 7.315 -12.631 -14.202 1.00 89.00 349 TYR A CA 1
ATOM 2787 C C . TYR A 1 349 ? 7.086 -14.054 -14.690 1.00 89.00 349 TYR A C 1
ATOM 2789 O O . TYR A 1 349 ? 5.951 -14.467 -14.947 1.00 89.00 349 TYR A O 1
ATOM 2797 N N . HIS A 1 350 ? 8.167 -14.817 -14.795 1.00 88.31 350 HIS A N 1
ATOM 2798 C CA . HIS A 1 350 ? 8.073 -16.231 -15.110 1.00 88.31 350 HIS A CA 1
ATOM 2799 C C . HIS A 1 350 ? 7.848 -17.041 -13.814 1.00 88.31 350 HIS A C 1
ATOM 2801 O O . HIS A 1 350 ? 8.583 -16.835 -12.849 1.00 88.31 350 HIS A O 1
ATOM 2807 N N . PRO A 1 351 ? 6.854 -17.951 -13.738 1.00 84.38 351 PRO A N 1
ATOM 2808 C CA . PRO A 1 351 ? 6.579 -18.716 -12.514 1.00 84.38 351 PRO A CA 1
ATOM 2809 C C . PRO A 1 351 ? 7.665 -19.729 -12.138 1.00 84.38 351 PRO A C 1
ATOM 2811 O O . PRO A 1 351 ? 7.741 -20.136 -10.981 1.00 84.38 351 PRO A O 1
ATOM 2814 N N . MET A 1 352 ? 8.457 -20.183 -13.113 1.00 83.12 352 MET A N 1
ATOM 2815 C CA . MET A 1 352 ? 9.615 -21.039 -12.846 1.00 83.12 352 MET A CA 1
ATOM 2816 C C . MET A 1 352 ? 10.848 -20.174 -12.570 1.00 83.12 352 MET A C 1
ATOM 2818 O O . MET A 1 352 ? 11.046 -19.205 -13.310 1.00 83.12 352 MET A O 1
ATOM 2822 N N . PRO A 1 353 ? 11.682 -20.538 -11.578 1.00 77.88 353 PRO A N 1
ATOM 2823 C CA . PRO A 1 353 ? 12.925 -19.832 -11.299 1.00 77.88 353 PRO A CA 1
ATOM 2824 C C . PRO A 1 353 ? 13.862 -19.884 -12.510 1.00 77.88 353 PRO A C 1
ATOM 2826 O O . PRO A 1 353 ? 13.837 -20.843 -13.289 1.00 77.88 353 PRO A O 1
ATOM 2829 N N . ALA A 1 354 ? 14.693 -18.853 -12.661 1.00 75.06 354 ALA A N 1
ATOM 2830 C CA . ALA A 1 354 ? 15.703 -18.822 -13.711 1.00 75.06 354 ALA A CA 1
ATOM 2831 C C . ALA A 1 354 ? 16.737 -19.949 -13.545 1.00 75.06 354 ALA A C 1
ATOM 2833 O O . ALA A 1 354 ? 16.948 -20.498 -12.460 1.00 75.06 354 ALA A O 1
ATOM 2834 N N . GLY A 1 355 ? 17.399 -20.299 -14.648 1.00 78.12 355 GLY A N 1
ATOM 2835 C CA . GLY A 1 355 ? 18.506 -21.248 -14.617 1.00 78.12 355 GLY A CA 1
ATOM 2836 C C . GLY A 1 355 ? 19.697 -20.706 -13.820 1.00 78.12 355 GLY A C 1
ATOM 2837 O O . GLY A 1 355 ? 19.933 -19.509 -13.768 1.00 78.12 355 GLY A O 1
ATOM 2838 N N . SER A 1 356 ? 20.494 -21.600 -13.230 1.00 83.25 356 SER A N 1
ATOM 2839 C CA . SER A 1 356 ? 21.661 -21.232 -12.408 1.00 83.25 356 SER A CA 1
ATOM 2840 C C . SER A 1 356 ? 23.004 -21.271 -13.148 1.00 83.25 356 SER A C 1
ATOM 2842 O O . SER A 1 356 ? 24.054 -21.124 -12.528 1.00 83.25 356 SER A O 1
ATOM 2844 N N . ARG A 1 357 ? 22.998 -21.524 -14.463 1.00 91.81 357 ARG A N 1
ATOM 2845 C CA . ARG A 1 357 ? 24.226 -21.687 -15.266 1.00 91.81 357 ARG A CA 1
ATOM 2846 C C . ARG A 1 357 ? 24.506 -20.511 -16.182 1.00 91.81 357 ARG A C 1
ATOM 2848 O O . ARG A 1 357 ? 25.655 -20.095 -16.296 1.00 91.81 357 ARG A O 1
ATOM 2855 N N . PHE A 1 358 ? 23.467 -20.019 -16.845 1.00 92.62 358 PHE A N 1
ATOM 2856 C CA . PHE A 1 358 ? 23.577 -18.962 -17.832 1.00 92.62 358 PHE A CA 1
ATOM 2857 C C . PHE A 1 358 ? 22.617 -17.838 -17.492 1.00 92.62 358 PHE A C 1
ATOM 2859 O O . PHE A 1 358 ? 21.513 -18.115 -17.028 1.00 92.62 358 PHE A O 1
ATOM 2866 N N . SER A 1 359 ? 23.046 -16.615 -17.768 1.00 92.00 359 SER A N 1
ATOM 2867 C CA . SER A 1 359 ? 22.186 -15.445 -17.860 1.00 92.00 359 SER A CA 1
ATOM 2868 C C . SER A 1 359 ? 21.938 -15.095 -19.330 1.00 92.00 359 SER A C 1
ATOM 2870 O O . SER A 1 359 ? 22.680 -15.505 -20.235 1.00 92.00 359 SER A O 1
ATOM 2872 N N . TYR A 1 360 ? 20.860 -14.364 -19.579 1.00 93.88 360 TYR A N 1
ATOM 2873 C CA . TYR A 1 360 ? 20.387 -13.917 -20.873 1.00 93.88 360 TYR A CA 1
ATOM 2874 C C . TYR A 1 360 ? 19.871 -12.477 -20.782 1.00 93.88 360 TYR A C 1
ATOM 2876 O O . TYR A 1 360 ? 19.139 -12.108 -19.866 1.00 93.88 360 TYR A O 1
ATOM 2884 N N . THR A 1 361 ? 20.252 -11.651 -21.755 1.00 95.50 361 THR A N 1
ATOM 2885 C CA . THR A 1 361 ? 19.789 -10.264 -21.909 1.00 95.50 361 THR A CA 1
ATOM 2886 C C . THR A 1 361 ? 19.122 -10.105 -23.264 1.00 95.50 361 THR A C 1
ATOM 2888 O O . THR A 1 361 ? 19.705 -10.480 -24.280 1.00 95.50 361 THR A O 1
ATOM 2891 N N . LEU A 1 362 ? 17.930 -9.513 -23.270 1.00 97.56 362 LEU A N 1
ATOM 2892 C CA . LEU A 1 362 ? 17.128 -9.222 -24.453 1.00 97.56 362 LEU A CA 1
ATOM 2893 C C . LEU A 1 362 ? 16.422 -7.876 -24.257 1.00 97.56 362 LEU A C 1
ATOM 2895 O O . LEU A 1 362 ? 15.364 -7.808 -23.632 1.00 97.56 362 LEU A O 1
ATOM 2899 N N . PHE A 1 363 ? 17.000 -6.799 -24.789 1.00 98.31 363 PHE A N 1
ATOM 2900 C CA . PHE A 1 363 ? 16.349 -5.484 -24.837 1.00 98.31 363 PHE A CA 1
ATOM 2901 C C . PHE A 1 363 ? 15.998 -5.164 -26.280 1.00 98.31 363 PHE A C 1
ATOM 2903 O O . PHE A 1 363 ? 16.890 -4.987 -27.102 1.00 98.31 363 PHE A O 1
ATOM 2910 N N . LEU A 1 364 ? 14.713 -5.125 -26.608 1.00 98.62 364 LEU A N 1
ATOM 2911 C CA . LEU A 1 364 ? 14.225 -5.060 -27.979 1.00 98.62 364 LEU A CA 1
ATOM 2912 C C . LEU A 1 364 ? 13.352 -3.819 -28.191 1.00 98.62 364 LEU A C 1
ATOM 2914 O O . LEU A 1 364 ? 12.385 -3.588 -27.470 1.00 98.62 364 LEU A O 1
ATOM 2918 N N . ASN A 1 365 ? 13.694 -3.040 -29.215 1.00 98.12 365 ASN A N 1
ATOM 2919 C CA . ASN A 1 365 ? 12.843 -2.034 -29.838 1.00 98.12 365 ASN A CA 1
ATOM 2920 C C . ASN A 1 365 ? 12.401 -2.621 -31.190 1.00 98.12 365 ASN A C 1
ATOM 2922 O O . ASN A 1 365 ? 13.223 -2.675 -32.117 1.00 98.12 365 ASN A O 1
ATOM 2926 N N . PRO A 1 366 ? 11.165 -3.143 -31.300 1.00 97.44 366 PRO A N 1
ATOM 2927 C CA . PRO A 1 366 ? 10.743 -3.933 -32.453 1.00 97.44 366 PRO A CA 1
ATOM 2928 C C . PRO A 1 366 ? 10.963 -3.223 -33.793 1.00 97.44 366 PRO A C 1
ATOM 2930 O O . PRO A 1 366 ? 10.544 -2.086 -34.000 1.00 97.44 366 PRO A O 1
ATOM 2933 N N . GLY A 1 367 ? 11.640 -3.913 -34.714 1.00 95.38 367 GLY A N 1
ATOM 2934 C CA . GLY A 1 367 ? 11.956 -3.404 -36.053 1.00 95.38 367 GLY A CA 1
ATOM 2935 C C . GLY A 1 367 ? 13.043 -2.321 -36.112 1.00 95.38 367 GLY A C 1
ATOM 2936 O O . GLY A 1 367 ? 13.327 -1.832 -37.201 1.00 95.38 367 GLY A O 1
ATOM 2937 N N . GLN A 1 368 ? 13.649 -1.945 -34.982 1.00 96.81 368 GLN A N 1
ATOM 2938 C CA . GLN A 1 368 ? 14.680 -0.903 -34.911 1.00 96.81 368 GLN A CA 1
ATOM 2939 C C . GLN A 1 368 ? 16.024 -1.454 -34.420 1.00 96.81 368 GLN A C 1
ATOM 2941 O O . GLN A 1 368 ? 17.031 -1.339 -35.117 1.00 96.81 368 GLN A O 1
ATOM 2946 N N . ALA A 1 369 ? 16.057 -2.035 -33.216 1.00 98.06 369 ALA A N 1
ATOM 2947 C CA . ALA A 1 369 ? 17.298 -2.484 -32.591 1.00 98.06 369 ALA A CA 1
ATOM 2948 C C . ALA A 1 369 ? 17.062 -3.498 -31.467 1.00 98.06 369 ALA A C 1
ATOM 2950 O O . ALA A 1 369 ? 16.010 -3.493 -30.825 1.00 98.06 369 ALA A O 1
ATOM 2951 N N . CYS A 1 370 ? 18.072 -4.317 -31.178 1.00 98.50 370 CYS A N 1
ATOM 2952 C CA . CYS A 1 370 ? 18.072 -5.230 -30.043 1.00 98.50 370 CYS A CA 1
ATOM 2953 C C . CYS A 1 370 ? 19.456 -5.350 -29.390 1.00 98.50 370 CYS A C 1
ATOM 2955 O O . CYS A 1 370 ? 20.459 -5.443 -30.094 1.00 98.50 370 CYS A O 1
ATOM 2957 N N . ILE A 1 371 ? 19.509 -5.380 -28.056 1.00 98.56 371 ILE A N 1
ATOM 2958 C CA . ILE A 1 371 ? 20.691 -5.784 -27.285 1.00 98.56 371 ILE A CA 1
ATOM 2959 C C . ILE A 1 371 ? 20.505 -7.238 -26.853 1.00 98.56 371 ILE A C 1
ATOM 2961 O O . ILE A 1 371 ? 19.541 -7.552 -26.153 1.00 98.56 371 ILE A O 1
ATOM 2965 N N . LEU A 1 372 ? 21.445 -8.098 -27.248 1.00 97.50 372 LEU A N 1
ATOM 2966 C CA . LEU A 1 372 ? 21.454 -9.530 -26.961 1.00 97.50 372 LEU A CA 1
ATOM 2967 C C . LEU A 1 372 ? 22.731 -9.947 -26.253 1.00 97.50 372 LEU A C 1
ATOM 2969 O O . LEU A 1 372 ? 23.834 -9.618 -26.702 1.00 97.50 372 LEU A O 1
ATOM 2973 N N . ALA A 1 373 ? 22.602 -10.763 -25.215 1.00 97.19 373 ALA A N 1
ATOM 2974 C CA . ALA A 1 373 ? 23.751 -11.432 -24.629 1.00 97.19 373 ALA A CA 1
ATOM 2975 C C . ALA A 1 373 ? 23.367 -12.724 -23.916 1.00 97.19 373 ALA A C 1
ATOM 2977 O O . ALA A 1 373 ? 22.245 -12.868 -23.441 1.00 97.19 373 ALA A O 1
ATOM 2978 N N . SER A 1 374 ? 24.324 -13.645 -23.830 1.00 95.81 374 SER A N 1
ATOM 2979 C CA . SER A 1 374 ? 24.254 -14.786 -22.928 1.00 95.81 374 SER A CA 1
ATOM 2980 C C . SER A 1 374 ? 25.631 -15.033 -22.341 1.00 95.81 374 SER A C 1
ATOM 2982 O O . SER A 1 374 ? 26.625 -15.047 -23.077 1.00 95.81 374 SER A O 1
ATOM 2984 N N . HIS A 1 375 ? 25.687 -15.212 -21.028 1.00 95.25 375 HIS A N 1
ATOM 2985 C CA . HIS A 1 375 ? 26.931 -15.389 -20.290 1.00 95.25 375 HIS A CA 1
ATOM 2986 C C . HIS A 1 375 ? 26.797 -16.532 -19.301 1.00 95.25 375 HIS A C 1
ATOM 2988 O O . HIS A 1 375 ? 25.695 -16.937 -18.946 1.00 95.25 375 HIS A O 1
ATOM 2994 N N . ILE A 1 376 ? 27.935 -17.050 -18.847 1.00 94.75 376 ILE A N 1
ATOM 2995 C CA . ILE A 1 376 ? 27.964 -17.872 -17.638 1.00 94.75 376 ILE A CA 1
ATOM 2996 C C . ILE A 1 376 ? 27.768 -16.918 -16.458 1.00 94.75 376 ILE A C 1
ATOM 2998 O O . ILE A 1 376 ? 28.437 -15.883 -16.403 1.00 94.75 376 ILE A O 1
ATOM 3002 N N . ILE A 1 377 ? 26.875 -17.259 -15.532 1.00 91.88 377 ILE A N 1
ATOM 3003 C CA . ILE A 1 377 ? 26.595 -16.405 -14.369 1.00 91.88 377 ILE A CA 1
ATOM 3004 C C . ILE A 1 377 ? 27.893 -16.138 -13.589 1.00 91.88 377 ILE A C 1
ATOM 3006 O O . ILE A 1 377 ? 28.640 -17.069 -13.282 1.00 91.88 377 ILE A O 1
ATOM 3010 N N . GLY A 1 378 ? 28.161 -14.867 -13.282 1.00 91.00 378 GLY A N 1
ATOM 3011 C CA . GLY A 1 378 ? 29.380 -14.386 -12.622 1.00 91.00 378 GLY A CA 1
ATOM 3012 C C . GLY A 1 378 ? 30.499 -13.955 -13.580 1.00 91.00 378 GLY A C 1
ATOM 3013 O O . GLY A 1 378 ? 31.586 -13.602 -13.126 1.00 91.00 378 GLY A O 1
ATOM 3014 N N . THR A 1 379 ? 30.270 -13.988 -14.898 1.00 93.94 379 THR A N 1
ATOM 3015 C CA . THR A 1 379 ? 31.254 -13.572 -15.921 1.00 93.94 379 THR A CA 1
ATOM 3016 C C . THR A 1 379 ? 30.827 -12.334 -16.717 1.00 93.94 379 THR A C 1
ATOM 3018 O O . THR A 1 379 ? 31.563 -11.877 -17.594 1.00 93.94 379 THR A O 1
ATOM 3021 N N . GLU A 1 380 ? 29.669 -11.754 -16.396 1.00 93.75 380 GLU A N 1
ATOM 3022 C CA . GLU A 1 380 ? 29.016 -10.668 -17.136 1.00 93.75 380 GLU A CA 1
ATOM 3023 C C . GLU A 1 380 ? 29.867 -9.395 -17.228 1.00 93.75 380 GLU A C 1
ATOM 3025 O O . GLU A 1 380 ? 29.819 -8.694 -18.243 1.00 93.75 380 GLU A O 1
ATOM 3030 N N . GLN A 1 381 ? 30.697 -9.123 -16.214 1.00 92.75 381 GLN A N 1
ATOM 3031 C CA . GLN A 1 381 ? 31.593 -7.963 -16.179 1.00 92.75 381 GLN A CA 1
ATOM 3032 C C . GLN A 1 381 ? 32.577 -7.938 -17.359 1.00 92.75 381 GLN A C 1
ATOM 3034 O O . GLN A 1 381 ? 32.931 -6.863 -17.834 1.00 92.75 381 GLN A O 1
ATOM 3039 N N . ASN A 1 382 ? 32.973 -9.113 -17.861 1.00 92.75 382 ASN A N 1
ATOM 3040 C CA . ASN A 1 382 ? 33.833 -9.280 -19.040 1.00 92.75 382 ASN A CA 1
ATOM 3041 C C . ASN A 1 382 ? 33.056 -9.859 -20.238 1.00 92.75 382 ASN A C 1
ATOM 3043 O O . ASN A 1 382 ? 33.642 -10.320 -21.220 1.00 92.75 382 ASN A O 1
ATOM 3047 N N . GLY A 1 383 ? 31.726 -9.875 -20.139 1.00 93.56 383 GLY A N 1
ATOM 3048 C CA . GLY A 1 383 ? 30.829 -10.436 -21.131 1.00 93.56 383 GLY A CA 1
ATOM 3049 C C . GLY A 1 383 ? 30.764 -9.602 -22.407 1.00 93.56 383 GLY A C 1
ATOM 3050 O O . GLY A 1 383 ? 31.120 -8.427 -22.449 1.00 93.56 383 GLY A O 1
ATOM 3051 N N . ARG A 1 384 ? 30.279 -10.218 -23.482 1.00 96.62 384 ARG A N 1
ATOM 3052 C CA . ARG A 1 384 ? 30.041 -9.555 -24.768 1.00 96.62 384 ARG A CA 1
ATOM 3053 C C . ARG A 1 384 ? 28.552 -9.348 -25.007 1.00 96.62 384 ARG A C 1
ATOM 3055 O O . ARG A 1 384 ? 27.793 -10.312 -24.922 1.00 96.62 384 ARG A O 1
ATOM 3062 N N . TYR A 1 385 ? 28.169 -8.124 -25.353 1.00 98.06 385 TYR A N 1
ATOM 3063 C CA . TYR A 1 385 ? 26.804 -7.717 -25.678 1.00 98.06 385 TYR A CA 1
ATOM 3064 C C . TYR A 1 385 ? 26.728 -7.341 -27.155 1.00 98.06 385 TYR A C 1
ATOM 3066 O O . TYR A 1 385 ? 27.555 -6.580 -27.663 1.00 98.06 385 TYR A O 1
ATOM 3074 N N . ARG A 1 386 ? 25.751 -7.903 -27.863 1.00 98.25 386 ARG A N 1
ATOM 3075 C CA . ARG A 1 386 ? 25.544 -7.690 -29.298 1.00 98.25 386 ARG A CA 1
ATOM 3076 C C . ARG A 1 386 ? 24.440 -6.666 -29.505 1.00 98.25 386 ARG A C 1
ATOM 3078 O O . ARG A 1 386 ? 23.362 -6.831 -28.948 1.00 98.25 386 ARG A O 1
ATOM 3085 N N . TYR A 1 387 ? 24.693 -5.654 -30.325 1.00 98.50 387 TYR A N 1
ATOM 3086 C CA . TYR A 1 387 ? 23.705 -4.670 -30.756 1.00 98.50 387 TYR A CA 1
ATOM 3087 C C . TYR A 1 387 ? 23.296 -4.975 -32.197 1.00 98.50 387 TYR A C 1
ATOM 3089 O O . TYR A 1 387 ? 24.078 -4.796 -33.131 1.00 98.50 387 TYR A O 1
ATOM 3097 N N . VAL A 1 388 ? 22.076 -5.468 -32.375 1.00 97.44 388 VAL A N 1
ATOM 3098 C CA . VAL A 1 388 ? 21.567 -5.984 -33.647 1.00 97.44 388 VAL A CA 1
ATOM 3099 C C . VAL A 1 388 ? 20.528 -5.038 -34.234 1.00 97.44 388 VAL A C 1
ATOM 3101 O O . VAL A 1 388 ? 19.665 -4.547 -33.514 1.00 97.44 388 VAL A O 1
ATOM 3104 N N . THR A 1 389 ? 20.588 -4.815 -35.546 1.00 97.00 389 THR A N 1
ATOM 3105 C CA . THR A 1 389 ? 19.626 -3.993 -36.308 1.00 97.00 389 THR A CA 1
ATOM 3106 C C . THR A 1 389 ? 19.090 -4.698 -37.562 1.00 97.00 389 THR A C 1
ATOM 3108 O O . THR A 1 389 ? 18.319 -4.113 -38.317 1.00 97.00 389 THR A O 1
ATOM 3111 N N . MET A 1 390 ? 19.492 -5.952 -37.809 1.00 96.62 390 MET A N 1
ATOM 3112 C CA . MET A 1 390 ? 19.088 -6.721 -38.994 1.00 96.62 390 MET A CA 1
ATOM 3113 C C . MET A 1 390 ? 17.619 -7.181 -38.867 1.00 96.62 390 MET A C 1
ATOM 3115 O O . MET A 1 390 ? 17.280 -7.783 -37.845 1.00 96.62 390 MET A O 1
ATOM 3119 N N . PRO A 1 391 ? 16.732 -6.904 -39.849 1.00 96.75 391 PRO A N 1
ATOM 3120 C CA . PRO A 1 391 ? 15.287 -7.144 -39.713 1.00 96.75 391 PRO A CA 1
ATOM 3121 C C . PRO A 1 391 ? 14.871 -8.596 -39.435 1.00 96.75 391 PRO A C 1
ATOM 3123 O O . PRO A 1 391 ? 13.910 -8.831 -38.700 1.00 96.75 391 PRO A O 1
ATOM 3126 N N . ASP A 1 392 ? 15.582 -9.562 -40.010 1.00 96.69 392 ASP A N 1
ATOM 3127 C CA . ASP A 1 392 ? 15.380 -10.998 -39.801 1.00 96.69 392 ASP A CA 1
ATOM 3128 C C . ASP A 1 392 ? 15.658 -11.394 -38.344 1.00 96.69 392 ASP A C 1
ATOM 3130 O O . ASP A 1 392 ? 14.789 -11.962 -37.684 1.00 96.69 392 ASP A O 1
ATOM 3134 N N . VAL A 1 393 ? 16.804 -10.980 -37.796 1.00 96.62 393 VAL A N 1
ATOM 3135 C CA . VAL A 1 393 ? 17.160 -11.255 -36.394 1.00 96.62 393 VAL A CA 1
ATOM 3136 C C . VAL A 1 393 ? 16.229 -10.528 -35.423 1.00 96.62 393 VAL A C 1
ATOM 3138 O O . VAL A 1 393 ? 15.851 -11.079 -34.391 1.00 96.62 393 VAL A O 1
ATOM 3141 N N . LEU A 1 394 ? 15.812 -9.297 -35.737 1.00 98.06 394 LEU A N 1
ATOM 3142 C CA . LEU A 1 394 ? 14.843 -8.570 -34.909 1.00 98.06 394 LEU A CA 1
ATOM 3143 C C . LEU A 1 394 ? 13.478 -9.273 -34.860 1.00 98.06 394 LEU A C 1
ATOM 3145 O O . LEU A 1 394 ? 12.812 -9.229 -33.824 1.00 98.06 394 LEU A O 1
ATOM 3149 N N . SER A 1 395 ? 13.075 -9.927 -35.952 1.00 97.50 395 SER A N 1
ATOM 3150 C CA . SER A 1 395 ? 11.834 -10.708 -36.010 1.00 97.50 395 SER A CA 1
ATOM 3151 C C . SER A 1 395 ? 11.931 -11.967 -35.141 1.00 97.50 395 SER A C 1
ATOM 3153 O O . SER A 1 395 ? 11.037 -12.216 -34.335 1.00 97.50 395 SER A O 1
ATOM 3155 N N . GLU A 1 396 ? 13.056 -12.685 -35.198 1.00 97.25 396 GLU A N 1
ATOM 3156 C CA . GLU A 1 396 ? 13.338 -13.834 -34.319 1.00 97.25 396 GLU A CA 1
ATOM 3157 C C . GLU A 1 396 ? 13.363 -13.434 -32.831 1.00 97.25 396 GLU A C 1
ATOM 3159 O O . GLU A 1 396 ? 12.792 -14.113 -31.974 1.00 97.25 396 GLU A O 1
ATOM 3164 N N . CYS A 1 397 ? 13.972 -12.289 -32.506 1.00 97.75 397 CYS A N 1
ATOM 3165 C CA . CYS A 1 397 ? 13.994 -11.758 -31.141 1.00 97.75 397 CYS A CA 1
ATOM 3166 C C . CYS A 1 397 ? 12.584 -11.449 -30.625 1.00 97.75 397 CYS A C 1
ATOM 3168 O O . CYS A 1 397 ? 12.279 -11.696 -29.456 1.00 97.75 397 CYS A O 1
ATOM 3170 N N . LEU A 1 398 ? 11.718 -10.914 -31.490 1.00 97.94 398 LEU A N 1
ATOM 3171 C CA . LEU A 1 398 ? 10.328 -10.621 -31.155 1.00 97.94 398 LEU A CA 1
ATOM 3172 C C . LEU A 1 398 ? 9.531 -11.904 -30.893 1.00 97.94 398 LEU A C 1
ATOM 3174 O O . LEU A 1 398 ? 8.789 -11.968 -29.912 1.00 97.94 398 LEU A O 1
ATOM 3178 N N . GLU A 1 399 ? 9.693 -12.926 -31.734 1.00 97.44 399 GLU A N 1
ATOM 3179 C CA . GLU A 1 399 ? 9.084 -14.247 -31.531 1.00 97.44 399 GLU A CA 1
ATOM 3180 C C . GLU A 1 399 ? 9.580 -14.904 -30.238 1.00 97.44 399 GLU A C 1
ATOM 3182 O O . GLU A 1 399 ? 8.777 -15.433 -29.464 1.00 97.44 399 GLU A O 1
ATOM 3187 N N . THR A 1 400 ? 10.877 -14.786 -29.947 1.00 95.94 400 THR A N 1
ATOM 3188 C CA . THR A 1 400 ? 11.488 -15.277 -28.705 1.00 95.94 400 THR A CA 1
ATOM 3189 C C . THR A 1 400 ? 10.879 -14.596 -27.478 1.00 95.94 400 THR A C 1
ATOM 3191 O O . THR A 1 400 ? 10.447 -15.277 -26.545 1.00 95.94 400 THR A O 1
ATOM 3194 N N . PHE A 1 401 ? 10.779 -13.260 -27.479 1.00 96.69 401 PHE A N 1
ATOM 3195 C CA . PHE A 1 401 ? 10.165 -12.518 -26.374 1.00 96.69 401 PHE A CA 1
ATOM 3196 C C . PHE A 1 401 ? 8.696 -12.912 -26.175 1.00 96.69 401 PHE A C 1
ATOM 3198 O O . PHE A 1 401 ? 8.268 -13.144 -25.047 1.00 96.69 401 PHE A O 1
ATOM 3205 N N . ARG A 1 402 ? 7.920 -13.018 -27.263 1.00 96.19 402 ARG A N 1
ATOM 3206 C CA . ARG A 1 402 ? 6.500 -13.402 -27.210 1.00 96.19 402 ARG A CA 1
ATOM 3207 C C . ARG A 1 402 ? 6.313 -14.806 -26.643 1.00 96.19 402 ARG A C 1
ATOM 3209 O O . ARG A 1 402 ? 5.511 -14.976 -25.731 1.00 96.19 402 ARG A O 1
ATOM 3216 N N . SER A 1 403 ? 7.116 -15.765 -27.100 1.00 95.62 403 SER A N 1
ATOM 3217 C CA . SER A 1 403 ? 7.083 -17.152 -26.617 1.00 95.62 403 SER A CA 1
ATOM 3218 C C . SER A 1 403 ? 7.389 -17.256 -25.118 1.00 95.62 403 SER A C 1
ATOM 3220 O O . SER A 1 403 ? 6.788 -18.061 -24.405 1.00 95.62 403 SER A O 1
ATOM 3222 N N . LEU A 1 404 ? 8.311 -16.427 -24.615 1.00 93.75 404 LEU A N 1
ATOM 3223 C CA . LEU A 1 404 ? 8.575 -16.322 -23.180 1.00 93.75 404 LEU A CA 1
ATOM 3224 C C . LEU A 1 404 ? 7.405 -15.651 -22.445 1.00 93.75 404 LEU A C 1
ATOM 3226 O O . LEU A 1 404 ? 6.978 -16.119 -21.390 1.00 93.75 404 LEU A O 1
ATOM 3230 N N . SER A 1 405 ? 6.864 -14.570 -23.007 1.00 93.75 405 SER A N 1
ATOM 3231 C CA . SER A 1 405 ? 5.773 -13.805 -22.403 1.00 93.75 405 SER A CA 1
ATOM 3232 C C . SER A 1 405 ? 4.483 -14.616 -22.253 1.00 93.75 405 SER A C 1
ATOM 3234 O O . SER A 1 405 ? 3.777 -14.419 -21.267 1.00 93.75 405 SER A O 1
ATOM 3236 N N . GLU A 1 406 ? 4.182 -15.535 -23.174 1.00 94.75 406 GLU A N 1
ATOM 3237 C CA . GLU A 1 406 ? 3.024 -16.446 -23.096 1.00 94.75 406 GLU A CA 1
ATOM 3238 C C . GLU A 1 406 ? 3.068 -17.377 -21.874 1.00 94.75 406 GLU A C 1
ATOM 3240 O O . GLU A 1 406 ? 2.032 -17.829 -21.388 1.00 94.75 406 GLU A O 1
ATOM 3245 N N . GLN A 1 407 ? 4.265 -17.641 -21.349 1.00 93.25 407 GLN A N 1
ATOM 3246 C CA . GLN A 1 407 ? 4.484 -18.469 -20.161 1.00 93.25 407 GLN A CA 1
ATOM 3247 C C . GLN A 1 407 ? 4.586 -17.637 -18.874 1.00 93.25 407 GLN A C 1
ATOM 3249 O O . GLN A 1 407 ? 4.637 -18.185 -17.768 1.00 93.25 407 GLN A O 1
ATOM 3254 N N . CYS A 1 408 ? 4.611 -16.309 -18.996 1.00 92.69 408 CYS A N 1
ATOM 3255 C CA . CYS A 1 408 ? 4.706 -15.399 -17.867 1.00 92.69 408 CYS A CA 1
ATOM 3256 C C . CYS A 1 408 ? 3.332 -15.080 -17.268 1.00 92.69 408 CYS A C 1
ATOM 3258 O O . CYS A 1 408 ? 2.281 -15.220 -17.890 1.00 92.69 408 CYS A O 1
ATOM 3260 N N . ARG A 1 409 ? 3.347 -14.603 -16.024 1.00 90.38 409 ARG A N 1
ATOM 3261 C CA . ARG A 1 409 ? 2.183 -14.042 -15.339 1.00 90.38 409 ARG A CA 1
ATOM 3262 C C . ARG A 1 409 ? 2.393 -12.547 -15.109 1.00 90.38 409 ARG A C 1
ATOM 3264 O O . ARG A 1 409 ? 3.532 -12.133 -14.888 1.00 90.38 409 ARG A O 1
ATOM 3271 N N . PRO A 1 410 ? 1.332 -11.725 -15.126 1.00 89.06 410 PRO A N 1
ATOM 3272 C CA . PRO A 1 410 ? 1.435 -10.338 -14.694 1.00 89.06 410 PRO A CA 1
ATOM 3273 C C . PRO A 1 410 ? 1.958 -10.267 -13.254 1.00 89.06 410 PRO A C 1
ATOM 3275 O O . PRO A 1 410 ? 1.456 -10.963 -12.368 1.00 89.06 410 PRO A O 1
ATOM 3278 N N . LEU A 1 411 ? 2.975 -9.437 -13.025 1.00 86.19 411 LEU A N 1
ATOM 3279 C CA . LEU A 1 411 ? 3.418 -9.063 -11.680 1.00 86.19 411 LEU A CA 1
ATOM 3280 C C . LEU A 1 411 ? 2.464 -8.018 -11.095 1.00 86.19 411 LEU A C 1
ATOM 3282 O O . LEU A 1 411 ? 2.072 -8.092 -9.929 1.00 86.19 411 LEU A O 1
ATOM 3286 N N . MET A 1 412 ? 2.097 -7.052 -11.937 1.00 88.88 412 MET A N 1
ATOM 3287 C CA . MET A 1 412 ? 1.137 -6.006 -11.635 1.00 88.88 412 MET A CA 1
ATOM 3288 C C . MET A 1 412 ? 0.398 -5.572 -12.903 1.00 88.88 412 MET A C 1
ATOM 3290 O O . MET A 1 412 ? 0.925 -5.697 -14.009 1.00 88.88 412 MET A O 1
ATOM 3294 N N . GLN A 1 413 ? -0.804 -5.033 -12.739 1.00 88.81 413 GLN A N 1
ATOM 3295 C CA . GLN A 1 413 ? -1.604 -4.441 -13.807 1.00 88.81 413 GLN A CA 1
ATOM 3296 C C . GLN A 1 413 ? -1.857 -2.975 -13.480 1.00 88.81 413 GLN A C 1
ATOM 3298 O O . GLN A 1 413 ? -2.349 -2.664 -12.397 1.00 88.81 413 GLN A O 1
ATOM 3303 N N . ILE A 1 414 ? -1.516 -2.084 -14.408 1.00 89.75 414 ILE A N 1
ATOM 3304 C CA . ILE A 1 414 ? -1.636 -0.639 -14.215 1.00 89.75 414 ILE A CA 1
ATOM 3305 C C . ILE A 1 414 ? -2.807 -0.122 -15.045 1.00 89.75 414 ILE A C 1
ATOM 3307 O O . ILE A 1 414 ? -2.922 -0.433 -16.228 1.00 89.75 414 ILE A O 1
ATOM 3311 N N . THR A 1 415 ? -3.687 0.654 -14.418 1.00 86.19 415 THR A N 1
ATOM 3312 C CA . THR A 1 415 ? -4.870 1.239 -15.058 1.00 86.19 415 THR A CA 1
ATOM 3313 C C . THR A 1 415 ? -5.061 2.686 -14.614 1.00 86.19 415 THR A C 1
ATOM 3315 O O . THR A 1 415 ? -4.703 3.060 -13.501 1.00 86.19 415 THR A O 1
ATOM 3318 N N . GLU A 1 416 ? -5.638 3.514 -15.482 1.00 82.12 416 GLU A N 1
ATOM 3319 C CA . GLU A 1 416 ? -5.949 4.924 -15.179 1.00 82.12 416 GLU A CA 1
ATOM 3320 C C . GLU A 1 416 ? -7.359 5.088 -14.577 1.00 82.12 416 GLU A C 1
ATOM 3322 O O . GLU A 1 416 ? -7.740 6.160 -14.113 1.00 82.12 416 GLU A O 1
ATOM 3327 N N . HIS A 1 417 ? -8.156 4.018 -14.548 1.00 77.94 417 HIS A N 1
ATOM 3328 C CA . HIS A 1 417 ? -9.544 4.049 -14.100 1.00 77.94 417 HIS A CA 1
ATOM 3329 C C . HIS A 1 417 ? -9.739 3.240 -12.828 1.00 77.94 417 HIS A C 1
ATOM 3331 O O . HIS A 1 417 ? -9.164 2.169 -12.665 1.00 77.94 417 HIS A O 1
ATOM 3337 N N . TYR A 1 418 ? -10.634 3.710 -11.960 1.00 79.44 418 TYR A N 1
ATOM 3338 C CA . TYR A 1 418 ? -11.107 2.889 -10.853 1.00 79.44 418 TYR A CA 1
ATOM 3339 C C . TYR A 1 418 ? -11.768 1.607 -11.383 1.00 79.44 418 TYR A C 1
ATOM 3341 O O . TYR A 1 418 ? -12.726 1.655 -12.168 1.00 79.44 418 TYR A O 1
ATOM 3349 N N . SER A 1 419 ? -11.263 0.469 -10.918 1.00 82.81 419 SER A N 1
ATOM 3350 C CA . SER A 1 419 ? -11.833 -0.860 -11.113 1.00 82.81 419 SER A CA 1
ATOM 3351 C C . SER A 1 419 ? -11.661 -1.663 -9.836 1.00 82.81 419 SER A C 1
ATOM 3353 O O . SER A 1 419 ? -10.630 -1.546 -9.181 1.00 82.81 419 SER A O 1
ATOM 3355 N N . VAL A 1 420 ? -12.639 -2.502 -9.513 1.00 85.19 420 VAL A N 1
ATOM 3356 C CA . VAL A 1 420 ? -12.550 -3.443 -8.391 1.00 85.19 420 VAL A CA 1
ATOM 3357 C C . VAL A 1 420 ? -11.990 -4.769 -8.914 1.00 85.19 420 VAL A C 1
ATOM 3359 O O . VAL A 1 420 ? -12.416 -5.198 -9.994 1.00 85.19 420 VAL A O 1
ATOM 3362 N N . PRO A 1 421 ? -11.056 -5.428 -8.204 1.00 83.88 421 PRO A N 1
ATOM 3363 C CA . PRO A 1 421 ? -10.494 -6.680 -8.675 1.00 83.88 421 PRO A CA 1
ATOM 3364 C C . PRO A 1 421 ? -11.535 -7.800 -8.574 1.00 83.88 421 PRO A C 1
ATOM 3366 O O . PRO A 1 421 ? -12.466 -7.754 -7.766 1.00 83.88 421 PRO A O 1
ATOM 3369 N N . ALA A 1 422 ? -11.394 -8.823 -9.416 1.00 79.81 422 ALA A N 1
ATOM 3370 C CA . ALA A 1 422 ? -12.247 -10.000 -9.337 1.00 79.81 422 ALA A CA 1
ATOM 3371 C C . ALA A 1 422 ? -11.865 -10.820 -8.095 1.00 79.81 422 ALA A C 1
ATOM 3373 O O . ALA A 1 422 ? -10.805 -11.437 -8.066 1.00 79.81 422 ALA A O 1
ATOM 3374 N N . CYS A 1 423 ? -12.734 -10.834 -7.087 1.00 81.00 423 CYS A N 1
ATOM 3375 C CA . CYS A 1 423 ? -12.499 -11.528 -5.822 1.00 81.00 423 CYS A CA 1
ATOM 3376 C C . CYS A 1 423 ? -13.515 -12.658 -5.635 1.00 81.00 423 CYS A C 1
ATOM 3378 O O . CYS A 1 423 ? -14.674 -12.523 -6.036 1.00 81.00 423 CYS A O 1
ATOM 3380 N N . SER A 1 424 ? -13.101 -13.777 -5.030 1.00 78.50 424 SER A N 1
ATOM 3381 C CA . SER A 1 424 ? -13.965 -14.960 -4.872 1.00 78.50 424 SER A CA 1
ATOM 3382 C C . SER A 1 424 ? -14.575 -15.119 -3.470 1.00 78.50 424 SER A C 1
ATOM 3384 O O . SER A 1 424 ? -15.695 -15.622 -3.352 1.00 78.50 424 SER A O 1
ATOM 3386 N N . LYS A 1 425 ? -13.893 -14.652 -2.414 1.00 79.50 425 LYS A N 1
ATOM 3387 C CA . LYS A 1 425 ? -14.256 -14.934 -1.007 1.00 79.50 425 LYS A CA 1
ATOM 3388 C C . LYS A 1 425 ? -14.652 -13.722 -0.161 1.00 79.50 425 LYS A C 1
ATOM 3390 O O . LYS A 1 425 ? -15.268 -13.897 0.887 1.00 79.50 425 LYS A O 1
ATOM 3395 N N . GLY A 1 426 ? -14.310 -12.513 -0.588 1.00 89.50 426 GLY A N 1
ATOM 3396 C CA . GLY A 1 426 ? -14.503 -11.294 0.194 1.00 89.50 426 GLY A CA 1
ATOM 3397 C C . GLY A 1 426 ? -13.586 -10.181 -0.282 1.00 89.50 426 GLY A C 1
ATOM 3398 O O . GLY A 1 426 ? -12.598 -10.446 -0.966 1.00 89.50 426 GLY A O 1
ATOM 3399 N N . LEU A 1 427 ? -13.916 -8.948 0.088 1.00 95.38 427 LEU A N 1
ATOM 3400 C CA . LEU A 1 427 ? -13.136 -7.765 -0.257 1.00 95.38 427 LEU A CA 1
ATOM 3401 C C . LEU A 1 427 ? -12.987 -6.879 0.979 1.00 95.38 427 LEU A C 1
ATOM 3403 O O . LEU A 1 427 ? -13.957 -6.619 1.687 1.00 95.38 427 LEU A O 1
ATOM 3407 N N . THR A 1 428 ? -11.768 -6.419 1.236 1.00 97.38 428 THR A N 1
ATOM 3408 C CA . THR A 1 428 ? -11.494 -5.365 2.215 1.00 97.38 428 THR A CA 1
ATOM 3409 C C . THR A 1 428 ? -11.103 -4.102 1.475 1.00 97.38 428 THR A C 1
ATOM 3411 O O . THR A 1 428 ? -10.136 -4.107 0.717 1.00 97.38 428 THR A O 1
ATOM 3414 N N . ALA A 1 429 ? -11.839 -3.027 1.709 1.00 96.88 429 ALA A N 1
ATOM 3415 C CA . ALA A 1 429 ? -11.526 -1.704 1.213 1.00 96.88 429 ALA A CA 1
ATOM 3416 C C . ALA A 1 429 ? -11.016 -0.823 2.356 1.00 96.88 429 ALA A C 1
ATOM 3418 O O . ALA A 1 429 ? -11.622 -0.777 3.426 1.00 96.88 429 ALA A O 1
ATOM 3419 N N . ILE A 1 430 ? -9.901 -0.130 2.138 1.00 97.12 430 ILE A N 1
ATOM 3420 C CA . ILE A 1 430 ? -9.336 0.842 3.078 1.00 97.12 430 ILE A CA 1
ATOM 3421 C C . ILE A 1 430 ? -9.305 2.188 2.362 1.00 97.12 430 ILE A C 1
ATOM 3423 O O . ILE A 1 430 ? -8.577 2.343 1.380 1.00 97.12 430 ILE A O 1
ATOM 3427 N N . PHE A 1 431 ? -10.096 3.146 2.843 1.00 95.06 431 PHE A N 1
ATOM 3428 C CA . PHE A 1 431 ? -10.249 4.455 2.205 1.00 95.06 431 PHE A CA 1
ATOM 3429 C C . PHE A 1 431 ? -9.814 5.602 3.129 1.00 95.06 431 PHE A C 1
ATOM 3431 O O . PHE A 1 431 ? -9.875 5.467 4.355 1.00 95.06 431 PHE A O 1
ATOM 3438 N N . PRO A 1 432 ? -9.403 6.754 2.563 1.00 92.44 432 PRO A N 1
ATOM 3439 C CA . PRO A 1 432 ? -9.028 7.936 3.338 1.00 92.44 432 PRO A CA 1
ATOM 3440 C C . PRO A 1 432 ? -10.220 8.673 3.965 1.00 92.44 432 PRO A C 1
ATOM 3442 O O . PRO A 1 432 ? -10.026 9.538 4.813 1.00 92.44 432 PRO A O 1
ATOM 3445 N N . SER A 1 433 ? -11.447 8.369 3.545 1.00 92.19 433 SER A N 1
ATOM 3446 C CA . SER A 1 433 ? -12.690 8.955 4.055 1.00 92.19 433 SER A CA 1
ATOM 3447 C C . SER A 1 433 ? -13.888 8.061 3.706 1.00 92.19 433 SER A C 1
ATOM 3449 O O . SER A 1 433 ? -13.707 6.989 3.127 1.00 92.19 433 SER A O 1
ATOM 3451 N N . LEU A 1 434 ? -15.108 8.469 4.083 1.00 94.44 434 LEU A N 1
ATOM 3452 C CA . LEU A 1 434 ? -16.332 7.707 3.795 1.00 94.44 434 LEU A CA 1
ATOM 3453 C C . LEU A 1 434 ? -16.486 7.441 2.289 1.00 94.44 434 LEU A C 1
ATOM 3455 O O . LEU A 1 434 ? -16.361 8.373 1.485 1.00 94.44 434 LEU A O 1
ATOM 3459 N N . SER A 1 435 ? -16.794 6.194 1.911 1.00 92.94 435 SER A N 1
ATOM 3460 C CA . SER A 1 435 ? -16.796 5.803 0.502 1.00 92.94 435 SER A CA 1
ATOM 3461 C C . SER A 1 435 ? -17.969 6.371 -0.284 1.00 92.94 435 SER A C 1
ATOM 3463 O O . SER A 1 435 ? -19.103 6.475 0.179 1.00 92.94 435 SER A O 1
ATOM 3465 N N . LEU A 1 436 ? -17.713 6.675 -1.550 1.00 91.81 436 LEU A N 1
ATOM 3466 C CA . LEU A 1 436 ? -18.748 7.078 -2.483 1.00 91.81 436 LEU A CA 1
ATOM 3467 C C . LEU A 1 436 ? -19.788 5.962 -2.670 1.00 91.81 436 LEU A C 1
ATOM 3469 O O . LEU A 1 436 ? -20.971 6.245 -2.777 1.00 91.81 436 LEU A O 1
ATOM 3473 N N . SER A 1 437 ? -19.384 4.689 -2.641 1.00 93.06 437 SER A N 1
ATOM 3474 C CA . SER A 1 437 ? -20.294 3.544 -2.798 1.00 93.06 437 SER A CA 1
ATOM 3475 C C . SER A 1 437 ? -21.338 3.391 -1.690 1.00 93.06 437 SER A C 1
ATOM 3477 O O . SER A 1 437 ? -22.367 2.761 -1.931 1.00 93.06 437 SER A O 1
ATOM 3479 N N . THR A 1 438 ? -21.098 3.931 -0.493 1.00 95.69 438 THR A N 1
ATOM 3480 C CA . THR A 1 438 ? -22.054 3.891 0.627 1.00 95.69 438 THR A CA 1
ATOM 3481 C C . THR A 1 438 ? -22.826 5.188 0.814 1.00 95.69 438 THR A C 1
ATOM 3483 O O . THR A 1 438 ? -23.702 5.253 1.675 1.00 95.69 438 THR A O 1
ATOM 3486 N N . MET A 1 439 ? -22.533 6.210 0.011 1.00 94.81 439 MET A N 1
ATOM 3487 C CA . MET A 1 439 ? -23.225 7.490 0.070 1.00 94.81 439 MET A CA 1
ATOM 3488 C C . MET A 1 439 ? -24.708 7.326 -0.315 1.00 94.81 439 MET A C 1
ATOM 3490 O O . MET A 1 439 ? -25.004 6.580 -1.255 1.00 94.81 439 MET A O 1
ATOM 3494 N N . PRO A 1 440 ? -25.645 8.024 0.356 1.00 94.44 440 PRO A N 1
ATOM 3495 C CA . PRO A 1 440 ? -27.030 8.110 -0.102 1.00 94.44 440 PRO A CA 1
ATOM 3496 C C . PRO A 1 440 ? -27.122 8.711 -1.511 1.00 94.44 440 PRO A C 1
ATOM 3498 O O . PRO A 1 440 ? -26.437 9.688 -1.806 1.00 94.44 440 PRO A O 1
ATOM 3501 N N . GLU A 1 441 ? -28.022 8.187 -2.346 1.00 91.50 441 GLU A N 1
ATOM 3502 C CA . GLU A 1 441 ? -28.253 8.679 -3.716 1.00 91.50 441 GLU A CA 1
ATOM 3503 C C . GLU A 1 441 ? -28.563 10.179 -3.747 1.00 91.50 441 GLU A C 1
ATOM 3505 O O . GLU A 1 441 ? -27.914 10.931 -4.468 1.00 91.50 441 GLU A O 1
ATOM 3510 N N . SER A 1 442 ? -29.463 10.632 -2.869 1.00 91.19 442 SER A N 1
ATOM 3511 C CA . SER A 1 442 ? -29.841 12.045 -2.762 1.00 91.19 442 SER A CA 1
ATOM 3512 C C . SER A 1 442 ? -28.643 12.959 -2.496 1.00 91.19 442 SER A C 1
ATOM 3514 O O . SER A 1 442 ? -28.597 14.081 -2.988 1.00 91.19 442 SER A O 1
ATOM 3516 N N . LEU A 1 443 ? -27.659 12.478 -1.729 1.00 91.69 443 LEU A N 1
ATOM 3517 C CA . LEU A 1 443 ? -26.461 13.246 -1.403 1.00 91.69 443 LEU A CA 1
ATOM 3518 C C . LEU A 1 443 ? -25.462 13.260 -2.570 1.00 91.69 443 LEU A C 1
ATOM 3520 O O . LEU A 1 443 ? -24.793 14.268 -2.796 1.00 91.69 443 LEU A O 1
ATOM 3524 N N . ALA A 1 444 ? -25.382 12.171 -3.340 1.00 89.38 444 ALA A N 1
ATOM 3525 C CA . ALA A 1 444 ? -24.569 12.114 -4.553 1.00 89.38 444 ALA A CA 1
ATOM 3526 C C . ALA A 1 444 ? -25.104 13.054 -5.648 1.00 89.38 444 ALA A C 1
ATOM 3528 O O . ALA A 1 444 ? -24.317 13.707 -6.337 1.00 89.38 444 ALA A O 1
ATOM 3529 N N . GLU A 1 445 ? -26.430 13.152 -5.782 1.00 86.88 445 GLU A N 1
ATOM 3530 C CA . GLU A 1 445 ? -27.092 14.094 -6.692 1.00 86.88 445 GLU A CA 1
ATOM 3531 C C . GLU A 1 445 ? -26.874 15.554 -6.272 1.00 86.88 445 GLU A C 1
ATOM 3533 O O . GLU A 1 445 ? -26.609 16.405 -7.123 1.00 86.88 445 GLU A O 1
ATOM 3538 N N . GLU A 1 446 ? -26.925 15.834 -4.965 1.00 87.12 446 GLU A N 1
ATOM 3539 C CA . GLU A 1 446 ? -26.707 17.169 -4.398 1.00 87.12 446 GLU A CA 1
ATOM 3540 C C . GLU A 1 446 ? -25.265 17.672 -4.600 1.00 87.12 446 GLU A C 1
ATOM 3542 O O . GLU A 1 446 ? -25.061 18.815 -5.007 1.00 87.12 446 GLU A O 1
ATOM 3547 N N . LEU A 1 447 ? -24.255 16.837 -4.320 1.00 82.56 447 LEU A N 1
ATOM 3548 C CA . LEU A 1 447 ? -22.871 17.298 -4.142 1.00 82.56 447 LEU A CA 1
ATOM 3549 C C . LEU A 1 447 ? -22.055 17.517 -5.424 1.00 82.56 447 LEU A C 1
ATOM 3551 O O . LEU A 1 447 ? -21.121 18.317 -5.401 1.00 82.56 447 LEU A O 1
ATOM 3555 N N . GLY A 1 448 ? -22.317 16.799 -6.521 1.00 67.81 448 GLY A N 1
ATOM 3556 C CA . GLY A 1 448 ? -21.336 16.741 -7.622 1.00 67.81 448 GLY A CA 1
ATOM 3557 C C . GLY A 1 448 ? -21.893 16.658 -9.035 1.00 67.81 448 GLY A C 1
ATOM 3558 O O . GLY A 1 448 ? -21.157 16.309 -9.966 1.00 67.81 448 GLY A O 1
ATOM 3559 N N . GLY A 1 449 ? -23.175 16.980 -9.214 1.00 70.38 449 GLY A N 1
ATOM 3560 C CA . GLY A 1 449 ? -23.818 16.994 -10.525 1.00 70.38 449 GLY A CA 1
ATOM 3561 C C . GLY A 1 449 ? -23.676 15.664 -11.282 1.00 70.38 449 GLY A C 1
ATOM 3562 O O . GLY A 1 449 ? -23.499 14.595 -10.701 1.00 70.38 449 GLY A O 1
ATOM 3563 N N . SER A 1 450 ? -23.740 15.710 -12.617 1.00 72.44 450 SER A N 1
ATOM 3564 C CA . SER A 1 450 ? -23.834 14.483 -13.428 1.00 72.44 450 SER A CA 1
ATOM 3565 C C . SER A 1 450 ? -22.584 13.584 -13.422 1.00 72.44 450 SER A C 1
ATOM 3567 O O . SER A 1 450 ? -22.710 12.397 -13.720 1.00 72.44 450 SER A O 1
ATOM 3569 N N . SER A 1 451 ? -21.391 14.108 -13.107 1.00 80.06 451 SER A N 1
ATOM 3570 C CA . SER A 1 451 ? -20.143 13.320 -13.094 1.00 80.06 451 SER A CA 1
ATOM 3571 C C . SER A 1 451 ? -20.033 12.467 -11.828 1.00 80.06 451 SER A C 1
ATOM 3573 O O . SER A 1 451 ? -19.901 11.245 -11.920 1.00 80.06 451 SER A O 1
ATOM 3575 N N . LEU A 1 452 ? -20.192 13.090 -10.649 1.00 83.75 452 LEU A N 1
ATOM 3576 C CA . LEU A 1 452 ? -20.190 12.388 -9.362 1.00 83.75 452 LEU A CA 1
ATOM 3577 C C . LEU A 1 452 ? -21.303 11.341 -9.311 1.00 83.75 452 LEU A C 1
ATOM 3579 O O . LEU A 1 452 ? -21.042 10.209 -8.924 1.00 83.75 452 LEU A O 1
ATOM 3583 N N . ALA A 1 453 ? -22.516 11.686 -9.758 1.00 86.44 453 ALA A N 1
ATOM 3584 C CA . ALA A 1 453 ? -23.648 10.762 -9.759 1.00 86.44 453 ALA A CA 1
ATOM 3585 C C . ALA A 1 453 ? -23.389 9.511 -10.623 1.00 86.44 453 ALA A C 1
ATOM 3587 O O . ALA A 1 453 ? -23.724 8.395 -10.225 1.00 86.44 453 ALA A O 1
ATOM 3588 N N . LYS A 1 454 ? -22.734 9.663 -11.785 1.00 87.56 454 LYS A N 1
ATOM 3589 C CA . LYS A 1 454 ? -22.336 8.522 -12.631 1.00 87.56 454 LYS A CA 1
ATOM 3590 C C . LYS A 1 454 ? -21.306 7.633 -11.942 1.00 87.56 454 LYS A C 1
ATOM 3592 O O . LYS A 1 454 ? -21.429 6.408 -11.988 1.00 87.56 454 LYS A O 1
ATOM 3597 N N . GLU A 1 455 ? -20.299 8.238 -11.317 1.00 87.38 455 GLU A N 1
ATOM 3598 C CA . GLU A 1 455 ? -19.258 7.491 -10.613 1.00 87.38 455 GLU A CA 1
ATOM 3599 C C . GLU A 1 455 ? -19.811 6.782 -9.374 1.00 87.38 455 GLU A C 1
ATOM 3601 O O . GLU A 1 455 ? -19.539 5.599 -9.158 1.00 87.38 455 GLU A O 1
ATOM 3606 N N . TRP A 1 456 ? -20.667 7.470 -8.621 1.00 91.56 456 TRP A N 1
ATOM 3607 C CA . TRP A 1 456 ? -21.433 6.912 -7.517 1.00 91.56 456 TRP A CA 1
ATOM 3608 C C . TRP A 1 456 ? -22.238 5.698 -7.968 1.00 91.56 456 TRP A C 1
ATOM 3610 O O . TRP A 1 456 ? -22.047 4.614 -7.422 1.00 91.56 456 TRP A O 1
ATOM 3620 N N . ALA A 1 457 ? -23.048 5.826 -9.024 1.00 91.75 457 ALA A N 1
ATOM 3621 C CA . ALA A 1 457 ? -23.874 4.731 -9.527 1.00 91.75 457 ALA A CA 1
ATOM 3622 C C . ALA A 1 457 ? -23.024 3.518 -9.947 1.00 91.75 457 ALA A C 1
ATOM 3624 O O . ALA A 1 457 ? -23.385 2.367 -9.682 1.00 91.75 457 ALA A O 1
ATOM 3625 N N . ARG A 1 458 ? -21.857 3.758 -10.563 1.00 90.94 458 ARG A N 1
ATOM 3626 C CA . ARG A 1 458 ? -20.901 2.708 -10.944 1.00 90.94 458 ARG A CA 1
ATOM 3627 C C . ARG A 1 458 ? -20.335 1.976 -9.724 1.00 90.94 458 ARG A C 1
ATOM 3629 O O . ARG A 1 458 ? -20.327 0.739 -9.704 1.00 90.94 458 ARG A O 1
ATOM 3636 N N . ARG A 1 459 ? -19.873 2.714 -8.710 1.00 91.81 459 ARG A N 1
ATOM 3637 C CA . ARG A 1 459 ? -19.304 2.136 -7.481 1.00 91.81 459 ARG A CA 1
ATOM 3638 C C . ARG A 1 459 ? -20.371 1.450 -6.632 1.00 91.81 459 ARG A C 1
ATOM 3640 O O . ARG A 1 459 ? -20.151 0.321 -6.202 1.00 91.81 459 ARG A O 1
ATOM 3647 N N . LYS A 1 460 ? -21.550 2.059 -6.483 1.00 94.12 460 LYS A N 1
ATOM 3648 C CA . LYS A 1 460 ? -22.707 1.499 -5.772 1.00 94.12 460 LYS A CA 1
ATOM 3649 C C . LYS A 1 460 ? -23.147 0.166 -6.373 1.00 94.12 460 LYS A C 1
ATOM 3651 O O . LYS A 1 460 ? -23.191 -0.834 -5.666 1.00 94.12 460 LYS A O 1
ATOM 3656 N N . LYS A 1 461 ? -23.327 0.106 -7.698 1.00 94.12 461 LYS A N 1
ATOM 3657 C CA . LYS A 1 461 ? -23.648 -1.144 -8.412 1.00 94.12 461 LYS A CA 1
ATOM 3658 C C . LYS A 1 461 ? -22.598 -2.236 -8.195 1.00 94.12 461 LYS A C 1
ATOM 3660 O O . LYS A 1 461 ? -22.928 -3.420 -8.191 1.00 94.12 461 LYS A O 1
ATOM 3665 N N . THR A 1 462 ? 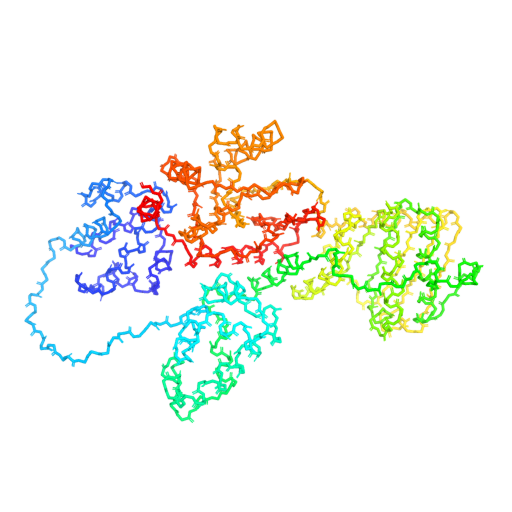-21.329 -1.854 -8.075 1.00 92.19 462 THR A N 1
ATOM 3666 C CA . THR A 1 462 ? -20.242 -2.806 -7.822 1.00 92.19 462 THR A CA 1
ATOM 3667 C C . THR A 1 462 ? -20.286 -3.319 -6.386 1.00 92.19 462 THR A C 1
ATOM 3669 O O . THR A 1 462 ? -20.219 -4.528 -6.185 1.00 92.19 462 THR A O 1
ATOM 3672 N N . LEU A 1 463 ? -20.486 -2.429 -5.409 1.00 94.31 463 LEU A N 1
ATOM 3673 C CA . LEU A 1 463 ? -20.672 -2.793 -4.006 1.00 94.31 463 LEU A CA 1
ATOM 3674 C C . LEU A 1 463 ? -21.870 -3.734 -3.821 1.00 94.31 463 LEU A C 1
ATOM 3676 O O . LEU A 1 463 ? -21.729 -4.767 -3.174 1.00 94.31 463 LEU A O 1
ATOM 3680 N N . ASP A 1 464 ? -23.017 -3.431 -4.430 1.00 94.38 464 ASP A N 1
ATOM 3681 C CA . ASP A 1 464 ? -24.231 -4.246 -4.288 1.00 94.38 464 ASP A CA 1
ATOM 3682 C C . ASP A 1 464 ? -24.010 -5.685 -4.776 1.00 94.38 464 ASP A C 1
ATOM 3684 O O . ASP A 1 464 ? -24.325 -6.638 -4.066 1.00 94.38 464 ASP A O 1
ATOM 3688 N N . LYS A 1 465 ? -23.343 -5.860 -5.925 1.00 92.88 465 LYS A N 1
ATOM 3689 C CA . LYS A 1 465 ? -22.965 -7.189 -6.441 1.00 92.88 465 LYS A CA 1
ATOM 3690 C C . LYS A 1 465 ? -22.045 -7.969 -5.501 1.00 92.88 465 LYS A C 1
ATOM 3692 O O . LYS A 1 465 ? -22.109 -9.197 -5.469 1.00 92.88 465 LYS A O 1
ATOM 3697 N N . ILE A 1 466 ? -21.155 -7.281 -4.786 1.00 93.00 466 ILE A N 1
ATOM 3698 C CA . ILE A 1 466 ? -20.267 -7.914 -3.804 1.00 93.00 466 ILE A CA 1
ATOM 3699 C C . ILE A 1 466 ? -21.098 -8.343 -2.597 1.00 93.00 466 ILE A C 1
ATOM 3701 O O . ILE A 1 466 ? -21.047 -9.507 -2.203 1.00 93.00 466 ILE A O 1
ATOM 3705 N N . LEU A 1 467 ? -21.926 -7.438 -2.068 1.00 94.50 467 LEU A N 1
ATOM 3706 C CA . LEU A 1 467 ? -22.769 -7.684 -0.899 1.00 94.50 467 LEU A CA 1
ATOM 3707 C C . LEU A 1 467 ? -23.792 -8.808 -1.109 1.00 94.50 467 LEU A C 1
ATOM 3709 O O . LEU A 1 467 ? -24.175 -9.451 -0.133 1.00 94.50 467 LEU A O 1
ATOM 3713 N N . GLU A 1 468 ? -24.191 -9.110 -2.348 1.00 92.44 468 GLU A N 1
ATOM 3714 C CA . GLU A 1 468 ? -25.032 -10.273 -2.669 1.00 92.44 468 GLU A CA 1
ATOM 3715 C C . GLU A 1 468 ? -24.374 -11.619 -2.316 1.00 92.44 468 GLU A C 1
ATOM 3717 O O . GLU A 1 468 ? -25.074 -12.582 -2.002 1.00 92.44 468 GLU A O 1
ATOM 3722 N N . LYS A 1 469 ? -23.040 -11.722 -2.396 1.00 90.38 469 LYS A N 1
ATOM 3723 C CA . LYS A 1 469 ? -22.336 -13.020 -2.373 1.00 90.38 469 LYS A CA 1
ATOM 3724 C C . LYS A 1 469 ? -21.206 -13.113 -1.358 1.00 90.38 469 LYS A C 1
ATOM 3726 O O . LYS A 1 469 ? -20.788 -14.220 -1.026 1.00 90.38 469 LYS A O 1
ATOM 3731 N N . GLN A 1 470 ? -20.664 -11.985 -0.919 1.00 92.19 470 GLN A N 1
ATOM 3732 C CA . GLN A 1 470 ? -19.366 -11.912 -0.264 1.00 92.19 470 GLN A CA 1
ATOM 3733 C C . GLN A 1 470 ? -19.369 -10.890 0.861 1.00 92.19 470 GLN A C 1
ATOM 3735 O O . GLN A 1 470 ? -20.051 -9.871 0.790 1.00 92.19 470 GLN A O 1
ATOM 3740 N N . ILE A 1 471 ? -18.549 -11.144 1.880 1.00 93.12 471 ILE A N 1
ATOM 3741 C CA . ILE A 1 471 ? -18.328 -10.180 2.956 1.00 93.12 471 ILE A CA 1
ATOM 3742 C C . ILE A 1 471 ? -17.480 -9.022 2.418 1.00 93.12 471 ILE A C 1
ATOM 3744 O O . ILE A 1 471 ? -16.419 -9.240 1.828 1.00 93.12 471 ILE A O 1
ATOM 3748 N N . TYR A 1 472 ? -17.945 -7.802 2.666 1.00 96.06 472 TYR A N 1
ATOM 3749 C CA . TYR A 1 472 ? -17.253 -6.561 2.354 1.00 96.06 472 TYR A CA 1
ATOM 3750 C C . TYR A 1 472 ? -16.877 -5.844 3.652 1.00 96.06 472 TYR A C 1
ATOM 3752 O O . TYR A 1 472 ? -17.755 -5.437 4.420 1.00 96.06 472 TYR A O 1
ATOM 3760 N N . TYR A 1 473 ? -15.575 -5.716 3.899 1.00 96.94 473 TYR A N 1
ATOM 3761 C CA . TYR A 1 473 ? -15.039 -4.912 4.992 1.00 96.94 473 TYR A CA 1
ATOM 3762 C C . TYR A 1 473 ? -14.709 -3.517 4.477 1.00 96.94 473 TYR A C 1
ATOM 3764 O O . TYR A 1 473 ? -13.913 -3.377 3.553 1.00 96.94 473 TYR A O 1
ATOM 3772 N N . GLU A 1 474 ? -15.284 -2.494 5.097 1.00 97.44 474 GLU A N 1
ATOM 3773 C CA . GLU A 1 474 ? -14.991 -1.096 4.797 1.00 97.44 474 GLU A CA 1
ATOM 3774 C C . GLU A 1 474 ? -14.269 -0.458 5.978 1.00 97.44 474 GLU A C 1
ATOM 3776 O O . GLU A 1 474 ? -14.854 -0.252 7.039 1.00 97.44 474 GLU A O 1
ATOM 3781 N N . CYS A 1 475 ? -12.987 -0.163 5.801 1.00 97.88 475 CYS A N 1
ATOM 3782 C CA . CYS A 1 475 ? -12.138 0.480 6.791 1.00 97.88 475 CYS A CA 1
ATOM 3783 C C . CYS A 1 475 ? -12.010 1.965 6.444 1.00 97.88 475 CYS A C 1
ATOM 3785 O O . CYS A 1 475 ? -11.322 2.320 5.485 1.00 97.88 475 CYS A O 1
ATOM 3787 N N . VAL A 1 476 ? -12.660 2.827 7.225 1.00 95.94 476 VAL A N 1
ATOM 3788 C CA . VAL A 1 476 ? -12.698 4.277 6.971 1.00 95.94 476 VAL A CA 1
ATOM 3789 C C . VAL A 1 476 ? -12.460 5.072 8.248 1.00 95.94 476 VAL A C 1
ATOM 3791 O O . VAL A 1 476 ? -12.977 4.693 9.303 1.00 95.94 476 VAL A O 1
ATOM 3794 N N . PRO A 1 477 ? -11.703 6.181 8.191 1.00 94.25 477 PRO A N 1
ATOM 3795 C CA . PRO A 1 477 ? -11.606 7.094 9.315 1.00 94.25 477 PRO A CA 1
ATOM 3796 C C . PRO A 1 477 ? -12.924 7.835 9.514 1.00 94.25 477 PRO A C 1
ATOM 3798 O O . PRO A 1 477 ? -13.565 8.267 8.554 1.00 94.25 477 PRO A O 1
ATOM 3801 N N . LEU A 1 478 ? -13.314 8.006 10.775 1.00 93.19 478 LEU A N 1
ATOM 3802 C CA . LEU A 1 478 ? -14.474 8.815 11.126 1.00 93.19 478 LEU A CA 1
ATOM 3803 C C . LEU A 1 478 ? -14.024 10.208 11.580 1.00 93.19 478 LEU A C 1
ATOM 3805 O O . LEU A 1 478 ? -13.288 10.328 12.561 1.00 93.19 478 LEU A O 1
ATOM 3809 N N . ALA A 1 479 ? -14.494 11.248 10.886 1.00 91.25 479 ALA A N 1
ATOM 3810 C CA . ALA A 1 479 ? -14.138 12.638 11.161 1.00 91.25 479 ALA A CA 1
ATOM 3811 C C . ALA A 1 479 ? -14.457 13.045 12.609 1.00 91.25 479 ALA A C 1
ATOM 3813 O O . ALA A 1 479 ? -15.474 12.635 13.174 1.00 91.25 479 ALA A O 1
ATOM 3814 N N . ASP A 1 480 ? -13.591 13.852 13.214 1.00 87.75 480 ASP A N 1
ATOM 3815 C CA . ASP A 1 480 ? -13.831 14.440 14.529 1.00 87.75 480 ASP A CA 1
ATOM 3816 C C . ASP A 1 480 ? -14.618 15.754 14.455 1.00 87.75 480 ASP A C 1
ATOM 3818 O O . ASP A 1 480 ? -14.842 16.323 13.383 1.00 87.75 480 ASP A O 1
ATOM 3822 N N . ASP A 1 481 ? -15.074 16.217 15.621 1.00 84.62 481 ASP A N 1
ATOM 3823 C CA . ASP A 1 481 ? -15.876 17.436 15.726 1.00 84.62 481 ASP A CA 1
ATOM 3824 C C . ASP A 1 481 ? -15.100 18.663 15.246 1.00 84.62 481 ASP A C 1
ATOM 3826 O O . ASP A 1 481 ? -15.680 19.561 14.640 1.00 84.62 481 ASP A O 1
ATOM 3830 N N . GLU A 1 482 ? -13.787 18.703 15.481 1.00 83.94 482 GLU A N 1
ATOM 3831 C CA . GLU A 1 482 ? -12.933 19.798 15.025 1.00 83.94 482 GLU A CA 1
ATOM 3832 C C . GLU A 1 482 ? -12.910 19.871 13.493 1.00 83.94 482 GLU A C 1
ATOM 3834 O O . GLU A 1 482 ? -13.152 20.934 12.914 1.00 83.94 482 GLU A O 1
ATOM 3839 N N . THR A 1 483 ? -12.714 18.735 12.822 1.00 85.31 483 THR A N 1
ATOM 3840 C CA . THR A 1 483 ? -12.729 18.640 11.360 1.00 85.31 483 THR A CA 1
ATOM 3841 C C . THR A 1 483 ? -14.086 19.049 10.800 1.00 85.31 483 THR A C 1
ATOM 3843 O O . THR A 1 483 ? -14.136 19.865 9.875 1.00 85.31 483 THR A O 1
ATOM 3846 N N . LEU A 1 484 ? -15.179 18.523 11.365 1.00 87.00 484 LEU A N 1
ATOM 3847 C CA . LEU A 1 484 ? -16.544 18.791 10.902 1.00 87.00 484 LEU A CA 1
ATOM 3848 C C . LEU A 1 484 ? -16.975 20.247 11.114 1.00 87.00 484 LEU A C 1
ATOM 3850 O O . LEU A 1 484 ? -17.690 20.782 10.270 1.00 87.00 484 LEU A O 1
ATOM 3854 N N . ASN A 1 485 ? -16.534 20.892 12.198 1.00 83.81 485 ASN A N 1
ATOM 3855 C CA . ASN A 1 485 ? -16.910 22.273 12.507 1.00 83.81 485 ASN A CA 1
ATOM 3856 C C . ASN A 1 485 ? -16.045 23.310 11.773 1.00 83.81 485 ASN A C 1
ATOM 3858 O O . ASN A 1 485 ? -16.552 24.371 11.417 1.00 83.81 485 ASN A O 1
ATOM 3862 N N . ASN A 1 486 ? -14.755 23.030 11.550 1.00 81.00 486 ASN A N 1
ATOM 3863 C CA . ASN A 1 486 ? -13.829 24.028 11.005 1.00 81.00 486 ASN A CA 1
ATOM 3864 C C . ASN A 1 486 ? -13.673 23.939 9.489 1.00 81.00 486 ASN A C 1
ATOM 3866 O O . ASN A 1 486 ? -13.655 24.959 8.805 1.00 81.00 486 ASN A O 1
ATOM 3870 N N . SER A 1 487 ? -13.485 22.726 8.966 1.00 75.44 487 SER A N 1
ATOM 3871 C CA . SER A 1 487 ? -13.011 22.546 7.590 1.00 75.44 487 SER A CA 1
ATOM 3872 C C . SER A 1 487 ? -13.911 21.661 6.732 1.00 75.44 487 SER A C 1
ATOM 3874 O O . SER A 1 487 ? -13.755 21.671 5.515 1.00 75.44 487 SER A O 1
ATOM 3876 N N . GLY A 1 488 ? -14.849 20.926 7.333 1.00 78.81 488 GLY A N 1
ATOM 3877 C CA . GLY A 1 488 ? -15.650 19.904 6.665 1.00 78.81 488 GLY A CA 1
ATOM 3878 C C . GLY A 1 488 ? -14.826 18.651 6.352 1.00 78.81 488 GLY A C 1
ATOM 3879 O O . GLY A 1 488 ? -13.654 18.730 5.972 1.00 78.81 488 GLY A O 1
ATOM 3880 N N . ALA A 1 489 ? -15.437 17.477 6.506 1.00 82.38 489 ALA A N 1
ATOM 3881 C CA . ALA A 1 489 ? -14.779 16.213 6.184 1.00 82.38 489 ALA A CA 1
ATOM 3882 C C . ALA A 1 489 ? -14.635 16.059 4.663 1.00 82.38 489 ALA A C 1
ATOM 3884 O O . ALA A 1 489 ? -15.603 16.249 3.927 1.00 82.38 489 ALA A O 1
ATOM 3885 N N . THR A 1 490 ? -13.445 15.701 4.184 1.00 84.00 490 THR A N 1
ATOM 3886 C CA . THR A 1 490 ? -13.191 15.515 2.749 1.00 84.00 490 THR A CA 1
ATOM 3887 C C . THR A 1 490 ? -13.923 14.283 2.219 1.00 84.00 490 THR A C 1
ATOM 3889 O O . THR A 1 490 ? -13.867 13.204 2.811 1.00 84.00 490 THR A O 1
ATOM 3892 N N . LEU A 1 491 ? -14.600 14.434 1.086 1.00 83.44 491 LEU A N 1
ATOM 3893 C CA . LEU A 1 491 ? -15.229 13.340 0.350 1.00 83.44 491 LEU A CA 1
ATOM 3894 C C . LEU A 1 491 ? -14.157 12.483 -0.335 1.00 83.44 491 LEU A C 1
ATOM 3896 O O . LEU A 1 491 ? -13.064 12.967 -0.623 1.00 83.44 491 LEU A O 1
ATOM 3900 N N . GLN A 1 492 ? -14.452 11.206 -0.579 1.00 77.25 492 GLN A N 1
ATOM 3901 C CA . GLN A 1 492 ? -13.566 10.323 -1.340 1.00 77.25 492 GLN A CA 1
ATOM 3902 C C . GLN A 1 492 ? -13.139 10.985 -2.663 1.00 77.25 492 GLN A C 1
ATOM 3904 O O . GLN A 1 492 ? -13.982 11.477 -3.414 1.00 77.25 492 GLN A O 1
ATOM 3909 N N . ALA A 1 493 ? -11.833 11.028 -2.941 1.00 66.50 493 ALA A N 1
ATOM 3910 C CA . ALA A 1 493 ? -11.332 11.799 -4.072 1.00 66.50 493 ALA A CA 1
ATOM 3911 C C . ALA A 1 493 ? -11.841 11.229 -5.404 1.00 66.50 493 ALA A C 1
ATOM 3913 O O . ALA A 1 493 ? -11.808 10.018 -5.646 1.00 66.50 493 ALA A O 1
ATOM 3914 N N . LEU A 1 494 ? -12.274 12.120 -6.290 1.00 68.56 494 LEU A N 1
ATOM 3915 C CA . LEU A 1 494 ? -12.591 11.778 -7.667 1.00 68.56 494 LEU A CA 1
ATOM 3916 C C . LEU A 1 494 ? -11.330 11.830 -8.535 1.00 68.56 494 LEU A C 1
ATOM 3918 O O . LEU A 1 494 ? -10.423 12.631 -8.305 1.00 68.56 494 LEU A O 1
ATOM 3922 N N . GLN A 1 495 ? -11.302 11.011 -9.589 1.00 67.50 495 GLN A N 1
ATOM 3923 C CA . GLN A 1 495 ? -10.230 11.006 -10.597 1.00 67.50 495 GLN A CA 1
ATOM 3924 C C . GLN A 1 495 ? -10.281 12.232 -11.542 1.00 67.50 495 GLN A C 1
ATOM 3926 O O . GLN A 1 495 ? -9.803 12.170 -12.671 1.00 67.50 495 GLN A O 1
ATOM 3931 N N . ASP A 1 496 ? -10.878 13.342 -11.104 1.00 67.06 496 ASP A N 1
ATOM 3932 C CA . ASP A 1 496 ? -10.927 14.637 -11.794 1.00 67.06 496 ASP A CA 1
ATOM 3933 C C . ASP A 1 496 ? -10.249 15.766 -10.986 1.00 67.06 496 ASP A C 1
ATOM 3935 O O . ASP A 1 496 ? -10.157 16.900 -11.454 1.00 67.06 496 ASP A O 1
ATOM 3939 N N . GLY A 1 497 ? -9.731 15.455 -9.788 1.00 67.19 497 GLY A N 1
ATOM 3940 C CA . GLY A 1 497 ? -9.066 16.416 -8.905 1.00 67.19 497 GLY A CA 1
ATOM 3941 C C . GLY A 1 497 ? -10.012 17.321 -8.116 1.00 67.19 497 GLY A C 1
ATOM 3942 O O . GLY A 1 497 ? -9.536 18.210 -7.406 1.00 67.19 497 GLY A O 1
ATOM 3943 N N . LEU A 1 498 ? -11.328 17.108 -8.201 1.00 72.38 498 LEU A N 1
ATOM 3944 C CA . LEU A 1 498 ? -12.303 17.861 -7.428 1.00 72.38 498 LEU A CA 1
ATOM 3945 C C . LEU A 1 498 ? -12.241 17.446 -5.951 1.00 72.38 498 LEU A C 1
ATOM 3947 O O . LEU A 1 498 ? -12.492 16.296 -5.590 1.00 72.38 498 LEU A O 1
ATOM 3951 N N . VAL A 1 499 ? -11.929 18.405 -5.079 1.00 77.56 499 VAL A N 1
ATOM 3952 C CA . VAL A 1 499 ? -11.926 18.199 -3.625 1.00 77.56 499 VAL A CA 1
ATOM 3953 C C . VAL A 1 499 ? -13.246 18.705 -3.058 1.00 77.56 499 VAL A C 1
ATOM 3955 O O . VAL A 1 499 ? -13.415 19.900 -2.819 1.00 77.56 499 VAL A O 1
ATOM 3958 N N . LEU A 1 500 ? -14.186 17.785 -2.846 1.00 84.25 500 LEU A N 1
ATOM 3959 C CA . LEU A 1 500 ? -15.464 18.068 -2.193 1.00 84.25 500 LEU A CA 1
ATOM 3960 C C . LEU A 1 500 ? -15.373 17.823 -0.687 1.00 84.25 500 LEU A C 1
ATOM 3962 O O . LEU A 1 500 ? -14.593 16.989 -0.219 1.00 84.25 500 LEU A O 1
ATOM 3966 N N . ARG A 1 501 ? -16.186 18.550 0.080 1.00 88.69 501 ARG A N 1
ATOM 3967 C CA . ARG A 1 501 ? -16.249 18.433 1.537 1.00 88.69 501 ARG A CA 1
ATOM 3968 C C . ARG A 1 501 ? -17.694 18.374 2.005 1.00 88.69 501 ARG A C 1
ATOM 3970 O O . ARG A 1 501 ? -18.535 19.095 1.480 1.00 88.69 501 ARG A O 1
ATOM 3977 N N . TYR A 1 502 ? -17.953 17.536 2.999 1.00 90.00 502 TYR A N 1
ATOM 3978 C CA . TYR A 1 502 ? -19.250 17.445 3.654 1.00 90.00 502 TYR A CA 1
ATOM 3979 C C . TYR A 1 502 ? -19.463 18.620 4.611 1.00 90.00 502 TYR A C 1
ATOM 3981 O O . TYR A 1 502 ? -18.559 18.970 5.377 1.00 90.00 502 TYR A O 1
ATOM 3989 N N . THR A 1 503 ? -20.688 19.146 4.651 1.00 90.81 503 THR A N 1
ATOM 3990 C CA . THR A 1 503 ? -21.194 19.814 5.858 1.00 90.81 503 THR A CA 1
ATOM 3991 C C . THR A 1 503 ? -21.457 18.788 6.962 1.00 90.81 503 THR A C 1
ATOM 3993 O O . THR A 1 503 ? -21.497 17.576 6.720 1.00 90.81 503 THR A O 1
ATOM 3996 N N . LYS A 1 504 ? -21.681 19.256 8.192 1.00 92.00 504 LYS A N 1
ATOM 3997 C CA . LYS A 1 504 ? -22.016 18.381 9.321 1.00 92.00 504 LYS A CA 1
ATOM 3998 C C . LYS A 1 504 ? -23.293 17.574 9.061 1.00 92.00 504 LYS A C 1
ATOM 4000 O O . LYS A 1 504 ? -23.333 16.378 9.339 1.00 92.00 504 LYS A O 1
ATOM 4005 N N . GLU A 1 505 ? -24.312 18.200 8.480 1.00 92.56 505 GLU A N 1
ATOM 4006 C CA . GLU A 1 505 ? -25.605 17.581 8.172 1.00 92.56 505 GLU A CA 1
ATOM 4007 C C . GLU A 1 505 ? -25.475 16.523 7.072 1.00 92.56 505 GLU A C 1
ATOM 4009 O O . GLU A 1 505 ? -26.036 15.432 7.194 1.00 92.56 505 GLU A O 1
ATOM 4014 N N . GLN A 1 506 ? -24.698 16.820 6.028 1.00 94.25 506 GLN A N 1
ATOM 4015 C CA . GLN A 1 506 ? -24.420 15.887 4.936 1.00 94.25 506 GLN A CA 1
ATOM 4016 C C . GLN A 1 506 ? -23.600 14.686 5.424 1.00 94.25 506 GLN A C 1
ATOM 4018 O O . GLN A 1 506 ? -23.902 13.540 5.084 1.00 94.25 506 GLN A O 1
ATOM 4023 N N . TYR A 1 507 ? -22.605 14.925 6.284 1.00 95.44 507 TYR A N 1
ATOM 4024 C CA . TYR A 1 507 ? -21.836 13.858 6.917 1.00 95.44 507 TYR A CA 1
ATOM 4025 C C . TYR A 1 507 ? -22.744 12.966 7.776 1.00 95.44 507 TYR A C 1
ATOM 4027 O O . TYR A 1 507 ? -22.736 11.745 7.626 1.00 95.44 507 TYR A O 1
ATOM 4035 N N . ALA A 1 508 ? -23.607 13.563 8.605 1.00 95.50 508 ALA A N 1
ATOM 4036 C CA . ALA A 1 508 ? -24.598 12.836 9.396 1.00 95.50 508 ALA A CA 1
ATOM 4037 C C . ALA A 1 508 ? -25.570 12.021 8.519 1.00 95.50 508 ALA A C 1
ATOM 4039 O O . ALA A 1 508 ? -25.920 10.894 8.871 1.00 95.50 508 ALA A O 1
ATOM 4040 N N . ALA A 1 509 ? -25.983 12.537 7.357 1.00 96.44 509 ALA A N 1
ATOM 4041 C CA . ALA A 1 509 ? -26.812 11.795 6.404 1.00 96.44 509 ALA A CA 1
ATOM 4042 C C . ALA A 1 509 ? -26.104 10.538 5.872 1.00 96.44 509 ALA A C 1
ATOM 4044 O O . ALA A 1 509 ? -26.708 9.465 5.835 1.00 96.44 509 ALA A O 1
ATOM 4045 N N . HIS A 1 510 ? -24.813 10.632 5.549 1.00 96.88 510 HIS A N 1
ATOM 4046 C CA . HIS A 1 510 ? -24.018 9.466 5.167 1.00 96.88 510 HIS A CA 1
ATOM 4047 C C . HIS A 1 510 ? -23.874 8.473 6.336 1.00 96.88 510 HIS A C 1
ATOM 4049 O O . HIS A 1 510 ? -24.064 7.271 6.156 1.00 96.88 510 HIS A O 1
ATOM 4055 N N . ILE A 1 511 ? -23.653 8.952 7.564 1.00 97.56 511 ILE A N 1
ATOM 4056 C CA . ILE A 1 511 ? -23.597 8.086 8.755 1.00 97.56 511 ILE A CA 1
ATOM 4057 C C . ILE A 1 511 ? -24.911 7.310 8.959 1.00 97.56 511 ILE A C 1
ATOM 4059 O O . ILE A 1 511 ? -24.867 6.112 9.245 1.00 97.56 511 ILE A O 1
ATOM 4063 N N . ARG A 1 512 ? -26.084 7.926 8.738 1.00 97.75 512 ARG A N 1
ATOM 4064 C CA . ARG A 1 512 ? -27.380 7.208 8.775 1.00 97.75 512 ARG A CA 1
ATOM 4065 C C . ARG A 1 512 ? -27.445 6.076 7.747 1.00 97.75 512 ARG A C 1
ATOM 4067 O O . ARG A 1 512 ? -27.955 4.998 8.056 1.00 97.75 512 ARG A O 1
ATOM 4074 N N . GLN A 1 513 ? -26.901 6.290 6.551 1.00 97.19 513 GLN A N 1
ATOM 4075 C CA . GLN A 1 513 ? -26.839 5.255 5.519 1.00 97.19 513 GLN A CA 1
ATOM 4076 C C . GLN A 1 513 ? -25.895 4.111 5.906 1.00 97.19 513 GLN A C 1
ATOM 4078 O O . GLN A 1 513 ? -26.234 2.948 5.709 1.00 97.19 513 GLN A O 1
ATOM 4083 N N . LEU A 1 514 ? -24.753 4.413 6.526 1.00 97.44 514 LEU A N 1
ATOM 4084 C CA . LEU A 1 514 ? -23.829 3.398 7.042 1.00 97.44 514 LEU A CA 1
ATOM 4085 C C . LEU A 1 514 ? -24.449 2.561 8.169 1.00 97.44 514 LEU A C 1
ATOM 4087 O O . LEU A 1 514 ? -24.259 1.343 8.202 1.00 97.44 514 LEU A O 1
ATOM 4091 N N . ILE A 1 515 ? -25.223 3.189 9.062 1.00 97.50 515 ILE A N 1
ATOM 4092 C CA . ILE A 1 515 ? -26.018 2.483 10.080 1.00 97.50 515 ILE A CA 1
ATOM 4093 C C . ILE A 1 515 ? -27.025 1.554 9.396 1.00 97.50 515 ILE A C 1
ATOM 4095 O O . ILE A 1 515 ? -27.051 0.365 9.701 1.00 97.50 515 ILE A O 1
ATOM 4099 N N . THR A 1 516 ? -27.770 2.066 8.413 1.00 96.62 516 THR A N 1
ATOM 4100 C CA . THR A 1 516 ? -28.765 1.290 7.654 1.00 96.62 516 THR A CA 1
ATOM 4101 C C . THR A 1 516 ? -28.130 0.072 6.978 1.00 96.62 516 THR A C 1
ATOM 4103 O O . THR A 1 516 ? -28.634 -1.039 7.116 1.00 96.62 516 THR A O 1
ATOM 4106 N N . LEU A 1 517 ? -26.983 0.241 6.311 1.00 96.12 517 LEU A N 1
ATOM 4107 C CA . LEU A 1 517 ? -26.232 -0.865 5.705 1.00 96.12 517 LEU A CA 1
ATOM 4108 C C . LEU A 1 517 ? -25.753 -1.877 6.754 1.00 96.12 517 LEU A C 1
ATOM 4110 O O . LEU A 1 517 ? -25.823 -3.081 6.529 1.00 96.12 517 LEU A O 1
ATOM 4114 N N . THR A 1 518 ? -25.289 -1.408 7.912 1.00 94.88 518 THR A N 1
ATOM 4115 C CA . THR A 1 518 ? -24.822 -2.280 9.003 1.00 94.88 518 THR A CA 1
ATOM 4116 C C . THR A 1 518 ? -25.958 -3.110 9.608 1.00 94.88 518 THR A C 1
ATOM 4118 O O . THR A 1 518 ? -25.732 -4.258 9.992 1.00 94.88 518 THR A O 1
ATOM 4121 N N . GLU A 1 519 ? -27.165 -2.546 9.686 1.00 92.12 519 GLU A N 1
ATOM 4122 C CA . GLU A 1 519 ? -28.366 -3.211 10.203 1.00 92.12 519 GLU A CA 1
ATOM 4123 C C . GLU A 1 519 ? -28.980 -4.177 9.177 1.00 92.12 519 GLU A C 1
ATOM 4125 O O . GLU A 1 519 ? -29.346 -5.297 9.530 1.00 92.12 519 GLU A O 1
ATOM 4130 N N . GLN A 1 520 ? -29.079 -3.764 7.910 1.00 92.94 520 GLN A N 1
ATOM 4131 C CA . GLN A 1 520 ? -29.852 -4.476 6.886 1.00 92.94 520 GLN A CA 1
ATOM 4132 C C . GLN A 1 520 ? -29.025 -5.426 6.016 1.00 92.94 520 GLN A C 1
ATOM 4134 O O . GLN A 1 520 ? -29.594 -6.329 5.403 1.00 92.94 520 GLN A O 1
ATOM 4139 N N . CYS A 1 521 ? -27.702 -5.250 5.931 1.00 93.88 521 CYS A N 1
ATOM 4140 C CA . CYS A 1 521 ? -26.843 -6.046 5.054 1.00 93.88 521 CYS A CA 1
ATOM 4141 C C . CYS A 1 521 ? -25.889 -6.940 5.872 1.00 93.88 521 CYS A C 1
ATOM 4143 O O . CYS A 1 521 ? -24.823 -6.489 6.299 1.00 93.88 521 CYS A O 1
ATOM 4145 N N . PRO A 1 522 ? -26.189 -8.248 6.026 1.00 90.38 522 PRO A N 1
ATOM 4146 C CA . PRO A 1 522 ? -25.360 -9.186 6.791 1.00 90.38 522 PRO A CA 1
ATOM 4147 C C . PRO A 1 522 ? -23.911 -9.314 6.298 1.00 90.38 522 PRO A C 1
ATOM 4149 O O . PRO A 1 522 ? -23.026 -9.691 7.071 1.00 90.38 522 PRO A O 1
ATOM 4152 N N . ASN A 1 523 ? -23.673 -8.996 5.027 1.00 94.25 523 ASN A N 1
ATOM 4153 C CA . ASN A 1 523 ? -22.371 -9.061 4.374 1.00 94.25 523 ASN A CA 1
ATOM 4154 C C . ASN A 1 523 ? -21.572 -7.751 4.455 1.00 94.25 523 ASN A C 1
ATOM 4156 O O . ASN A 1 523 ? -20.389 -7.751 4.130 1.00 94.25 523 ASN A O 1
ATOM 4160 N N . TYR A 1 524 ? -22.172 -6.655 4.924 1.00 96.50 524 TYR A N 1
ATOM 4161 C CA . TYR A 1 524 ? -21.480 -5.382 5.110 1.00 96.50 524 TYR A CA 1
ATOM 4162 C C . TYR A 1 524 ? -20.857 -5.300 6.513 1.00 96.50 524 TYR A C 1
ATOM 4164 O O . TYR A 1 524 ? -21.509 -5.610 7.522 1.00 96.50 524 TYR A O 1
ATOM 4172 N N . ARG A 1 525 ? -19.576 -4.916 6.586 1.00 95.56 525 ARG A N 1
ATOM 4173 C CA . ARG A 1 525 ? -18.793 -4.812 7.826 1.00 95.56 525 ARG A CA 1
ATOM 4174 C C . ARG A 1 525 ? -17.993 -3.506 7.843 1.00 95.56 525 ARG A C 1
ATOM 4176 O O . ARG A 1 525 ? -16.895 -3.436 7.305 1.00 95.56 525 ARG A O 1
ATOM 4183 N N . LEU A 1 526 ? -18.526 -2.487 8.508 1.00 97.44 526 LEU A N 1
ATOM 4184 C CA . LEU A 1 526 ? -17.824 -1.222 8.724 1.00 97.44 526 LEU A CA 1
ATOM 4185 C C . LEU A 1 526 ? -16.807 -1.344 9.873 1.00 97.44 526 LEU A C 1
ATOM 4187 O O . LEU A 1 526 ? -17.144 -1.798 10.968 1.00 97.44 526 LEU A O 1
ATOM 4191 N N . ILE A 1 527 ? -15.575 -0.906 9.625 1.00 97.25 527 ILE A N 1
ATOM 4192 C CA . ILE A 1 527 ? -14.469 -0.846 10.581 1.00 97.25 527 ILE A CA 1
ATOM 4193 C C . ILE A 1 527 ? -14.088 0.630 10.773 1.00 97.25 527 ILE A C 1
ATOM 4195 O O . ILE A 1 527 ? -13.434 1.212 9.902 1.00 97.25 527 ILE A O 1
ATOM 4199 N N . PRO A 1 528 ? -14.501 1.265 11.886 1.00 95.50 528 PRO A N 1
ATOM 4200 C CA . PRO A 1 528 ? -14.204 2.669 12.127 1.00 95.50 528 PRO A CA 1
ATOM 4201 C C . PRO A 1 528 ? -12.734 2.842 12.517 1.00 95.50 528 PRO A C 1
ATOM 4203 O O . PRO A 1 528 ? -12.280 2.327 13.540 1.00 95.50 528 PRO A O 1
ATOM 4206 N N . LEU A 1 529 ? -11.984 3.585 11.712 1.00 94.56 529 LEU A N 1
ATOM 4207 C CA . LEU A 1 529 ? -10.592 3.904 12.001 1.00 94.56 529 LEU A CA 1
ATOM 4208 C C . LEU A 1 529 ? -10.500 5.210 12.806 1.00 94.5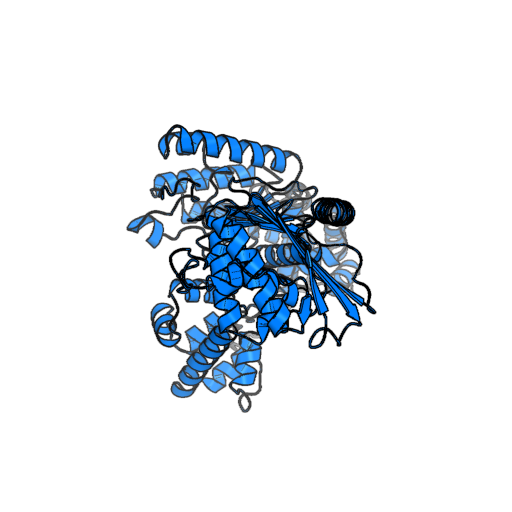6 529 LEU A C 1
ATOM 4210 O O . LEU A 1 529 ? -11.289 6.134 12.580 1.00 94.56 529 LEU A O 1
ATOM 4214 N N . PRO A 1 530 ? -9.539 5.317 13.739 1.00 90.12 530 PRO A N 1
ATOM 4215 C CA . PRO A 1 530 ? -9.356 6.529 14.536 1.00 90.12 530 PRO A CA 1
ATOM 4216 C C . PRO A 1 530 ? -8.731 7.683 13.741 1.00 90.12 530 PRO A C 1
ATOM 4218 O O . PRO A 1 530 ? -8.891 8.833 14.131 1.00 90.12 530 PRO A O 1
ATOM 4221 N N . ASP A 1 531 ? -8.005 7.383 12.662 1.00 89.81 531 ASP A N 1
ATOM 4222 C CA . ASP A 1 531 ? -7.335 8.359 11.802 1.00 89.81 531 ASP A CA 1
ATOM 4223 C C . ASP A 1 531 ? -7.174 7.770 10.390 1.00 89.81 531 ASP A C 1
ATOM 4225 O O . ASP A 1 531 ? -7.279 6.555 10.184 1.00 89.81 531 ASP A O 1
ATOM 4229 N N . THR A 1 532 ? -6.930 8.638 9.413 1.00 90.75 532 THR A N 1
ATOM 4230 C CA . THR A 1 532 ? -6.664 8.271 8.022 1.00 90.75 532 THR A CA 1
ATOM 4231 C C . THR A 1 532 ? -5.397 7.433 7.939 1.00 90.75 532 THR A C 1
ATOM 4233 O O . THR A 1 532 ? -4.348 7.847 8.433 1.00 90.75 532 THR A O 1
ATOM 4236 N N . VAL A 1 533 ? -5.468 6.275 7.278 1.00 92.06 533 VAL A N 1
ATOM 4237 C CA . VAL A 1 533 ? -4.297 5.407 7.106 1.00 92.06 533 VAL A CA 1
ATOM 4238 C C . VAL A 1 533 ? -3.347 6.014 6.081 1.00 92.06 533 VAL A C 1
ATOM 4240 O O . VAL A 1 533 ? -2.290 6.506 6.461 1.00 92.06 533 VAL A O 1
ATOM 4243 N N . PHE A 1 534 ? -3.746 6.014 4.807 1.00 92.06 534 PHE A N 1
ATOM 4244 C CA . PHE A 1 534 ? -3.066 6.646 3.676 1.00 92.06 534 PHE A CA 1
ATOM 4245 C C . PHE A 1 534 ? -3.938 7.811 3.202 1.00 92.06 534 PHE A C 1
ATOM 4247 O O . PHE A 1 534 ? -5.147 7.646 3.085 1.00 92.06 534 PHE A O 1
ATOM 4254 N N . ALA A 1 535 ? -3.359 8.993 2.995 1.00 88.81 535 ALA A N 1
ATOM 4255 C CA . ALA A 1 535 ? -4.114 10.197 2.637 1.00 88.81 535 ALA A CA 1
ATOM 4256 C C . ALA A 1 535 ? -4.400 10.293 1.132 1.00 88.81 535 ALA A C 1
ATOM 4258 O O . ALA A 1 535 ? -5.441 10.808 0.733 1.00 88.81 535 ALA A O 1
ATOM 4259 N N . ASN A 1 536 ? -3.475 9.788 0.316 1.00 90.06 536 ASN A N 1
ATOM 4260 C CA . ASN A 1 536 ? -3.484 9.867 -1.141 1.00 90.06 536 ASN A CA 1
ATOM 4261 C C . ASN A 1 536 ? -3.634 8.483 -1.786 1.00 90.06 536 ASN A C 1
ATOM 4263 O O . ASN A 1 536 ? -3.260 8.276 -2.943 1.00 90.06 536 ASN A O 1
ATOM 4267 N N . THR A 1 537 ? -4.091 7.487 -1.029 1.00 92.25 537 THR A N 1
ATOM 4268 C CA . THR A 1 537 ? -4.183 6.110 -1.506 1.00 92.25 537 THR A CA 1
ATOM 4269 C C . THR A 1 537 ? -5.395 5.397 -0.932 1.00 92.25 537 THR A C 1
ATOM 4271 O O . THR A 1 537 ? -5.683 5.481 0.260 1.00 92.25 537 THR A O 1
ATOM 4274 N N . GLU A 1 538 ? -6.068 4.641 -1.791 1.00 94.44 538 GLU A N 1
ATOM 4275 C CA . GLU A 1 538 ? -7.070 3.646 -1.422 1.00 94.44 538 GLU A CA 1
ATOM 4276 C C . GLU A 1 538 ? -6.504 2.250 -1.649 1.00 94.44 538 GLU A C 1
ATOM 4278 O O . GLU A 1 538 ? -5.754 2.025 -2.604 1.00 94.44 538 GLU A O 1
ATOM 4283 N N . LEU A 1 539 ? -6.897 1.306 -0.798 1.00 96.56 539 LEU A N 1
ATOM 4284 C CA . LEU A 1 539 ? -6.523 -0.096 -0.942 1.00 96.56 539 LEU A CA 1
ATOM 4285 C C . LEU A 1 539 ? -7.769 -0.953 -1.143 1.00 96.56 539 LEU A C 1
ATOM 4287 O O . LEU A 1 539 ? -8.707 -0.863 -0.352 1.00 96.56 539 LEU A O 1
ATOM 4291 N N . LEU A 1 540 ? -7.750 -1.818 -2.156 1.00 96.38 540 LEU A N 1
ATOM 4292 C CA . LEU A 1 540 ? -8.738 -2.881 -2.352 1.00 96.38 540 LEU A CA 1
ATOM 4293 C C . LEU A 1 540 ? -8.018 -4.229 -2.261 1.00 96.38 540 LEU A C 1
ATOM 4295 O O . LEU A 1 540 ? -7.089 -4.494 -3.020 1.00 96.38 540 LEU A O 1
ATOM 4299 N N . ILE A 1 541 ? -8.409 -5.063 -1.299 1.00 97.00 541 ILE A N 1
ATOM 4300 C CA . ILE A 1 541 ? -7.647 -6.250 -0.897 1.00 97.00 541 ILE A CA 1
ATOM 4301 C C . ILE A 1 541 ? -8.550 -7.482 -0.873 1.00 97.00 541 ILE A C 1
ATOM 4303 O O . ILE A 1 541 ? -9.558 -7.514 -0.161 1.00 97.00 541 ILE A O 1
ATOM 4307 N N . CYS A 1 542 ? -8.145 -8.524 -1.591 1.00 94.12 542 CYS A N 1
ATOM 4308 C CA . CYS A 1 542 ? -8.672 -9.879 -1.467 1.00 94.12 542 CYS A CA 1
ATOM 4309 C C . CYS A 1 542 ? -7.547 -10.918 -1.601 1.00 94.12 542 CYS A C 1
ATOM 4311 O O . CYS A 1 542 ? -6.384 -10.562 -1.774 1.00 94.12 542 CYS A O 1
ATOM 4313 N N . GLU A 1 543 ? -7.865 -12.210 -1.474 1.00 90.88 543 GLU A N 1
ATOM 4314 C CA . GLU A 1 543 ? -6.835 -13.264 -1.482 1.00 90.88 543 GLU A CA 1
ATOM 4315 C C . GLU A 1 543 ? -6.042 -13.298 -2.798 1.00 90.88 543 GLU A C 1
ATOM 4317 O O . GLU A 1 543 ? -4.854 -13.618 -2.802 1.00 90.88 543 GLU A O 1
ATOM 4322 N N . GLU A 1 544 ? -6.696 -12.963 -3.910 1.00 91.19 544 GLU A N 1
ATOM 4323 C CA . GLU A 1 544 ? -6.132 -13.012 -5.257 1.00 91.19 544 GLU A CA 1
ATOM 4324 C C . GLU A 1 544 ? -5.503 -11.689 -5.720 1.00 91.19 544 GLU A C 1
ATOM 4326 O O . GLU A 1 544 ? -4.844 -11.666 -6.761 1.00 91.19 544 GLU A O 1
ATOM 4331 N N . SER A 1 545 ? -5.725 -10.596 -4.981 1.00 93.00 545 SER A N 1
ATOM 4332 C CA . SER A 1 545 ? -5.410 -9.241 -5.438 1.00 93.00 545 SER A CA 1
ATOM 4333 C C . SER A 1 545 ? -5.102 -8.296 -4.282 1.00 93.00 545 SER A C 1
ATOM 4335 O O . SER A 1 545 ? -5.908 -8.138 -3.365 1.00 93.00 545 SER A O 1
ATOM 4337 N N . GLY A 1 546 ? -3.979 -7.586 -4.375 1.00 95.12 546 GLY A N 1
ATOM 4338 C CA . GLY A 1 546 ? -3.725 -6.377 -3.592 1.00 95.12 546 GLY A CA 1
ATOM 4339 C C . GLY A 1 546 ? -3.682 -5.180 -4.528 1.00 95.12 546 GLY A C 1
ATOM 4340 O O . GLY A 1 546 ? -2.755 -5.072 -5.323 1.00 95.12 546 GLY A O 1
ATOM 4341 N N . GLN A 1 547 ? -4.670 -4.295 -4.474 1.00 95.69 547 GLN A N 1
ATOM 4342 C CA . GLN A 1 547 ? -4.749 -3.144 -5.368 1.00 95.69 547 GLN A CA 1
ATOM 4343 C C . GLN A 1 547 ? -4.522 -1.846 -4.602 1.00 95.69 547 GLN A C 1
ATOM 4345 O O . GLN A 1 547 ? -5.177 -1.586 -3.594 1.00 95.69 547 GLN A O 1
ATOM 4350 N N . ILE A 1 548 ? -3.615 -1.025 -5.124 1.00 95.19 548 ILE A N 1
ATOM 4351 C CA . ILE A 1 548 ? -3.349 0.345 -4.690 1.00 95.19 548 ILE A CA 1
ATOM 4352 C C . ILE A 1 548 ? -3.988 1.288 -5.709 1.00 95.19 548 ILE A C 1
ATOM 4354 O O . ILE A 1 548 ? -3.807 1.122 -6.917 1.00 95.19 548 ILE A O 1
ATOM 4358 N N . ILE A 1 549 ? -4.731 2.288 -5.248 1.00 93.06 549 ILE A N 1
ATOM 4359 C CA . ILE A 1 549 ? -5.298 3.342 -6.093 1.00 93.06 549 ILE A CA 1
ATOM 4360 C C . ILE A 1 549 ? -4.786 4.679 -5.575 1.00 93.06 549 ILE A C 1
ATOM 4362 O O . ILE A 1 549 ? -5.099 5.066 -4.454 1.00 93.06 549 ILE A O 1
ATOM 4366 N N . HIS A 1 550 ? -4.016 5.387 -6.392 1.00 90.81 550 HIS A N 1
ATOM 4367 C CA . HIS A 1 550 ? -3.500 6.709 -6.071 1.00 90.81 550 HIS A CA 1
ATOM 4368 C C . HIS A 1 550 ? -4.579 7.768 -6.337 1.00 90.81 550 HIS A C 1
ATOM 4370 O O . HIS A 1 550 ? -5.083 7.902 -7.457 1.00 90.81 550 HIS A O 1
ATOM 4376 N N . THR A 1 551 ? -4.965 8.503 -5.295 1.00 87.44 551 THR A N 1
ATOM 4377 C CA . THR A 1 551 ? -6.115 9.423 -5.309 1.00 87.44 551 THR A CA 1
ATOM 4378 C C . THR A 1 551 ? -5.738 10.875 -5.576 1.00 87.44 551 THR A C 1
ATOM 4380 O O . THR A 1 551 ? -6.563 11.774 -5.415 1.00 87.44 551 THR A O 1
ATOM 4383 N N . CYS A 1 552 ? -4.503 11.127 -5.997 1.00 86.12 552 CYS A N 1
ATOM 4384 C CA . CYS A 1 552 ? -4.062 12.422 -6.492 1.00 86.12 552 CYS A CA 1
ATOM 4385 C C . CYS A 1 552 ? -3.245 12.246 -7.785 1.00 86.12 552 CYS A C 1
ATOM 4387 O O . CYS A 1 552 ? -2.908 11.120 -8.154 1.00 86.12 552 CYS A O 1
ATOM 4389 N N . PRO A 1 553 ? -2.949 13.319 -8.540 1.00 83.56 553 PRO A N 1
ATOM 4390 C CA . PRO A 1 553 ? -2.173 13.191 -9.768 1.00 83.56 553 PRO A CA 1
ATOM 4391 C C . PRO A 1 553 ? -0.764 12.599 -9.530 1.00 83.56 553 PRO A C 1
ATOM 4393 O O . PRO A 1 553 ? -0.035 13.114 -8.678 1.00 83.56 553 PRO A O 1
ATOM 4396 N N . PRO A 1 554 ? -0.334 11.585 -10.310 1.00 86.12 554 PRO A N 1
ATOM 4397 C CA . PRO A 1 554 ? -1.074 10.934 -11.394 1.00 86.12 554 PRO A CA 1
ATOM 4398 C C . PRO A 1 554 ? -2.093 9.911 -10.860 1.00 86.12 554 PRO A C 1
ATOM 4400 O O . PRO A 1 554 ? -1.766 9.083 -10.011 1.00 86.12 554 PRO A O 1
ATOM 4403 N N . PHE A 1 555 ? -3.329 9.968 -11.369 1.00 87.44 555 PHE A N 1
ATOM 4404 C CA . PHE A 1 555 ? -4.414 9.065 -10.971 1.00 87.44 555 PHE A CA 1
ATOM 4405 C C . PHE A 1 555 ? -4.205 7.684 -11.587 1.00 87.44 555 PHE A C 1
ATOM 4407 O O . PHE A 1 555 ? -4.604 7.427 -12.721 1.00 87.44 555 PHE A O 1
ATOM 4414 N N . ILE A 1 556 ? -3.551 6.802 -10.840 1.00 89.38 556 ILE A N 1
ATOM 4415 C CA . ILE A 1 556 ? -3.196 5.462 -11.297 1.00 89.38 556 ILE A CA 1
ATOM 4416 C C . ILE A 1 556 ? -3.648 4.438 -10.272 1.00 89.38 556 ILE A C 1
ATOM 4418 O O . ILE A 1 556 ? -3.510 4.632 -9.066 1.00 89.38 556 ILE A O 1
ATOM 4422 N N . SER A 1 557 ? -4.151 3.316 -10.768 1.00 92.06 557 SER A N 1
ATOM 4423 C CA . SER A 1 557 ? -4.348 2.117 -9.981 1.00 92.06 557 SER A CA 1
ATOM 4424 C C . SER A 1 557 ? -3.390 1.019 -10.412 1.00 92.06 557 SER A C 1
ATOM 4426 O O . SER A 1 557 ? -3.277 0.713 -11.598 1.00 92.06 557 SER A O 1
ATOM 4428 N N . ILE A 1 558 ? -2.728 0.413 -9.430 1.00 93.12 558 ILE A N 1
ATOM 4429 C CA . ILE A 1 558 ? -1.853 -0.738 -9.611 1.00 93.12 558 ILE A CA 1
ATOM 4430 C C . ILE A 1 558 ? -2.453 -1.926 -8.876 1.00 93.12 558 ILE A C 1
ATOM 4432 O O . ILE A 1 558 ? -2.619 -1.896 -7.658 1.00 93.12 558 ILE A O 1
ATOM 4436 N N . ASN A 1 559 ? -2.762 -2.979 -9.622 1.00 94.00 559 ASN A N 1
ATOM 4437 C CA . ASN A 1 559 ? -3.244 -4.238 -9.088 1.00 94.00 559 ASN A CA 1
ATOM 4438 C C . ASN A 1 559 ? -2.119 -5.276 -9.060 1.00 94.00 559 ASN A C 1
ATOM 4440 O O . ASN A 1 559 ? -1.634 -5.679 -10.116 1.00 94.00 559 ASN A O 1
ATOM 4444 N N . PHE A 1 560 ? -1.714 -5.721 -7.873 1.00 93.00 560 PHE A N 1
ATOM 4445 C CA . PHE A 1 560 ? -0.730 -6.786 -7.694 1.00 93.00 560 PHE A CA 1
ATOM 4446 C C . PHE A 1 560 ? -1.415 -8.150 -7.674 1.00 93.00 560 PHE A C 1
ATOM 4448 O O . PHE A 1 560 ? -2.387 -8.347 -6.947 1.00 93.00 560 PHE A O 1
ATOM 4455 N N . THR A 1 561 ? -0.860 -9.098 -8.431 1.00 90.44 561 THR A N 1
ATOM 4456 C CA . THR A 1 561 ? -1.392 -10.469 -8.577 1.00 90.44 561 THR A CA 1
ATOM 4457 C C . THR A 1 561 ? -0.406 -11.548 -8.126 1.00 90.44 561 THR A C 1
ATOM 4459 O O . THR A 1 561 ? -0.710 -12.740 -8.166 1.00 90.44 561 THR A O 1
ATOM 4462 N N . HIS A 1 562 ? 0.799 -11.161 -7.693 1.00 90.44 562 HIS A N 1
ATOM 4463 C CA . HIS A 1 562 ? 1.785 -12.112 -7.187 1.00 90.44 562 HIS A CA 1
ATOM 4464 C C . HIS A 1 562 ? 1.347 -12.672 -5.817 1.00 90.44 562 HIS A C 1
ATOM 4466 O O . HIS A 1 562 ? 1.094 -11.875 -4.908 1.00 90.44 562 HIS A O 1
ATOM 4472 N N . PRO A 1 563 ? 1.317 -14.005 -5.601 1.00 89.62 563 PRO A N 1
ATOM 4473 C CA . PRO A 1 563 ? 0.744 -14.605 -4.390 1.00 89.62 563 PRO A CA 1
ATOM 4474 C C . PRO A 1 563 ? 1.343 -14.102 -3.072 1.00 89.62 563 PRO A C 1
ATOM 4476 O O . PRO A 1 563 ? 0.605 -13.822 -2.134 1.00 89.62 563 PRO A O 1
ATOM 4479 N N . LEU A 1 564 ? 2.670 -13.932 -3.000 1.00 90.75 564 LEU A N 1
ATOM 4480 C CA . LEU A 1 564 ? 3.326 -13.418 -1.788 1.00 90.75 564 LEU A CA 1
ATOM 4481 C C . LEU A 1 564 ? 2.946 -11.961 -1.485 1.00 90.75 564 LEU A C 1
ATOM 4483 O O . LEU A 1 564 ? 2.826 -11.595 -0.320 1.00 90.75 564 LEU A O 1
ATOM 4487 N N . ILE A 1 565 ? 2.734 -11.143 -2.522 1.00 92.44 565 ILE A N 1
ATOM 4488 C CA . ILE A 1 565 ? 2.304 -9.750 -2.358 1.00 92.44 565 ILE A CA 1
ATOM 4489 C C . ILE A 1 565 ? 0.824 -9.726 -1.950 1.00 92.44 565 ILE A C 1
ATOM 4491 O O . ILE A 1 565 ? 0.458 -9.059 -0.994 1.00 92.44 565 ILE A O 1
ATOM 4495 N N . CYS A 1 566 ? -0.038 -10.518 -2.591 1.00 93.12 566 CYS A N 1
ATOM 4496 C CA . CYS A 1 566 ? -1.458 -10.592 -2.216 1.00 93.12 566 CYS A CA 1
ATOM 4497 C C . CYS A 1 566 ? -1.641 -11.073 -0.766 1.00 93.12 566 CYS A C 1
ATOM 4499 O O . CYS A 1 566 ? -2.449 -10.526 -0.009 1.00 93.12 566 CYS A O 1
ATOM 4501 N N . HIS A 1 567 ? -0.835 -12.053 -0.347 1.00 93.38 567 HIS A N 1
ATOM 4502 C CA . HIS A 1 567 ? -0.797 -12.510 1.037 1.00 93.38 567 HIS A CA 1
ATOM 4503 C C . HIS A 1 567 ? -0.390 -11.386 1.996 1.00 93.38 567 HIS A C 1
ATOM 4505 O O . HIS A 1 567 ? -1.042 -11.206 3.022 1.00 93.38 567 HIS A O 1
ATOM 4511 N N . SER A 1 568 ? 0.613 -10.578 1.641 1.00 94.75 568 SER A N 1
ATOM 4512 C CA . SER A 1 568 ? 1.068 -9.464 2.475 1.00 94.75 568 SER A CA 1
ATOM 4513 C C . SER A 1 568 ? -0.003 -8.393 2.683 1.00 94.75 568 SER A C 1
ATOM 4515 O O . SER A 1 568 ? -0.238 -7.968 3.817 1.00 94.75 568 SER A O 1
ATOM 4517 N N . PHE A 1 569 ? -0.748 -8.040 1.631 1.00 96.06 569 PHE A N 1
ATOM 4518 C CA . PHE A 1 569 ? -1.916 -7.163 1.748 1.00 96.06 569 PHE A CA 1
ATOM 4519 C C . PHE A 1 569 ? -3.023 -7.785 2.608 1.00 96.06 569 PHE A C 1
ATOM 4521 O O . PHE A 1 569 ? -3.633 -7.091 3.422 1.00 96.06 569 PHE A O 1
ATOM 4528 N N . THR A 1 570 ? -3.264 -9.092 2.484 1.00 95.00 570 THR A N 1
ATOM 4529 C CA . THR A 1 570 ? -4.263 -9.795 3.304 1.00 95.00 570 THR A CA 1
ATOM 4530 C C . THR A 1 570 ? -3.887 -9.789 4.791 1.00 95.00 570 THR A C 1
ATOM 4532 O O . THR A 1 570 ? -4.751 -9.539 5.634 1.00 95.00 570 THR A O 1
ATOM 4535 N N . GLU A 1 571 ? -2.613 -10.011 5.135 1.00 92.25 571 GLU A N 1
ATOM 4536 C CA . GLU A 1 571 ? -2.132 -9.899 6.521 1.00 92.25 571 GLU A CA 1
ATOM 4537 C C . GLU A 1 571 ? -2.246 -8.463 7.044 1.00 92.25 571 GLU A C 1
ATOM 4539 O O . GLU A 1 571 ? -2.694 -8.248 8.173 1.00 92.25 571 GLU A O 1
ATOM 4544 N N . TYR A 1 572 ? -1.942 -7.464 6.210 1.00 93.75 572 TYR A N 1
ATOM 4545 C CA . TYR A 1 572 ? -2.120 -6.057 6.565 1.00 93.75 572 TYR A CA 1
ATOM 4546 C C . TYR A 1 572 ? -3.585 -5.701 6.860 1.00 93.75 572 TYR A C 1
ATOM 4548 O O . TYR A 1 572 ? -3.884 -5.096 7.893 1.00 93.75 572 TYR A O 1
ATOM 4556 N N . ALA A 1 573 ? -4.511 -6.124 5.995 1.00 94.69 573 ALA A N 1
ATOM 4557 C CA . ALA A 1 573 ? -5.944 -5.950 6.205 1.00 94.69 573 ALA A CA 1
ATOM 4558 C C . ALA A 1 573 ? -6.410 -6.644 7.493 1.00 94.69 573 ALA A C 1
ATOM 4560 O O . ALA A 1 573 ? -7.122 -6.045 8.302 1.00 94.69 573 ALA A O 1
ATOM 4561 N N . ARG A 1 574 ? -5.969 -7.888 7.729 1.00 91.19 574 ARG A N 1
ATOM 4562 C CA . ARG A 1 574 ? -6.324 -8.651 8.933 1.00 91.19 574 ARG A CA 1
ATOM 4563 C C . ARG A 1 574 ? -5.841 -7.966 10.203 1.00 91.19 574 ARG A C 1
ATOM 4565 O O . ARG A 1 574 ? -6.601 -7.916 11.168 1.00 91.19 574 ARG A O 1
ATOM 4572 N N . ARG A 1 575 ? -4.623 -7.420 10.201 1.00 89.06 575 ARG A N 1
ATOM 4573 C CA . ARG A 1 575 ? -4.098 -6.619 11.310 1.00 89.06 575 ARG A CA 1
ATOM 4574 C C . ARG A 1 575 ? -5.013 -5.436 11.611 1.00 89.06 575 ARG A C 1
ATOM 4576 O O . ARG A 1 575 ? -5.439 -5.269 12.752 1.00 89.06 575 ARG A O 1
ATOM 4583 N N . LEU A 1 576 ? -5.322 -4.634 10.590 1.00 90.81 576 LEU A N 1
ATOM 4584 C CA . LEU A 1 576 ? -6.112 -3.415 10.753 1.00 90.81 576 LEU A CA 1
ATOM 4585 C C . LEU A 1 576 ? -7.526 -3.731 11.265 1.00 90.81 576 LEU A C 1
ATOM 4587 O O . LEU A 1 576 ? -7.984 -3.132 12.237 1.00 90.81 576 LEU A O 1
ATOM 4591 N N . ILE A 1 577 ? -8.183 -4.735 10.676 1.00 91.75 577 ILE A N 1
ATOM 4592 C CA . ILE A 1 577 ? -9.494 -5.219 11.129 1.00 91.75 577 ILE A CA 1
ATOM 4593 C C . ILE A 1 577 ? -9.395 -5.749 12.563 1.00 91.75 577 ILE A C 1
ATOM 4595 O O . ILE A 1 577 ? -10.207 -5.385 13.406 1.00 91.75 577 ILE A O 1
ATOM 4599 N N . GLY A 1 578 ? -8.402 -6.585 12.870 1.00 85.69 578 GLY A N 1
ATOM 4600 C CA . GLY A 1 578 ? -8.224 -7.172 14.200 1.00 85.69 578 GLY A CA 1
ATOM 4601 C C . GLY A 1 578 ? -8.047 -6.131 15.306 1.00 85.69 578 GLY A C 1
ATOM 4602 O O . GLY A 1 578 ? -8.502 -6.351 16.426 1.00 85.69 578 GLY A O 1
ATOM 4603 N N . GLN A 1 579 ? -7.439 -4.988 14.985 1.00 85.38 579 GLN A N 1
ATOM 4604 C CA . GLN A 1 579 ? -7.192 -3.906 15.933 1.00 85.38 579 GLN A CA 1
ATOM 4605 C C . GLN A 1 579 ? -8.422 -3.022 16.192 1.00 85.38 579 GLN A C 1
ATOM 4607 O O . GLN A 1 579 ? -8.603 -2.570 17.323 1.00 85.38 579 GLN A O 1
ATOM 4612 N N . TYR A 1 580 ? -9.259 -2.774 15.178 1.00 89.75 580 TYR A N 1
ATOM 4613 C CA . TYR A 1 580 ? -10.339 -1.774 15.255 1.00 89.75 580 TYR A CA 1
ATOM 4614 C C . TYR A 1 580 ? -11.756 -2.334 15.088 1.00 89.75 580 TYR A C 1
ATOM 4616 O O . TYR A 1 580 ? -12.728 -1.583 15.161 1.00 89.75 580 TYR A O 1
ATOM 4624 N N . LYS A 1 581 ? -11.915 -3.644 14.876 1.00 89.25 581 LYS A N 1
ATOM 4625 C CA . LYS A 1 581 ? -13.238 -4.262 14.751 1.00 89.25 581 LYS A CA 1
ATOM 4626 C C . LYS A 1 581 ? -14.059 -4.047 16.021 1.00 89.25 581 LYS A C 1
ATOM 4628 O O . LYS A 1 581 ? -13.640 -4.391 17.125 1.00 89.25 581 LYS A O 1
ATOM 4633 N N . MET A 1 582 ? -15.278 -3.559 15.828 1.00 87.88 582 MET A N 1
ATOM 4634 C CA . MET A 1 582 ? -16.306 -3.454 16.858 1.00 87.88 582 MET A CA 1
ATOM 4635 C C . MET A 1 582 ? -17.470 -4.377 16.511 1.00 87.88 582 MET A C 1
ATOM 4637 O O . MET A 1 582 ? -17.694 -4.698 15.343 1.00 87.88 582 MET A O 1
ATOM 4641 N N . ASP A 1 583 ? -18.217 -4.812 17.523 1.00 88.31 583 ASP A N 1
ATOM 4642 C CA . ASP A 1 583 ? -19.484 -5.486 17.262 1.00 88.31 583 ASP A CA 1
ATOM 4643 C C . ASP A 1 583 ? -20.529 -4.510 16.722 1.00 88.31 583 ASP A C 1
ATOM 4645 O O . ASP A 1 583 ? -20.497 -3.318 17.045 1.00 88.31 583 ASP A O 1
ATOM 4649 N N . ARG A 1 584 ? -21.475 -5.020 15.928 1.00 89.88 584 ARG A N 1
ATOM 4650 C CA . ARG A 1 584 ? -22.449 -4.173 15.223 1.00 89.88 584 ARG A CA 1
ATOM 4651 C C . ARG A 1 584 ? -23.237 -3.254 16.144 1.00 89.88 584 ARG A C 1
ATOM 4653 O O . ARG A 1 584 ? -23.407 -2.081 15.829 1.00 89.88 584 ARG A O 1
ATOM 4660 N N . LYS A 1 585 ? -23.703 -3.761 17.286 1.00 89.56 585 LYS A N 1
ATOM 4661 C CA . LYS A 1 585 ? -24.525 -2.970 18.210 1.00 89.56 585 LYS A CA 1
ATOM 4662 C C . LYS A 1 585 ? -23.726 -1.831 18.835 1.00 89.56 585 LYS A C 1
ATOM 4664 O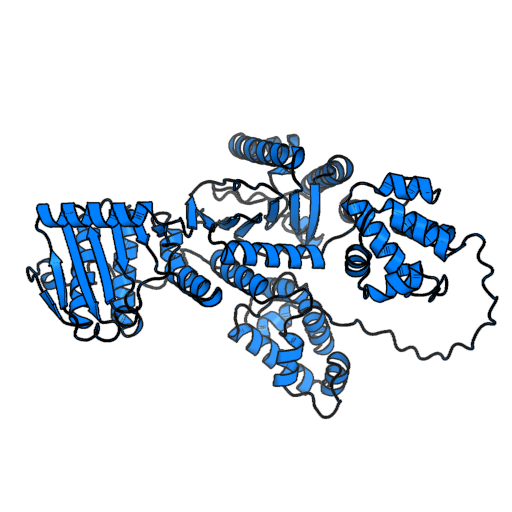 O . LYS A 1 585 ? -24.198 -0.697 18.841 1.00 89.56 585 LYS A O 1
ATOM 4669 N N . SER A 1 586 ? -22.512 -2.112 19.309 1.00 90.81 586 SER A N 1
ATOM 4670 C CA . SER A 1 586 ? -21.617 -1.077 19.844 1.00 90.81 586 SER A CA 1
ATOM 4671 C C . SER A 1 586 ? -21.212 -0.057 18.776 1.00 90.81 586 SER A C 1
ATOM 4673 O O . SER A 1 586 ? -21.135 1.132 19.073 1.00 90.81 586 SER A O 1
ATOM 4675 N N . LEU A 1 587 ? -20.988 -0.499 17.532 1.00 93.62 587 LEU A N 1
ATOM 4676 C CA . LEU A 1 587 ? -20.688 0.384 16.405 1.00 93.62 587 LEU A CA 1
ATOM 4677 C C . LEU A 1 587 ? -21.851 1.334 16.099 1.00 93.62 587 LEU A C 1
ATOM 4679 O O . LEU A 1 587 ? -21.648 2.539 16.010 1.00 93.62 587 LEU A O 1
ATOM 4683 N N . ILE A 1 588 ? -23.072 0.811 15.968 1.00 94.81 588 ILE A N 1
ATOM 4684 C CA . ILE A 1 588 ? -24.263 1.625 15.691 1.00 94.81 588 ILE A CA 1
ATOM 4685 C C . ILE A 1 588 ? -24.487 2.648 16.807 1.00 94.81 588 ILE A C 1
ATOM 4687 O O . ILE A 1 588 ? -24.785 3.805 16.518 1.00 94.81 588 ILE A O 1
ATOM 4691 N N . GLN A 1 589 ? -24.317 2.241 18.069 1.00 94.00 589 GLN A N 1
ATOM 4692 C CA . GLN A 1 589 ? -24.439 3.156 19.202 1.00 94.00 589 GLN A CA 1
ATOM 4693 C C . GLN A 1 589 ? -23.388 4.272 19.136 1.00 94.00 589 GLN A C 1
ATOM 4695 O O . GLN A 1 589 ? -23.745 5.438 19.244 1.00 94.00 589 GLN A O 1
ATOM 4700 N N . LEU A 1 590 ? -22.121 3.930 18.870 1.00 94.19 590 LEU A N 1
ATOM 4701 C CA . LEU A 1 590 ? -21.038 4.905 18.698 1.00 94.19 590 LEU A CA 1
ATOM 4702 C C . LEU A 1 590 ? -21.344 5.913 17.578 1.00 94.19 590 LEU A C 1
ATOM 4704 O O . LEU A 1 590 ? -21.125 7.110 17.749 1.00 94.19 590 LEU A O 1
ATOM 4708 N N . LEU A 1 591 ? -21.851 5.440 16.437 1.00 95.62 591 LEU A N 1
ATOM 4709 C CA . LEU A 1 591 ? -22.202 6.303 15.309 1.00 95.62 591 LEU A CA 1
ATOM 4710 C C . LEU A 1 591 ? -23.370 7.239 15.636 1.00 95.62 591 LEU A C 1
ATOM 4712 O O . LEU A 1 591 ? -23.329 8.402 15.240 1.00 95.62 591 LEU A O 1
ATOM 4716 N N . LYS A 1 592 ? -24.384 6.746 16.359 1.00 95.19 592 LYS A N 1
ATOM 4717 C CA . LYS A 1 592 ? -25.507 7.562 16.835 1.00 95.19 592 LYS A CA 1
ATOM 4718 C C . LYS A 1 592 ? -25.004 8.630 17.801 1.00 95.19 592 LYS A C 1
ATOM 4720 O O . LYS A 1 592 ? -25.098 9.800 17.478 1.00 95.19 592 LYS A O 1
ATOM 4725 N N . ASP A 1 593 ? -24.354 8.230 18.890 1.00 93.62 593 ASP A N 1
ATOM 4726 C CA . ASP A 1 593 ? -23.917 9.144 19.954 1.00 93.62 593 ASP A CA 1
ATOM 4727 C C . ASP A 1 593 ? -22.988 10.262 19.461 1.00 93.62 593 ASP A C 1
ATOM 4729 O O . ASP A 1 593 ? -22.982 11.357 20.021 1.00 93.62 593 ASP A O 1
ATOM 4733 N N . ARG A 1 594 ? -22.170 9.982 18.439 1.00 91.62 594 ARG A N 1
ATOM 4734 C CA . ARG A 1 594 ? -21.175 10.934 17.936 1.00 91.62 594 ARG A CA 1
ATOM 4735 C C . ARG A 1 594 ? -21.702 11.861 16.840 1.00 91.62 594 ARG A C 1
ATOM 4737 O O . ARG A 1 594 ? -21.195 12.971 16.720 1.00 91.62 594 ARG A O 1
ATOM 4744 N N . TYR A 1 595 ? -22.665 11.427 16.025 1.00 93.62 595 TYR A N 1
ATOM 4745 C CA . TYR A 1 595 ? -23.014 12.141 14.787 1.00 93.62 595 TYR A CA 1
ATOM 4746 C C . TYR A 1 595 ? -24.500 12.449 14.600 1.00 93.62 595 TYR A C 1
ATOM 4748 O O . TYR A 1 595 ? -24.818 13.232 13.700 1.00 93.62 595 TYR A O 1
ATOM 4756 N N . LEU A 1 596 ? -25.399 11.846 15.386 1.00 92.75 596 LEU A N 1
ATOM 4757 C CA . LEU A 1 596 ? -26.856 11.962 15.242 1.00 92.75 596 LEU A CA 1
ATOM 4758 C C . LEU A 1 596 ? -27.496 12.462 16.535 1.00 92.75 596 LEU A C 1
ATOM 4760 O O . LEU A 1 596 ? -28.405 13.311 16.405 1.00 92.75 596 LEU A O 1
#

Sequence (596 aa):
MFTERFNQIMAMTGTRNRKIADLAGMDASSFSRLRSGRRIPPKTSPTIRKISTGIYLYMDDQNRLEELCVLIGAPADASAEAIKTAMIEWIYEGQNIPKKTPQKRSRSSHKQKPDCKTFGMRLDSAMQLAELSNIQFSHLVNVDTSLISRFRSGVRTPNSNPVIARRITSVLWERLKSLKKTEELAILMHVPADKPDREAFHQWLCGFDELYTIEAYAAERLSESFDSFSAKNNVLLPDPDEVVPAHILNDTRYLYEGYEGLRTAVLRFLGNAAKSRAKELLLYSDQSMEWMVEDPEFRLNWAALMTACTKNGTKISIIHNIDRSLDQMNEAIISWLPLYMSGKIESYYHPMPAGSRFSYTLFLNPGQACILASHIIGTEQNGRYRYVTMPDVLSECLETFRSLSEQCRPLMQITEHYSVPACSKGLTAIFPSLSLSTMPESLAEELGGSSLAKEWARRKKTLDKILEKQIYYECVPLADDETLNNSGATLQALQDGLVLRYTKEQYAAHIRQLITLTEQCPNYRLIPLPDTVFANTELLICEESGQIIHTCPPFISINFTHPLICHSFTEYARRLIGQYKMDRKSLIQLLKDRYL

Radius of gyration: 29.27 Å; Cα contacts (8 Å, |Δi|>4): 946; chains: 1; bounding box: 68×55×93 Å